Protein AF-A0A3M1Q2Q6-F1 (afdb_monomer_lite)

Radius of gyration: 27.55 Å; chains: 1; bounding box: 68×69×88 Å

Secondary structure (DSSP, 8-state):
----PPP-PPPP-PPP-EEEEEEETTEEEEEEE--------------------PPPP---PPPPPB---TT-SEEES-SEEE-TTT--EEEEEEEE-SSS-EEEEEEESSTTEEEESSEEEESSSPEEEEEEE-GGGPPSEEEEEEEEEEETTS-EEEEEEEEEE--TTTSPPHHHHHHHHHHPPPPSSEEEES---GGGGSSS--HHHHHHHHHHSEEEE-TTT-GGGHHHHHHHHHHHHHH-TTS--EEEEEE-TTSSSSPTT--TT--SHHHHHHHHHHHHHHHHHHHHHHHHHHHHT----EEEEEE---S--PPPTTSTTHHHHHHHHHHHHHHHHHHHHHH-TTSEEEETTTT-EEE-TTSTTSEEE-SS--S-S--SBEEEEE--GGGHHHHHHHHHHHHHHHHHTT---EEEEEESS-EEEEETTTEEEEETT----HHHHHHHHHHHH-HHHHT-TTTS--GGG-SEEEEES-TTSSTTHHHHHHHHHHHHTT--PPP-

pLDDT: mean 86.99, std 20.87, range [25.14, 98.69]

Foldseek 3Di:
DDDDDDDDDDDDDFDFPDWDWDDDDQDIDIDTDTDDDDDDDDDDDDDDDDDDDDDDPPPPDDDFFFQDDVPDQKGKPDQEAECEAPRFKDKIKIAGRDQDKWKKAKDKPDPQKDKPPRIDIHGHDIDMIMIGGNLVPDDAGKDKIKIWIAIPVGDIGIHIYIYGHHHPVPFQDPVNLLVLLVPFQAFQFAEEAAAADVVCLPLDHPSVVLSVCLRRLEYEHALQPDLVSLLSVQVSQVVSCVVPVPRGRAYAYEDAQCPPQNDAPDALLDDDPSLVVSLVSLLVSLVSSLVSNVVSCVVVVDDHDHAEYEYEYQRYFQDDPPPPCRVVRQVSLQVSLQSSVVSCCVSHVNHFYEYEQQLFKAADPPDPVRIDRGRSHPNPHDGQEHEYEPFPLVPDPRSQVRQQNSVVSCVVSVRQAYEYEYEFQWGWDQDPVPRTDTGNRHLDDLVSLLQVLQQLGPVVNCVCCVVGNVSVRHNYYYYDDHQPPYSRRSQSVSSSSCSSVVNPDGDD

Sequence (508 aa):
GGSRGIAVGRCAVARVTAVGLLLAGDHVCIVIAGEQETNSGDAGDGAPADGDSATPPDSGAAPTPKTSDPGAPMSLSAGYLNFGDDRSELHFEIAPVGVDPVNVAITADAAWLEVSPSSSALSDQALTIDVRVNRGMLAAGSHIAQVNVTSDTQHELTLLAIVYQPDPATLVSDEQLLAWMRELPPLPKTHYSFTFDGNLLKPTPDPLAVEYVRITRGLALRPTIYVGLIRPVADLFKQLDAETPSRPCSLGMVHSPWHIVWPKGLPPTYTGPEADEEIDWFRTNLANAKAVLDQVNAEKGTNLTIDVFFFDSEVFKRKEPNDPNAAVWNAALDAKYDAMYDIAKQYFPNADVEWYNRGGIHRCNGGGDGWCETSWFSGDEKGDNFSVQLYSLPEYEAMQESFRRTVANAQANGVASVTPWIALGAGYERSFDDGFVFNNDWDYNLWYSWQIGAEVNHPWYAQHPDRFAPWDYAKHVMLYPPPFDGPNWGKHFVAYVRGAHRIQELPQ

Structure (mmCIF, N/CA/C/O backbone):
data_AF-A0A3M1Q2Q6-F1
#
_entry.id   AF-A0A3M1Q2Q6-F1
#
loop_
_atom_site.group_PDB
_atom_site.id
_atom_site.type_symbol
_atom_site.label_atom_id
_atom_site.label_alt_id
_atom_site.label_comp_id
_atom_site.label_asym_id
_atom_site.label_entity_id
_atom_site.label_seq_id
_atom_site.pdbx_PDB_ins_code
_atom_site.Cartn_x
_atom_site.Cartn_y
_atom_site.Cartn_z
_atom_site.occupancy
_atom_site.B_iso_or_equiv
_atom_site.auth_seq_id
_atom_site.auth_comp_id
_atom_site.auth_asym_id
_atom_site.auth_atom_id
_atom_site.pdbx_PDB_model_num
ATOM 1 N N . GLY A 1 1 ? -14.967 -39.365 -43.238 1.00 45.06 1 GLY A N 1
ATOM 2 C CA . GLY A 1 1 ? -14.009 -38.565 -44.021 1.00 45.06 1 GLY A CA 1
ATOM 3 C C . GLY A 1 1 ? -14.714 -37.319 -44.498 1.00 45.06 1 GLY A C 1
ATOM 4 O O . GLY A 1 1 ? -15.718 -37.450 -45.179 1.00 45.06 1 GLY A O 1
ATOM 5 N N . GLY A 1 2 ? -14.256 -36.146 -44.071 1.00 31.08 2 GLY A N 1
ATOM 6 C CA . GLY A 1 2 ? -14.884 -34.865 -44.395 1.00 31.08 2 GLY A CA 1
ATOM 7 C C . GLY A 1 2 ? -14.232 -33.736 -43.606 1.00 31.08 2 GLY A C 1
ATOM 8 O O . GLY A 1 2 ? -14.812 -33.232 -42.652 1.00 31.08 2 GLY A O 1
ATOM 9 N N . SER A 1 3 ? -12.991 -33.405 -43.958 1.00 28.95 3 SER A N 1
ATOM 10 C CA . SER A 1 3 ? -12.236 -32.278 -43.408 1.00 28.95 3 SER A CA 1
ATOM 11 C C . SER A 1 3 ? -12.816 -30.955 -43.918 1.00 28.95 3 SER A C 1
ATOM 13 O O . SER A 1 3 ? -12.794 -30.703 -45.123 1.00 28.95 3 SER A O 1
ATOM 15 N N . ARG A 1 4 ? -13.311 -30.099 -43.018 1.00 31.25 4 ARG A N 1
ATOM 16 C CA . ARG A 1 4 ? -13.582 -28.685 -43.319 1.00 31.25 4 ARG A CA 1
ATOM 17 C C . ARG A 1 4 ? -12.288 -27.900 -43.118 1.00 31.25 4 ARG A C 1
ATOM 19 O O . ARG A 1 4 ? -11.783 -27.830 -42.003 1.00 31.25 4 ARG A O 1
ATOM 26 N N . GLY A 1 5 ? -11.740 -27.372 -44.210 1.00 27.81 5 GLY A N 1
ATOM 27 C CA . GLY A 1 5 ? -10.598 -26.463 -44.182 1.00 27.81 5 GLY A CA 1
ATOM 28 C C . GLY A 1 5 ? -11.014 -25.093 -43.650 1.00 27.81 5 GLY A C 1
ATOM 29 O O . GLY A 1 5 ? -12.033 -24.548 -44.069 1.00 27.81 5 GLY A O 1
ATOM 30 N N . ILE A 1 6 ? -10.224 -24.558 -42.722 1.00 28.02 6 ILE A N 1
ATOM 31 C CA . ILE A 1 6 ? -10.321 -23.179 -42.243 1.00 28.02 6 ILE A CA 1
ATOM 32 C C . ILE A 1 6 ? -9.587 -22.302 -43.260 1.00 28.02 6 ILE A C 1
ATOM 34 O O . ILE A 1 6 ? -8.396 -22.489 -43.505 1.00 28.02 6 ILE A O 1
ATOM 38 N N . ALA A 1 7 ? -10.310 -21.370 -43.880 1.00 26.45 7 ALA A N 1
ATOM 39 C CA . ALA A 1 7 ? -9.723 -20.332 -44.713 1.00 26.45 7 ALA A CA 1
ATOM 40 C C . ALA A 1 7 ? -9.163 -19.226 -43.808 1.00 26.45 7 ALA A C 1
ATOM 42 O O . ALA A 1 7 ? -9.900 -18.618 -43.034 1.00 26.45 7 ALA A O 1
ATOM 43 N N . VAL A 1 8 ? -7.859 -18.971 -43.908 1.00 29.22 8 VAL A N 1
ATOM 44 C CA . VAL A 1 8 ? -7.198 -17.836 -43.255 1.00 29.22 8 VAL A CA 1
ATOM 45 C C . VAL A 1 8 ? -7.454 -16.594 -44.111 1.00 29.22 8 VAL A C 1
ATOM 47 O O . VAL A 1 8 ? -6.870 -16.438 -45.184 1.00 29.22 8 VAL A O 1
ATOM 50 N N . GLY A 1 9 ? -8.375 -15.739 -43.666 1.00 26.59 9 GLY A N 1
ATOM 51 C CA . GLY A 1 9 ? -8.614 -14.420 -44.251 1.00 26.59 9 GLY A CA 1
ATOM 52 C C . GLY A 1 9 ? -7.524 -13.434 -43.829 1.00 26.59 9 GLY A C 1
ATOM 53 O O . GLY A 1 9 ? -7.150 -13.379 -42.661 1.00 26.59 9 GLY A O 1
ATOM 54 N N . ARG A 1 10 ? -6.993 -12.669 -44.787 1.00 28.92 10 ARG A N 1
ATOM 55 C CA . ARG A 1 10 ? -6.030 -11.584 -44.542 1.00 28.92 10 ARG A CA 1
ATOM 56 C C . ARG A 1 10 ? -6.728 -10.413 -43.837 1.00 28.92 10 ARG A C 1
ATOM 58 O O . ARG A 1 10 ? -7.793 -9.999 -44.289 1.00 28.92 10 ARG A O 1
ATOM 65 N N . CYS A 1 11 ? -6.108 -9.858 -42.791 1.00 25.14 11 CYS A N 1
ATOM 66 C CA . CYS A 1 11 ? -6.515 -8.583 -42.193 1.00 25.14 11 CYS A CA 1
ATOM 67 C C . CYS A 1 11 ? -6.465 -7.461 -43.237 1.00 25.14 11 CYS A C 1
ATOM 69 O O . CYS A 1 11 ? -5.427 -7.239 -43.864 1.00 25.14 11 CYS A O 1
ATOM 71 N N . ALA A 1 12 ? -7.577 -6.745 -43.396 1.00 31.92 12 ALA A N 1
ATOM 72 C CA . ALA A 1 12 ? -7.600 -5.438 -44.036 1.00 31.92 12 ALA A CA 1
ATOM 73 C C . ALA A 1 12 ? -7.182 -4.376 -43.006 1.00 31.92 12 ALA A C 1
ATOM 75 O O . ALA A 1 12 ? -7.620 -4.414 -41.858 1.00 31.92 12 ALA A O 1
ATOM 76 N N . VAL A 1 13 ? -6.323 -3.445 -43.418 1.00 29.78 13 VAL A N 1
ATOM 77 C CA . VAL A 1 13 ? -5.937 -2.274 -42.622 1.00 29.78 13 VAL A CA 1
ATOM 78 C C . VAL A 1 13 ? -7.058 -1.244 -42.749 1.00 29.78 13 VAL A C 1
ATOM 80 O O . VAL A 1 13 ? -7.315 -0.758 -43.849 1.00 29.78 13 VAL A O 1
ATOM 83 N N . ALA A 1 14 ? -7.739 -0.929 -41.647 1.00 32.28 14 ALA A N 1
ATOM 84 C CA . ALA A 1 14 ? -8.695 0.174 -41.601 1.00 32.28 14 ALA A CA 1
ATOM 85 C C . ALA A 1 14 ? -7.937 1.512 -41.562 1.00 32.28 14 ALA A C 1
ATOM 87 O O . ALA A 1 14 ? -6.978 1.663 -40.805 1.00 32.28 14 ALA A O 1
ATOM 88 N N . ARG A 1 15 ? -8.354 2.485 -42.382 1.00 31.64 15 ARG A N 1
ATOM 89 C CA . ARG A 1 15 ? -7.908 3.881 -42.267 1.00 31.64 15 ARG A CA 1
ATOM 90 C C . ARG A 1 15 ? -8.784 4.585 -41.235 1.00 31.64 15 ARG A C 1
ATOM 92 O O . ARG A 1 15 ? -10.001 4.582 -41.371 1.00 31.64 15 ARG A O 1
ATOM 99 N N . VAL A 1 16 ? -8.155 5.201 -40.238 1.00 33.16 16 VAL A N 1
ATOM 100 C CA . VAL A 1 16 ? -8.814 6.131 -39.314 1.00 33.16 16 VAL A CA 1
ATOM 101 C C . VAL A 1 16 ? -9.004 7.457 -40.049 1.00 33.16 16 VAL A C 1
ATOM 103 O O . VAL A 1 16 ? -8.024 8.043 -40.506 1.00 33.16 16 VAL A O 1
ATOM 106 N N . THR A 1 17 ? -10.248 7.902 -40.215 1.00 32.69 17 THR A N 1
ATOM 107 C CA . THR A 1 17 ? -10.588 9.120 -40.974 1.00 32.69 17 THR A CA 1
ATOM 108 C C . THR A 1 17 ? -10.920 10.322 -40.093 1.00 32.69 17 THR A C 1
ATOM 110 O O . THR A 1 17 ? -10.804 11.446 -40.574 1.00 32.69 17 THR A O 1
ATOM 113 N N . ALA A 1 18 ? -11.264 10.127 -38.815 1.00 34.16 18 ALA A N 1
ATOM 114 C CA . ALA A 1 18 ? -11.457 11.225 -37.868 1.00 34.16 18 ALA A CA 1
ATOM 115 C C . ALA A 1 18 ? -11.249 10.781 -36.411 1.00 34.16 18 ALA A C 1
ATOM 117 O O . ALA A 1 18 ? -11.713 9.716 -35.998 1.00 34.16 18 ALA A O 1
ATOM 118 N N . VAL A 1 19 ? -10.588 11.639 -35.632 1.00 35.19 19 VAL A N 1
ATOM 119 C CA . VAL A 1 19 ? -10.535 11.577 -34.166 1.00 35.19 19 VAL A CA 1
ATOM 120 C C . VAL A 1 19 ? -11.295 12.795 -33.656 1.00 35.19 19 VAL A C 1
ATOM 122 O O . VAL A 1 19 ? -10.923 13.925 -33.964 1.00 35.19 19 VAL A O 1
ATOM 125 N N . GLY A 1 20 ? -12.390 12.564 -32.935 1.00 33.41 20 GLY A N 1
ATOM 126 C CA . GLY A 1 20 ? -13.193 13.622 -32.329 1.00 33.41 20 GLY A CA 1
ATOM 127 C C . GLY A 1 20 ? -13.031 13.621 -30.814 1.00 33.41 20 GLY A C 1
ATOM 128 O O . GLY A 1 20 ? -13.053 12.559 -30.187 1.00 33.41 20 GLY A O 1
ATOM 129 N N . LEU A 1 21 ? -12.896 14.809 -30.224 1.00 35.72 21 LEU A N 1
ATOM 130 C CA . LEU A 1 21 ? -12.999 14.996 -28.780 1.00 35.72 21 LEU A CA 1
ATOM 131 C C . LEU A 1 21 ? -14.460 15.305 -28.442 1.00 35.72 21 LEU A C 1
ATOM 133 O O . LEU A 1 21 ? -15.013 16.278 -28.956 1.00 35.72 21 LEU A O 1
ATOM 137 N N . LEU A 1 22 ? -15.086 14.497 -27.588 1.00 35.53 22 LEU A N 1
ATOM 138 C CA . LEU A 1 22 ? -16.398 14.818 -27.035 1.00 35.53 22 LEU A CA 1
ATOM 139 C C . LEU A 1 22 ? -16.218 15.245 -25.579 1.00 35.53 22 LEU A C 1
ATOM 141 O O . LEU A 1 22 ? -15.789 14.452 -24.740 1.00 35.53 22 LEU A O 1
ATOM 145 N N . LEU A 1 23 ? -16.562 16.498 -25.288 1.00 33.94 23 LEU A N 1
ATOM 146 C CA . LEU A 1 23 ? -16.665 17.001 -23.922 1.00 33.94 23 LEU A CA 1
ATOM 147 C C . LEU A 1 23 ? -18.077 16.707 -23.410 1.00 33.94 23 LEU A C 1
ATOM 149 O O . LEU A 1 23 ? -19.053 17.260 -23.921 1.00 33.94 23 LEU A O 1
ATOM 153 N N . ALA A 1 24 ? -18.191 15.820 -22.423 1.00 31.58 24 ALA A N 1
ATOM 154 C CA . ALA A 1 24 ? -19.453 15.497 -21.768 1.00 31.58 24 ALA A CA 1
ATOM 155 C C . ALA A 1 24 ? -19.270 15.577 -20.245 1.00 31.58 24 ALA A C 1
ATOM 157 O O . ALA A 1 24 ? -18.878 14.605 -19.605 1.00 31.58 24 ALA A O 1
ATOM 158 N N . GLY A 1 25 ? -19.557 16.751 -19.672 1.00 56.84 25 GLY A N 1
ATOM 159 C CA . GLY A 1 25 ? -19.329 17.028 -18.249 1.00 56.84 25 GLY A CA 1
ATOM 160 C C . GLY A 1 25 ? -17.839 17.122 -17.908 1.00 56.84 25 GLY A C 1
ATOM 161 O O . GLY A 1 25 ? -17.063 17.643 -18.706 1.00 56.84 25 GLY A O 1
ATOM 162 N N . ASP A 1 26 ? -17.452 16.580 -16.753 1.00 37.81 26 ASP A N 1
ATOM 163 C CA . ASP A 1 26 ? -16.081 16.634 -16.212 1.00 37.81 26 ASP A CA 1
ATOM 164 C C . ASP A 1 26 ? -15.155 15.533 -16.769 1.00 37.81 26 ASP A C 1
ATOM 166 O O . ASP A 1 26 ? -14.087 15.257 -16.224 1.00 37.81 26 ASP A O 1
ATOM 170 N N . HIS A 1 27 ? -15.550 14.879 -17.864 1.00 32.81 27 HIS A N 1
ATOM 171 C CA . HIS A 1 27 ? -14.771 13.821 -18.501 1.00 32.81 27 HIS A CA 1
ATOM 172 C C . HIS A 1 27 ? -14.482 14.140 -19.971 1.00 32.81 27 HIS A C 1
ATOM 174 O O . HIS A 1 27 ? -15.360 14.560 -20.732 1.00 32.81 27 HIS A O 1
ATOM 180 N N . VAL A 1 28 ? -13.238 13.884 -20.382 1.00 38.34 28 VAL A N 1
ATOM 181 C CA . VAL A 1 28 ? -12.803 13.937 -21.782 1.00 38.34 28 VAL A CA 1
ATOM 182 C C . VAL A 1 28 ? -12.878 12.528 -22.365 1.00 38.34 28 VAL A C 1
ATOM 184 O O . VAL A 1 28 ? -12.140 11.641 -21.944 1.00 38.34 28 VAL A O 1
ATOM 187 N N . CYS A 1 29 ? -13.747 12.322 -23.356 1.00 33.84 29 CYS A N 1
ATOM 188 C CA . CYS A 1 29 ? -13.825 11.072 -24.109 1.00 33.84 29 CYS A CA 1
ATOM 189 C C . CYS A 1 29 ? -13.265 11.269 -25.523 1.00 33.84 29 CYS A C 1
ATOM 191 O O . CYS A 1 29 ? -13.696 12.162 -26.258 1.00 33.84 29 CYS A O 1
ATOM 193 N N . ILE A 1 30 ? -12.339 10.398 -25.927 1.00 37.47 30 ILE A N 1
ATOM 194 C CA . ILE A 1 30 ? -11.828 10.327 -27.300 1.00 37.47 30 ILE A CA 1
ATOM 195 C C . ILE A 1 30 ? -12.704 9.341 -28.075 1.00 37.47 30 ILE A C 1
ATOM 197 O O . ILE A 1 30 ? -12.768 8.160 -27.735 1.00 37.47 30 ILE A O 1
ATOM 201 N N . VAL A 1 31 ? -13.388 9.815 -29.118 1.00 36.38 31 VAL A N 1
ATOM 202 C CA . VAL A 1 31 ? -14.212 8.972 -29.994 1.00 36.38 31 VAL A CA 1
ATOM 203 C C . VAL A 1 31 ? -13.486 8.781 -31.321 1.00 36.38 31 VAL A C 1
ATOM 205 O O . VAL A 1 31 ? -13.186 9.745 -32.027 1.00 36.38 31 VAL A O 1
ATOM 208 N N . ILE A 1 32 ? -13.225 7.521 -31.676 1.00 36.31 32 ILE A N 1
ATOM 209 C CA . ILE A 1 32 ? -12.642 7.141 -32.966 1.00 36.31 32 ILE A CA 1
ATOM 210 C C . ILE A 1 32 ? -13.752 6.531 -33.819 1.00 36.31 32 ILE A C 1
ATOM 212 O O . ILE A 1 32 ? -14.253 5.447 -33.516 1.00 36.31 32 ILE A O 1
ATOM 216 N N . ALA A 1 33 ? -14.146 7.226 -34.886 1.00 36.66 33 ALA A N 1
ATOM 217 C CA . ALA A 1 33 ? -15.085 6.695 -35.866 1.00 36.66 33 ALA A CA 1
ATOM 218 C C . ALA A 1 33 ? -14.310 5.994 -36.990 1.00 36.66 33 ALA A C 1
ATOM 220 O O . ALA A 1 33 ? -13.464 6.599 -37.650 1.00 36.66 33 ALA A O 1
ATOM 221 N N . GLY A 1 34 ? -14.601 4.711 -37.210 1.00 31.39 34 GLY A N 1
ATOM 222 C CA . GLY A 1 34 ? -14.172 3.978 -38.398 1.00 31.39 34 GLY A CA 1
ATOM 223 C C . GLY A 1 34 ? -15.359 3.782 -39.332 1.00 31.39 34 GLY A C 1
ATOM 224 O O . GLY A 1 34 ? -16.333 3.135 -38.951 1.00 31.39 34 GLY A O 1
ATOM 225 N N . GLU A 1 35 ? -15.292 4.323 -40.547 1.00 33.72 35 GLU A N 1
ATOM 226 C CA . GLU A 1 35 ? -16.263 3.998 -41.592 1.00 33.72 35 GLU A CA 1
ATOM 227 C C . GLU A 1 35 ? -15.939 2.623 -42.181 1.00 33.72 35 GLU A C 1
ATOM 229 O O . GLU A 1 35 ? -14.827 2.364 -42.647 1.00 33.72 35 GLU A O 1
ATOM 234 N N . GLN A 1 36 ? -16.922 1.726 -42.169 1.00 29.70 36 GLN A N 1
ATOM 235 C CA . GLN A 1 36 ? -16.853 0.480 -42.916 1.00 29.70 36 GLN A CA 1
ATOM 236 C C . GLN A 1 36 ? -17.547 0.710 -44.264 1.00 29.70 36 GLN A C 1
ATOM 238 O O . GLN A 1 36 ? -18.774 0.770 -44.325 1.00 29.70 36 GLN A O 1
ATOM 243 N N . GLU A 1 37 ? -16.774 0.854 -45.348 1.00 30.86 37 GLU A N 1
ATOM 244 C CA . GLU A 1 37 ? -17.335 0.911 -46.703 1.00 30.86 37 GLU A CA 1
ATOM 245 C C . GLU A 1 37 ? -18.107 -0.385 -46.986 1.00 30.86 37 GLU A C 1
ATOM 247 O O . GLU A 1 37 ? -17.531 -1.461 -47.172 1.00 30.86 37 GLU A O 1
ATOM 252 N N . THR A 1 38 ? -19.433 -0.286 -47.037 1.00 34.47 38 THR A N 1
ATOM 253 C CA . THR A 1 38 ? -20.283 -1.313 -47.635 1.00 34.47 38 THR A CA 1
ATOM 254 C C . THR A 1 38 ? -20.834 -0.768 -48.945 1.00 34.47 38 THR A C 1
ATOM 256 O O . THR A 1 38 ? -21.613 0.179 -48.979 1.00 34.47 38 THR A O 1
ATOM 259 N N . ASN A 1 39 ? -20.407 -1.375 -50.054 1.00 32.16 39 ASN A N 1
ATOM 260 C CA . ASN A 1 39 ? -21.002 -1.138 -51.364 1.00 32.16 39 ASN A CA 1
ATOM 261 C C . ASN A 1 39 ? -22.455 -1.630 -51.350 1.00 32.16 39 ASN A C 1
ATOM 263 O O . ASN A 1 39 ? -22.702 -2.836 -51.392 1.00 32.16 39 ASN A O 1
ATOM 267 N N . SER A 1 40 ? -23.417 -0.710 -51.349 1.00 31.31 40 SER A N 1
ATOM 268 C CA . SER A 1 40 ? -24.789 -1.006 -51.759 1.00 31.31 40 SER A CA 1
ATOM 269 C C . SER A 1 40 ? -25.362 0.177 -52.538 1.00 31.31 40 SER A C 1
ATOM 271 O O . SER A 1 40 ? -25.184 1.332 -52.163 1.00 31.31 40 SER A O 1
ATOM 273 N N . GLY A 1 41 ? -25.940 -0.133 -53.698 1.00 28.47 41 GLY A N 1
ATOM 274 C CA . GLY A 1 41 ? -26.425 0.839 -54.667 1.00 28.47 41 GLY A CA 1
ATOM 275 C C . GLY A 1 41 ? -27.804 1.405 -54.331 1.00 28.47 41 GLY A C 1
ATOM 276 O O . GLY A 1 41 ? -28.674 0.698 -53.836 1.00 28.47 41 GLY A O 1
ATOM 277 N N . ASP A 1 42 ? -27.936 2.689 -54.644 1.00 32.50 42 ASP A N 1
ATOM 278 C CA . ASP A 1 42 ? -29.047 3.385 -55.304 1.00 32.50 42 ASP A CA 1
ATOM 279 C C . ASP A 1 42 ? -30.499 2.890 -55.105 1.00 32.50 42 ASP A C 1
ATOM 281 O O . ASP A 1 42 ? -30.905 1.860 -55.646 1.00 32.50 42 ASP A O 1
ATOM 285 N N . ALA A 1 43 ? -31.309 3.724 -54.438 1.00 30.02 43 ALA A N 1
ATOM 286 C CA . ALA A 1 43 ? -32.646 4.156 -54.877 1.00 30.02 43 ALA A CA 1
ATOM 287 C C . ALA A 1 43 ? -33.146 5.303 -53.969 1.00 30.02 43 ALA A C 1
ATOM 289 O O . ALA A 1 43 ? -33.233 5.145 -52.751 1.00 30.02 43 ALA A O 1
ATOM 290 N N . GLY A 1 44 ? -33.455 6.458 -54.565 1.00 28.83 44 GLY A N 1
ATOM 291 C CA . GLY A 1 44 ? -33.961 7.652 -53.879 1.00 28.83 44 GLY A CA 1
ATOM 292 C C . GLY A 1 44 ? -35.482 7.692 -53.677 1.00 28.83 44 GLY A C 1
ATOM 293 O O . GLY A 1 44 ? -36.213 6.916 -54.286 1.00 28.83 44 GLY A O 1
ATOM 294 N N . ASP A 1 45 ? -35.935 8.595 -52.798 1.00 29.80 45 ASP A N 1
ATOM 295 C CA . ASP A 1 45 ? -36.887 9.692 -53.087 1.00 29.80 45 ASP A CA 1
ATOM 296 C C . ASP A 1 45 ? -37.410 10.366 -51.794 1.00 29.80 45 ASP A C 1
ATOM 298 O O . ASP A 1 45 ? -37.788 9.691 -50.839 1.00 29.80 45 ASP A O 1
ATOM 302 N N . GLY A 1 46 ? -37.524 11.707 -51.817 1.00 27.91 46 GLY A N 1
ATOM 303 C CA . GLY A 1 46 ? -38.582 12.456 -51.108 1.00 27.91 46 GLY A CA 1
ATOM 304 C C . GLY A 1 46 ? -38.212 13.309 -49.878 1.00 27.91 46 GLY A C 1
ATOM 305 O O . GLY A 1 46 ? -38.279 12.838 -48.750 1.00 27.91 46 GLY A O 1
ATOM 306 N N . ALA A 1 47 ? -37.952 14.607 -50.092 1.00 28.45 47 ALA A N 1
ATOM 307 C CA . ALA A 1 47 ? -37.943 15.682 -49.074 1.00 28.45 47 ALA A CA 1
ATOM 308 C C . ALA A 1 47 ? -39.395 16.151 -48.717 1.00 28.45 47 ALA A C 1
ATOM 310 O O . ALA A 1 47 ? -40.311 15.732 -49.434 1.00 28.45 47 ALA A O 1
ATOM 311 N N . PRO A 1 48 ? -39.673 17.007 -47.690 1.00 35.44 48 PRO A N 1
ATOM 312 C CA . PRO A 1 48 ? -39.170 18.392 -47.609 1.00 35.44 48 PRO A CA 1
ATOM 313 C C . PRO A 1 48 ? -38.814 18.932 -46.196 1.00 35.44 48 PRO A C 1
ATOM 315 O O . PRO A 1 48 ? -38.970 18.270 -45.175 1.00 35.44 48 PRO A O 1
ATOM 318 N N . ALA A 1 49 ? -38.291 20.162 -46.219 1.00 29.62 49 ALA A N 1
ATOM 319 C CA . ALA A 1 49 ? -37.614 20.950 -45.188 1.00 29.62 49 ALA A CA 1
ATOM 320 C C . ALA A 1 49 ? -38.490 21.504 -44.043 1.00 29.62 49 ALA A C 1
ATOM 322 O O . ALA A 1 49 ? -39.685 21.711 -44.225 1.00 29.62 49 ALA A O 1
ATOM 323 N N . ASP A 1 50 ? -37.864 21.786 -42.890 1.00 27.17 50 ASP A N 1
ATOM 324 C CA . ASP A 1 50 ? -37.652 23.153 -42.363 1.00 27.17 50 ASP A CA 1
ATOM 325 C C . ASP A 1 50 ? -37.022 23.115 -40.955 1.00 27.17 50 ASP A C 1
ATOM 327 O O . ASP A 1 50 ? -37.439 22.335 -40.099 1.00 27.17 50 ASP A O 1
ATOM 331 N N . GLY A 1 51 ? -36.044 23.994 -40.696 1.00 26.39 51 GLY A N 1
ATOM 332 C CA . GLY A 1 51 ? -35.577 24.300 -39.338 1.00 26.39 51 GLY A CA 1
ATOM 333 C C . GLY A 1 51 ? -34.114 24.731 -39.244 1.00 26.39 51 GLY A C 1
ATOM 334 O O . GLY A 1 51 ? -33.242 23.896 -39.028 1.00 26.39 51 GLY A O 1
ATOM 335 N N . ASP A 1 52 ? -33.870 26.038 -39.366 1.00 32.31 52 ASP A N 1
ATOM 336 C CA . ASP A 1 52 ? -32.618 26.721 -39.011 1.00 32.31 52 ASP A CA 1
ATOM 337 C C . ASP A 1 52 ? -32.086 26.255 -37.640 1.00 32.31 52 ASP A C 1
ATOM 339 O O . ASP A 1 52 ? -32.672 26.560 -36.598 1.00 32.31 52 ASP A O 1
ATOM 343 N N . SER A 1 53 ? -30.942 25.567 -37.626 1.00 29.31 53 SER A N 1
ATOM 344 C CA . SER A 1 53 ? -30.127 25.376 -36.424 1.00 29.31 53 SER A CA 1
ATOM 345 C C . SER A 1 53 ? -28.761 26.005 -36.657 1.00 29.31 53 SER A C 1
ATOM 347 O O . SER A 1 53 ? -28.000 25.553 -37.514 1.00 29.31 53 SER A O 1
ATOM 349 N N . ALA A 1 54 ? -28.460 27.052 -35.891 1.00 28.48 54 ALA A N 1
ATOM 350 C CA . ALA A 1 54 ? -27.143 27.663 -35.842 1.00 28.48 54 ALA A CA 1
ATOM 351 C C . ALA A 1 54 ? -26.082 26.586 -35.564 1.00 28.48 54 ALA A C 1
ATOM 353 O O . ALA A 1 54 ? -26.130 25.900 -34.543 1.00 28.48 54 ALA A O 1
ATOM 354 N N . THR A 1 55 ? -25.137 26.434 -36.488 1.00 25.80 55 THR A N 1
ATOM 355 C CA . THR A 1 55 ? -23.948 25.601 -36.306 1.00 25.80 55 THR A CA 1
ATOM 356 C C . THR A 1 55 ? -23.156 26.107 -35.097 1.00 25.80 55 THR A C 1
ATOM 358 O O . THR A 1 55 ? -22.878 27.311 -35.036 1.00 25.80 55 THR A O 1
ATOM 361 N N . PRO A 1 56 ? -22.782 25.238 -34.140 1.00 28.33 56 PRO A N 1
ATOM 362 C CA . PRO A 1 56 ? -21.872 25.622 -33.070 1.00 28.33 56 PRO A CA 1
ATOM 363 C C . PRO A 1 56 ? -20.517 26.025 -33.677 1.00 28.33 56 PRO A C 1
ATOM 365 O O . PRO A 1 56 ? -20.162 25.527 -34.750 1.00 28.33 56 PRO A O 1
ATOM 368 N N . PRO A 1 57 ? -19.773 26.949 -33.043 1.00 29.14 57 PRO A N 1
ATOM 369 C CA . PRO A 1 57 ? -18.444 27.313 -33.510 1.00 29.14 57 PRO A CA 1
ATOM 370 C C . PRO A 1 57 ? -17.562 26.063 -33.569 1.00 29.14 57 PRO A C 1
ATOM 372 O O . PRO A 1 57 ? -17.581 25.240 -32.656 1.00 29.14 57 PRO A O 1
ATOM 375 N N . ASP A 1 58 ? -16.832 25.954 -34.675 1.00 31.47 58 ASP A N 1
ATOM 376 C CA . ASP A 1 58 ? -15.835 24.935 -34.988 1.00 31.47 58 ASP A CA 1
ATOM 377 C C . ASP A 1 58 ? -14.947 24.670 -33.759 1.00 31.47 58 ASP A C 1
ATOM 379 O O . ASP A 1 58 ? -14.119 25.501 -33.374 1.00 31.47 58 ASP A O 1
ATOM 383 N N . SER A 1 59 ? -15.181 23.547 -33.075 1.00 36.97 59 SER A N 1
ATOM 384 C CA . SER A 1 59 ? -14.323 23.078 -31.994 1.00 36.97 59 SER A CA 1
ATOM 385 C C . SER A 1 59 ? -13.032 22.606 -32.646 1.00 36.97 59 SER A C 1
ATOM 387 O O . SER A 1 59 ? -12.958 21.467 -33.111 1.00 36.97 59 SER A O 1
ATOM 389 N N . GLY A 1 60 ? -12.059 23.516 -32.751 1.00 37.91 60 GLY A N 1
ATOM 390 C CA . GLY A 1 60 ? -10.758 23.248 -33.353 1.00 37.91 60 GLY A CA 1
ATOM 391 C C . GLY A 1 60 ? -10.226 21.894 -32.894 1.00 37.91 60 GLY A C 1
ATOM 392 O O . GLY A 1 60 ? -10.218 21.599 -31.698 1.00 37.91 60 GLY A O 1
ATOM 393 N N . ALA A 1 61 ? -9.861 21.052 -33.862 1.00 47.03 61 ALA A N 1
ATOM 394 C CA . ALA A 1 61 ? -9.379 19.706 -33.603 1.00 47.03 61 ALA A CA 1
ATOM 395 C C . ALA A 1 61 ? -8.265 19.741 -32.550 1.00 47.03 61 ALA A C 1
ATOM 397 O O . ALA A 1 61 ? -7.327 20.536 -32.653 1.00 47.03 61 ALA A O 1
ATOM 398 N N . ALA A 1 62 ? -8.386 18.887 -31.534 1.00 53.72 62 ALA A N 1
ATOM 399 C CA . ALA A 1 62 ? -7.367 18.771 -30.507 1.00 53.72 62 ALA A CA 1
ATOM 400 C C . ALA A 1 62 ? -6.018 18.423 -31.161 1.00 53.72 62 ALA A C 1
ATOM 402 O O . ALA A 1 62 ? -5.970 17.571 -32.058 1.00 53.72 62 ALA A O 1
ATOM 403 N N . PRO A 1 63 ? -4.922 19.073 -30.746 1.00 68.31 63 PRO A N 1
ATOM 404 C CA . PRO A 1 63 ? -3.618 18.785 -31.308 1.00 68.31 63 PRO A CA 1
ATOM 405 C C . PRO A 1 63 ? -3.225 17.327 -31.071 1.00 68.31 63 PRO A C 1
ATOM 407 O O . PRO A 1 63 ? -3.460 16.769 -30.001 1.00 68.31 63 PRO A O 1
ATOM 410 N N . THR A 1 64 ? -2.615 16.706 -32.077 1.00 77.69 64 THR A N 1
ATOM 411 C CA . THR A 1 64 ? -2.139 15.321 -31.993 1.00 77.69 64 THR A CA 1
ATOM 412 C C . THR A 1 64 ? -0.648 15.312 -31.636 1.00 77.69 64 THR A C 1
ATOM 414 O O . THR A 1 64 ? 0.114 16.016 -32.303 1.00 77.69 64 THR A O 1
ATOM 417 N N . PRO A 1 65 ? -0.202 14.539 -30.625 1.00 81.12 65 PRO A N 1
ATOM 418 C CA . PRO A 1 65 ? 1.220 14.365 -30.337 1.00 81.12 65 PRO A CA 1
ATOM 419 C C . PRO A 1 65 ? 2.000 13.856 -31.553 1.00 81.12 65 PRO A C 1
ATOM 421 O O . PRO A 1 65 ? 1.508 13.018 -32.312 1.00 81.12 65 PRO A O 1
ATOM 424 N N . LYS A 1 66 ? 3.248 14.305 -31.701 1.00 87.88 66 LYS A N 1
ATOM 425 C CA . LYS A 1 66 ? 4.175 13.860 -32.746 1.00 87.88 66 LYS A CA 1
ATOM 426 C C . LYS A 1 66 ? 5.523 13.526 -32.113 1.00 87.88 66 LYS A C 1
ATOM 428 O O . LYS A 1 66 ? 6.366 14.399 -31.946 1.00 87.88 66 LYS A O 1
ATOM 433 N N . THR A 1 67 ? 5.718 12.257 -31.757 1.00 82.56 67 THR A N 1
ATOM 434 C CA . THR A 1 67 ? 6.920 11.763 -31.049 1.00 82.56 67 THR A CA 1
ATOM 435 C C . THR A 1 67 ? 8.057 11.334 -31.969 1.00 82.56 67 THR A C 1
ATOM 437 O O . THR A 1 67 ? 9.199 11.190 -31.532 1.00 82.56 67 THR A O 1
ATOM 440 N N . SER A 1 68 ? 7.756 11.130 -33.251 1.00 83.12 68 SER A N 1
ATOM 441 C CA . SER A 1 68 ? 8.726 10.817 -34.295 1.00 83.12 68 SER A CA 1
ATOM 442 C C . SER A 1 68 ? 8.245 11.353 -35.643 1.00 83.12 68 SER A C 1
ATOM 444 O O . SER A 1 68 ? 7.048 11.532 -35.873 1.00 83.12 68 SER A O 1
ATOM 446 N N . ASP A 1 69 ? 9.193 11.623 -36.532 1.00 86.38 69 ASP A N 1
ATOM 447 C CA . ASP A 1 69 ? 8.945 12.055 -37.904 1.00 86.38 69 ASP A CA 1
ATOM 448 C C . ASP A 1 69 ? 9.950 11.349 -38.820 1.00 86.38 69 ASP A C 1
ATOM 450 O O . ASP A 1 69 ? 11.146 11.357 -38.504 1.00 86.38 69 ASP A O 1
ATOM 454 N N . PRO A 1 70 ? 9.532 10.724 -39.934 1.00 86.25 70 PRO A N 1
ATOM 455 C CA . PRO A 1 70 ? 10.472 10.171 -40.897 1.00 86.25 70 PRO A CA 1
ATOM 456 C C . PRO A 1 70 ? 11.477 11.231 -41.372 1.00 86.25 70 PRO A C 1
ATOM 458 O O . PRO A 1 70 ? 11.129 12.171 -42.080 1.00 86.25 70 PRO A O 1
ATOM 461 N N . GLY A 1 71 ? 12.744 11.055 -40.992 1.00 85.69 71 GLY A N 1
ATOM 462 C CA . GLY A 1 71 ? 13.833 11.972 -41.334 1.00 85.69 71 GLY A CA 1
ATOM 463 C C . GLY A 1 71 ? 14.165 13.021 -40.270 1.00 85.69 71 GLY A C 1
ATOM 464 O O . GLY A 1 71 ? 15.156 13.723 -40.451 1.00 85.69 71 GLY A O 1
ATOM 465 N N . ALA A 1 72 ? 13.420 13.109 -39.160 1.00 89.44 72 ALA A N 1
ATOM 466 C CA . ALA A 1 72 ? 13.848 13.938 -38.036 1.00 89.44 72 ALA A CA 1
ATOM 467 C C . ALA A 1 72 ? 15.142 13.389 -37.413 1.00 89.44 72 ALA A C 1
ATOM 469 O O . ALA A 1 72 ? 15.250 12.179 -37.204 1.00 89.44 72 ALA A O 1
ATOM 470 N N . PRO A 1 73 ? 16.099 14.262 -37.045 1.00 93.12 73 PRO A N 1
ATOM 471 C CA . PRO A 1 73 ? 17.352 13.862 -36.404 1.00 93.12 73 PRO A CA 1
ATOM 472 C C . PRO A 1 73 ? 17.184 13.555 -34.906 1.00 93.12 73 PRO A C 1
ATOM 474 O O . PRO A 1 73 ? 18.163 13.497 -34.166 1.00 93.12 73 PRO A O 1
ATOM 477 N N . MET A 1 74 ? 15.946 13.417 -34.426 1.00 95.38 74 MET A N 1
ATOM 478 C CA . MET A 1 74 ? 15.616 13.263 -33.014 1.00 95.38 74 MET A CA 1
ATOM 479 C C . MET A 1 74 ? 14.301 12.498 -32.827 1.00 95.38 74 MET A C 1
ATOM 481 O O . MET A 1 74 ? 13.486 12.402 -33.745 1.00 95.38 74 MET A O 1
ATOM 485 N N . SER A 1 75 ? 14.098 11.970 -31.624 1.00 95.06 75 SER A N 1
ATOM 486 C CA . SER A 1 75 ? 12.868 11.302 -31.187 1.00 95.06 75 SER A CA 1
ATOM 487 C C . SER A 1 75 ? 12.546 11.660 -29.737 1.00 95.06 75 SER A C 1
ATOM 489 O O . SER A 1 75 ? 13.454 11.981 -28.967 1.00 95.06 75 SER A O 1
ATOM 491 N N . LEU A 1 76 ? 11.262 11.614 -29.376 1.00 95.50 76 LEU A N 1
ATOM 492 C CA . LEU A 1 76 ? 10.800 11.809 -28.002 1.00 95.50 76 LEU A CA 1
ATOM 493 C C . LEU A 1 76 ? 10.508 10.459 -27.348 1.00 95.50 76 LEU A C 1
ATOM 495 O O . LEU A 1 76 ? 9.887 9.589 -27.957 1.00 95.50 76 LEU A O 1
ATOM 499 N N . SER A 1 77 ? 10.899 10.315 -26.086 1.00 90.19 77 SER A N 1
ATOM 500 C CA . SER A 1 77 ? 10.561 9.144 -25.258 1.00 90.19 77 SER A CA 1
ATOM 501 C C . SER A 1 77 ? 9.073 9.051 -24.888 1.00 90.19 77 SER A C 1
ATOM 503 O O . SER A 1 77 ? 8.610 7.965 -24.552 1.00 90.19 77 SER A O 1
ATOM 505 N N . ALA A 1 78 ? 8.319 10.157 -24.968 1.00 88.06 78 ALA A N 1
ATOM 506 C CA . ALA A 1 78 ? 6.904 10.218 -24.604 1.00 88.06 78 ALA A CA 1
ATOM 507 C C . ALA A 1 78 ? 6.106 11.168 -25.516 1.00 88.06 78 ALA A C 1
ATOM 509 O O . ALA A 1 78 ? 6.620 12.191 -25.971 1.00 88.06 78 ALA A O 1
ATOM 510 N N . GLY A 1 79 ? 4.835 10.831 -25.768 1.00 87.62 79 GLY A N 1
ATOM 511 C CA . GLY A 1 79 ? 3.878 11.680 -26.501 1.00 87.62 79 GLY A CA 1
ATOM 512 C C . GLY A 1 79 ? 3.042 12.592 -25.612 1.00 87.62 79 GLY A C 1
ATOM 513 O O . GLY A 1 79 ? 2.452 13.557 -26.094 1.00 87.62 79 GLY A O 1
ATOM 514 N N . TYR A 1 80 ? 3.017 12.329 -24.311 1.00 91.44 80 TYR A N 1
ATOM 515 C CA . TYR A 1 80 ? 2.372 13.189 -23.337 1.00 91.44 80 TYR A CA 1
ATOM 516 C C . TYR A 1 80 ? 3.034 13.055 -21.966 1.00 91.44 80 TYR A C 1
ATOM 518 O O . TYR A 1 80 ? 3.699 12.066 -21.668 1.00 91.44 80 TYR A O 1
ATOM 526 N N . LEU A 1 81 ? 2.810 14.060 -21.128 1.00 91.50 81 LEU A N 1
ATOM 527 C CA . LEU A 1 81 ? 3.140 14.105 -19.715 1.00 91.50 81 LEU A CA 1
ATOM 528 C C . LEU A 1 81 ? 1.845 14.364 -18.952 1.00 91.50 81 LEU A C 1
ATOM 530 O O . LEU A 1 81 ? 1.272 15.445 -19.057 1.00 91.50 81 LEU A O 1
ATOM 534 N N . ASN A 1 82 ? 1.362 13.377 -18.204 1.00 88.31 82 ASN A N 1
ATOM 535 C CA . ASN A 1 82 ? 0.176 13.542 -17.369 1.00 88.31 82 ASN A CA 1
ATOM 536 C C . ASN A 1 82 ? 0.601 13.854 -15.932 1.00 88.31 82 ASN A C 1
ATOM 538 O O . ASN A 1 82 ? 1.103 12.972 -15.243 1.00 88.31 82 ASN A O 1
ATOM 542 N N . PHE A 1 83 ? 0.388 15.091 -15.492 1.00 88.56 83 PHE A N 1
ATOM 543 C CA . PHE A 1 83 ? 0.707 15.566 -14.148 1.00 88.56 83 PHE A CA 1
ATOM 544 C C . PHE A 1 83 ? -0.360 15.205 -13.104 1.00 88.56 83 PHE A C 1
ATOM 546 O O . PHE A 1 83 ? -0.097 15.359 -11.917 1.00 88.56 83 PHE A O 1
ATOM 553 N N . GLY A 1 84 ? -1.547 14.732 -13.497 1.00 82.94 84 GLY A N 1
ATOM 554 C CA . GLY A 1 84 ? -2.654 14.531 -12.553 1.00 82.94 84 GLY A CA 1
ATOM 555 C C . GLY A 1 84 ? -3.028 15.826 -11.816 1.00 82.94 84 GLY A C 1
ATOM 556 O O . GLY A 1 84 ? -2.921 16.919 -12.383 1.00 82.94 84 GLY A O 1
ATOM 557 N N . ASP A 1 85 ? -3.425 15.715 -10.555 1.00 80.00 85 ASP A N 1
ATOM 558 C CA . ASP A 1 85 ? -3.796 16.788 -9.610 1.00 80.00 85 ASP A CA 1
ATOM 559 C C . ASP A 1 85 ? -2.691 17.207 -8.641 1.00 80.00 85 ASP A C 1
ATOM 561 O O . ASP A 1 85 ? -2.734 18.323 -8.115 1.00 80.00 85 ASP A O 1
ATOM 565 N N . ASP A 1 86 ? -1.675 16.374 -8.459 1.00 78.44 86 ASP A N 1
ATOM 566 C CA . ASP A 1 86 ? -0.673 16.536 -7.411 1.00 78.44 86 ASP A CA 1
ATOM 567 C C . ASP A 1 86 ? 0.738 16.814 -7.952 1.00 78.44 86 ASP A C 1
ATOM 569 O O . ASP A 1 86 ? 1.453 17.674 -7.424 1.00 78.44 86 ASP A O 1
ATOM 573 N N . ARG A 1 87 ? 1.152 16.159 -9.045 1.00 85.19 87 ARG A N 1
ATOM 574 C CA . ARG A 1 87 ? 2.523 16.289 -9.559 1.00 85.19 87 ARG A CA 1
ATOM 575 C C . ARG A 1 87 ? 2.750 17.676 -10.136 1.00 85.19 87 ARG A C 1
ATOM 577 O O . ARG A 1 87 ? 1.926 18.216 -10.876 1.00 85.19 87 ARG A O 1
ATOM 584 N N . SER A 1 88 ? 3.899 18.245 -9.804 1.00 94.19 88 SER A N 1
ATOM 585 C CA . SER A 1 88 ? 4.355 19.550 -10.285 1.00 94.19 88 SER A CA 1
ATOM 586 C C . SER A 1 88 ? 5.600 19.455 -11.160 1.00 94.19 88 SER A C 1
ATOM 588 O O . SER A 1 88 ? 6.005 20.465 -11.724 1.00 94.19 88 SER A O 1
ATOM 590 N N . GLU A 1 89 ? 6.191 18.266 -11.299 1.00 96.31 89 GLU A N 1
ATOM 591 C CA . GLU A 1 89 ? 7.394 18.022 -12.091 1.00 96.31 89 GLU A CA 1
ATOM 592 C C . GLU A 1 89 ? 7.346 16.620 -12.711 1.00 96.31 89 GLU A C 1
ATOM 594 O O . GLU A 1 89 ? 7.053 15.633 -12.034 1.00 96.31 89 GLU A O 1
ATOM 599 N N . LEU A 1 90 ? 7.614 16.544 -14.010 1.00 93.69 90 LEU A N 1
ATOM 600 C CA . LEU A 1 90 ? 7.807 15.320 -14.785 1.00 93.69 90 LEU A CA 1
ATOM 601 C C . LEU A 1 90 ? 8.965 15.542 -15.754 1.00 93.69 90 LEU A C 1
ATOM 603 O O . LEU A 1 90 ? 9.359 16.679 -15.992 1.00 93.69 90 LEU A O 1
ATOM 607 N N . HIS A 1 91 ? 9.492 14.474 -16.342 1.00 96.69 91 HIS A N 1
ATOM 608 C CA . HIS A 1 91 ? 10.549 14.580 -17.340 1.00 96.69 91 HIS A CA 1
ATOM 609 C C . HIS A 1 91 ? 10.259 13.721 -18.565 1.00 96.69 91 HIS A C 1
ATOM 611 O O . HIS A 1 91 ? 9.508 12.748 -18.505 1.00 96.69 91 HIS A O 1
ATOM 617 N N . PHE A 1 92 ? 10.895 14.082 -19.672 1.00 96.62 92 PHE A N 1
ATOM 618 C CA . PHE A 1 92 ? 11.007 13.246 -20.860 1.00 96.62 92 PHE A CA 1
ATOM 619 C C . PHE A 1 92 ? 12.424 13.346 -21.420 1.00 96.62 92 PHE A C 1
ATOM 621 O O . PHE A 1 92 ? 13.154 14.300 -21.166 1.00 96.62 92 PHE A O 1
ATOM 628 N N . GLU A 1 93 ? 12.813 12.350 -22.198 1.00 97.31 93 GLU A N 1
ATOM 629 C CA . GLU A 1 93 ? 14.068 12.332 -22.940 1.00 97.31 93 GLU A CA 1
ATOM 630 C C . GLU A 1 93 ? 13.870 12.658 -24.423 1.00 97.31 93 GLU A C 1
ATOM 632 O O . GLU A 1 93 ? 12.904 12.200 -25.049 1.00 97.31 93 GLU A O 1
ATOM 637 N N . ILE A 1 94 ? 14.831 13.400 -24.977 1.00 97.00 94 ILE A N 1
ATOM 638 C CA . ILE A 1 94 ? 15.046 13.611 -26.410 1.00 97.00 94 ILE A CA 1
ATOM 639 C C . ILE A 1 94 ? 16.269 12.785 -26.812 1.00 97.00 94 ILE A C 1
ATOM 641 O O . ILE A 1 94 ? 17.356 13.014 -26.287 1.00 97.00 94 ILE A O 1
ATOM 645 N N . ALA A 1 95 ? 16.122 11.844 -27.743 1.00 95.88 95 ALA A N 1
ATOM 646 C CA . ALA A 1 95 ? 17.224 11.000 -28.212 1.00 95.88 95 ALA A CA 1
ATOM 647 C C . ALA A 1 95 ? 17.616 11.339 -29.662 1.00 95.88 95 ALA A C 1
ATOM 649 O O . ALA A 1 95 ? 16.714 11.527 -30.488 1.00 95.88 95 ALA A O 1
ATOM 650 N N . PRO A 1 96 ? 18.922 11.401 -30.002 1.00 94.88 96 PRO A N 1
ATOM 651 C CA . PRO A 1 96 ? 19.367 11.646 -31.372 1.00 94.88 96 PRO A CA 1
ATOM 652 C C . PRO A 1 96 ? 19.009 10.473 -32.288 1.00 94.88 96 PRO A C 1
ATOM 654 O O . PRO A 1 96 ? 19.089 9.306 -31.905 1.00 94.88 96 PRO A O 1
ATOM 657 N N . VAL A 1 97 ? 18.657 10.786 -33.532 1.00 93.19 97 VAL A N 1
ATOM 658 C CA . VAL A 1 97 ? 18.416 9.818 -34.607 1.00 93.19 97 VAL A CA 1
ATOM 659 C C . VAL A 1 97 ? 19.408 10.114 -35.728 1.00 93.19 97 VAL A C 1
ATOM 661 O O . VAL A 1 97 ? 19.166 10.948 -36.595 1.00 93.19 97 VAL A O 1
ATOM 664 N N . GLY A 1 98 ? 20.558 9.441 -35.698 1.00 87.94 98 GLY A N 1
ATOM 665 C CA . GLY A 1 98 ? 21.659 9.670 -36.636 1.00 87.94 98 GLY A CA 1
ATOM 666 C C . GLY A 1 98 ? 22.995 9.863 -35.922 1.00 87.94 98 GLY A C 1
ATOM 667 O O . GLY A 1 98 ? 23.121 9.553 -34.743 1.00 87.94 98 GLY A O 1
ATOM 668 N N . VAL A 1 99 ? 24.004 10.327 -36.664 1.00 78.06 99 VAL A N 1
ATOM 669 C CA . VAL A 1 99 ? 25.371 10.557 -36.149 1.00 78.06 99 VAL A CA 1
ATOM 670 C C . VAL A 1 99 ? 25.767 12.032 -36.114 1.00 78.06 99 VAL A C 1
ATOM 672 O O . VAL A 1 99 ? 26.778 12.373 -35.503 1.00 78.06 99 VAL A O 1
ATOM 675 N N . ASP A 1 100 ? 24.995 12.897 -36.771 1.00 89.56 100 ASP A N 1
ATOM 676 C CA . ASP A 1 100 ? 25.290 14.322 -36.844 1.00 89.56 100 ASP A CA 1
ATOM 677 C C . ASP A 1 100 ? 24.654 15.041 -35.646 1.00 89.56 100 ASP A C 1
ATOM 679 O O . ASP A 1 100 ? 23.448 14.897 -35.428 1.00 89.56 100 ASP A O 1
ATOM 683 N N . PRO A 1 101 ? 25.431 15.818 -34.869 1.00 92.06 101 PRO A N 1
ATOM 684 C CA . PRO A 1 101 ? 24.884 16.611 -33.780 1.00 92.06 101 PRO A CA 1
ATOM 685 C C . PRO A 1 101 ? 23.858 17.631 -34.280 1.00 92.06 101 PRO A C 1
ATOM 687 O O . PRO A 1 101 ? 24.062 18.270 -35.314 1.00 92.06 101 PRO A O 1
ATOM 690 N N . VAL A 1 102 ? 22.795 17.831 -33.507 1.00 95.38 102 VAL A N 1
ATOM 691 C CA . VAL A 1 102 ? 21.702 18.762 -33.806 1.00 95.38 102 VAL A CA 1
ATOM 692 C C . VAL A 1 102 ? 21.454 19.674 -32.607 1.00 95.38 102 VAL A C 1
ATOM 694 O O . VAL A 1 102 ? 21.494 19.219 -31.465 1.00 95.38 102 VAL A O 1
ATOM 697 N N . ASN A 1 103 ? 21.208 20.967 -32.825 1.00 96.81 103 ASN A N 1
ATOM 698 C CA . ASN A 1 103 ? 20.755 21.842 -31.740 1.00 96.81 103 ASN A CA 1
ATOM 699 C C . ASN A 1 103 ? 19.234 21.801 -31.647 1.00 96.81 103 ASN A C 1
ATOM 701 O O . ASN A 1 103 ? 18.547 21.905 -32.664 1.00 96.81 103 ASN A O 1
ATOM 705 N N . VAL A 1 104 ? 18.718 21.691 -30.426 1.00 97.44 104 VAL A N 1
ATOM 706 C CA . VAL A 1 104 ? 17.282 21.676 -30.146 1.00 97.44 104 VAL A CA 1
ATOM 707 C C . VAL A 1 104 ? 16.882 22.877 -29.296 1.00 97.44 104 VAL A C 1
ATOM 709 O O . VAL A 1 104 ? 17.604 23.278 -28.381 1.00 97.44 104 VAL A O 1
ATOM 712 N N . ALA A 1 105 ? 15.716 23.443 -29.595 1.00 98.12 105 ALA A N 1
ATOM 713 C CA . ALA A 1 105 ? 15.017 24.426 -28.780 1.00 98.12 105 ALA A CA 1
ATOM 714 C C . ALA A 1 105 ? 13.720 23.802 -28.254 1.00 98.12 105 ALA A C 1
ATOM 716 O O . ALA A 1 105 ? 12.990 23.167 -29.014 1.00 98.12 105 ALA A O 1
ATOM 717 N N . ILE A 1 106 ? 13.444 23.980 -26.963 1.00 98.31 106 ILE A N 1
ATOM 718 C CA . ILE A 1 106 ? 12.262 23.459 -26.279 1.00 98.31 106 ILE A CA 1
ATOM 719 C C . ILE A 1 106 ? 11.436 24.641 -25.776 1.00 98.31 106 ILE A C 1
ATOM 721 O O . ILE A 1 106 ? 11.943 25.506 -25.059 1.00 98.31 106 ILE A O 1
ATOM 725 N N . THR A 1 107 ? 10.160 24.683 -26.148 1.00 98.06 107 THR A N 1
ATOM 726 C CA . THR A 1 107 ? 9.222 25.722 -25.702 1.00 98.06 107 THR A CA 1
ATOM 727 C C . THR A 1 107 ? 7.920 25.108 -25.198 1.00 98.06 107 THR A C 1
ATOM 729 O O . THR A 1 107 ? 7.529 24.032 -25.641 1.00 98.06 107 THR A O 1
ATOM 732 N N . ALA A 1 108 ? 7.259 25.793 -24.266 1.00 97.81 108 ALA A N 1
ATOM 733 C CA . ALA A 1 108 ? 5.906 25.484 -23.813 1.00 97.81 108 ALA A CA 1
ATOM 734 C C . ALA A 1 108 ? 4.954 26.600 -24.265 1.00 97.81 108 ALA A C 1
ATOM 736 O O . ALA A 1 108 ? 5.327 27.775 -24.240 1.00 97.81 108 ALA A O 1
ATOM 737 N N . ASP A 1 109 ? 3.736 26.249 -24.674 1.00 97.25 109 ASP A N 1
ATOM 738 C CA . ASP A 1 109 ? 2.730 27.213 -25.148 1.00 97.25 109 ASP A CA 1
ATOM 739 C C . ASP A 1 109 ? 1.857 27.811 -24.026 1.00 97.25 109 ASP A C 1
ATOM 741 O O . ASP A 1 109 ? 1.072 28.732 -24.267 1.00 97.25 109 ASP A O 1
ATOM 745 N N . ALA A 1 110 ? 2.023 27.337 -22.790 1.00 97.50 110 ALA A N 1
ATOM 746 C CA . ALA A 1 110 ? 1.252 27.765 -21.635 1.00 97.50 110 ALA A CA 1
ATOM 747 C C . ALA A 1 110 ? 2.129 28.391 -20.546 1.00 97.50 110 ALA A C 1
ATOM 749 O O . ALA A 1 110 ? 3.146 27.839 -20.142 1.00 97.50 110 ALA A O 1
ATOM 750 N N . ALA A 1 111 ? 1.686 29.522 -19.991 1.00 97.62 111 ALA A N 1
ATOM 751 C CA . ALA A 1 111 ? 2.432 30.249 -18.958 1.00 97.62 111 ALA A CA 1
ATOM 752 C C . ALA A 1 111 ? 2.515 29.515 -17.604 1.00 97.62 111 ALA A C 1
ATOM 754 O O . ALA A 1 111 ? 3.340 29.869 -16.766 1.00 97.62 111 ALA A O 1
ATOM 755 N N . TRP A 1 112 ? 1.655 28.517 -17.379 1.00 97.38 112 TRP A N 1
ATOM 756 C CA . TRP A 1 112 ? 1.697 27.646 -16.205 1.00 97.38 112 TRP A CA 1
ATOM 757 C C . TRP A 1 112 ? 2.676 26.474 -16.366 1.00 97.38 112 TRP A C 1
ATOM 759 O O . TRP A 1 112 ? 2.824 25.703 -15.423 1.00 97.38 112 TRP A O 1
ATOM 769 N N . LEU A 1 113 ? 3.331 26.330 -17.523 1.00 98.12 113 LEU A N 1
ATOM 770 C CA . LEU A 1 113 ? 4.247 25.237 -17.833 1.00 98.12 113 LEU A CA 1
ATOM 771 C C . LEU A 1 113 ? 5.660 25.776 -18.105 1.00 98.12 113 LEU A C 1
ATOM 773 O O . LEU A 1 113 ? 5.854 26.661 -18.936 1.00 98.12 113 LEU A O 1
ATOM 777 N N . GLU A 1 114 ? 6.655 25.226 -17.420 1.00 98.19 114 GLU A N 1
ATOM 778 C CA . GLU A 1 114 ? 8.073 25.558 -17.572 1.00 98.19 114 GLU A CA 1
ATOM 779 C C . GLU A 1 114 ? 8.851 24.330 -18.061 1.00 98.19 114 GLU A C 1
ATOM 781 O O . GLU A 1 114 ? 8.541 23.206 -17.676 1.00 98.19 114 GLU A O 1
ATOM 786 N N . VAL A 1 115 ? 9.871 24.543 -18.899 1.00 98.25 115 VAL A N 1
ATOM 787 C CA . VAL A 1 115 ? 10.755 23.491 -19.426 1.00 98.25 115 VAL A CA 1
ATOM 788 C C . VAL A 1 115 ? 12.217 23.847 -19.172 1.00 98.25 115 VAL A C 1
ATOM 790 O O . VAL A 1 115 ? 12.627 24.992 -19.382 1.00 98.25 115 VAL A O 1
ATOM 793 N N . SER A 1 116 ? 13.015 22.875 -18.734 1.00 97.69 116 SER A N 1
ATOM 794 C CA . SER A 1 116 ? 14.439 23.063 -18.459 1.00 97.69 116 SER A CA 1
ATOM 795 C C . SER A 1 116 ? 15.254 21.816 -18.831 1.00 97.69 116 SER A C 1
ATOM 797 O O . SER A 1 116 ? 14.947 20.733 -18.344 1.00 97.69 116 SER A O 1
ATOM 799 N N . PRO A 1 117 ? 16.331 21.944 -19.628 1.00 97.88 117 PRO A N 1
ATOM 800 C CA . PRO A 1 117 ? 16.757 23.155 -20.330 1.00 97.88 117 PRO A CA 1
ATOM 801 C C . PRO A 1 117 ? 15.784 23.547 -21.459 1.00 97.88 117 PRO A C 1
ATOM 803 O O . PRO A 1 117 ? 15.102 22.703 -22.025 1.00 97.88 117 PRO A O 1
ATOM 806 N N . SER A 1 118 ? 15.752 24.831 -21.832 1.00 97.00 118 SER A N 1
ATOM 807 C CA . SER A 1 118 ? 14.962 25.328 -22.977 1.00 97.00 118 SER A CA 1
ATOM 808 C C . SER A 1 118 ? 15.710 25.261 -24.316 1.00 97.00 118 SER A C 1
ATOM 810 O O . SER A 1 118 ? 15.147 25.535 -25.372 1.00 97.00 118 SER A O 1
ATOM 812 N N . SER A 1 119 ? 16.997 24.911 -24.298 1.00 96.31 119 SER A N 1
ATOM 813 C CA . SER A 1 119 ? 17.782 24.594 -25.493 1.00 96.31 119 SER A CA 1
ATOM 814 C C . SER A 1 119 ? 19.019 23.784 -25.122 1.00 96.31 119 SER A C 1
ATOM 816 O O . SER A 1 119 ? 19.542 23.925 -24.014 1.00 96.31 119 SER A O 1
ATOM 818 N N . SER A 1 120 ? 19.490 22.937 -26.033 1.00 96.94 120 SER A N 1
ATOM 819 C CA . SER A 1 120 ? 20.726 22.172 -25.851 1.00 96.94 120 SER A CA 1
ATOM 820 C C . SER A 1 120 ? 21.247 21.625 -27.182 1.00 96.94 120 SER A C 1
ATOM 822 O O . SER A 1 120 ? 20.520 21.580 -28.175 1.00 96.94 120 SER A O 1
ATOM 824 N N . ALA A 1 121 ? 22.501 21.177 -27.193 1.00 94.50 121 ALA A N 1
ATOM 825 C CA . ALA A 1 121 ? 23.035 20.352 -28.270 1.00 94.50 121 ALA A CA 1
ATOM 826 C C . ALA A 1 121 ? 22.728 18.875 -27.989 1.00 94.50 121 ALA A C 1
ATOM 828 O O . ALA A 1 121 ? 22.915 18.396 -26.870 1.00 94.50 121 ALA A O 1
ATOM 829 N N . LEU A 1 122 ? 22.286 18.157 -29.015 1.00 94.38 122 LEU A N 1
ATOM 830 C CA . LEU A 1 122 ? 21.996 16.732 -28.991 1.00 94.38 122 LEU A CA 1
ATOM 831 C C . LEU A 1 122 ? 23.012 16.025 -29.894 1.00 94.38 122 LEU A C 1
ATOM 833 O O . LEU A 1 122 ? 22.985 16.197 -31.111 1.00 94.38 122 LEU A O 1
ATOM 837 N N . SER A 1 123 ? 23.948 15.287 -29.297 1.00 90.69 123 SER A N 1
ATOM 838 C CA . SER A 1 123 ? 25.005 14.566 -30.019 1.00 90.69 123 SER A CA 1
ATOM 839 C C . SER A 1 123 ? 24.699 13.071 -30.103 1.00 90.69 123 SER A C 1
ATOM 841 O O . SER A 1 123 ? 24.083 12.602 -31.050 1.00 90.69 123 SER A O 1
ATOM 843 N N . ASP A 1 124 ? 25.129 12.326 -29.096 1.00 90.25 124 ASP A N 1
ATOM 844 C CA . ASP A 1 124 ? 25.183 10.868 -29.028 1.00 90.25 124 ASP A CA 1
ATOM 845 C C . ASP A 1 124 ? 24.505 10.320 -27.765 1.00 90.25 124 ASP A C 1
ATOM 847 O O . ASP A 1 124 ? 24.316 9.112 -27.637 1.00 90.25 124 ASP A O 1
ATOM 851 N N . GLN A 1 125 ? 24.110 11.203 -26.846 1.00 91.56 125 GLN A N 1
ATOM 852 C CA . GLN A 1 125 ? 23.393 10.867 -25.623 1.00 91.56 125 GLN A CA 1
ATOM 853 C C . GLN A 1 125 ? 21.999 11.485 -25.626 1.00 91.56 125 GLN A C 1
ATOM 855 O O . GLN A 1 125 ? 21.780 12.557 -26.195 1.00 91.56 125 GLN A O 1
ATOM 860 N N . ALA A 1 126 ? 21.063 10.794 -24.978 1.00 94.62 126 ALA A N 1
ATOM 861 C CA . ALA A 1 126 ? 19.738 11.332 -24.729 1.00 94.62 126 ALA A CA 1
ATOM 862 C C . ALA A 1 126 ? 19.823 12.536 -23.780 1.00 94.62 126 ALA A C 1
ATOM 864 O O . ALA A 1 126 ? 20.620 12.558 -22.840 1.00 94.62 126 ALA A O 1
ATOM 865 N N . LEU A 1 127 ? 18.990 13.535 -24.045 1.00 96.00 127 LEU A N 1
ATOM 866 C CA . LEU A 1 127 ? 18.843 14.731 -23.235 1.00 96.00 127 LEU A CA 1
ATOM 867 C C . LEU A 1 127 ? 17.574 14.614 -22.396 1.00 96.00 127 LEU A C 1
ATOM 869 O O . LEU A 1 127 ? 16.479 14.570 -22.954 1.00 96.00 127 LEU A O 1
ATOM 873 N N . THR A 1 128 ? 17.713 14.613 -21.073 1.00 97.12 128 THR A N 1
ATOM 874 C CA . THR A 1 128 ? 16.580 14.703 -20.145 1.00 97.12 128 THR A CA 1
ATOM 875 C C . THR A 1 128 ? 16.104 16.151 -20.034 1.00 97.12 128 THR A C 1
ATOM 877 O O . THR A 1 128 ? 16.911 17.057 -19.819 1.00 97.12 128 THR A O 1
ATOM 880 N N . ILE A 1 129 ? 14.798 16.359 -20.182 1.00 98.06 129 ILE A N 1
ATOM 881 C CA . ILE A 1 129 ? 14.116 17.644 -20.033 1.00 98.06 129 ILE A CA 1
ATOM 882 C C . ILE A 1 129 ? 13.168 17.558 -18.842 1.00 98.06 129 ILE A C 1
ATOM 884 O O . ILE A 1 129 ? 12.264 16.722 -18.841 1.00 98.06 129 ILE A O 1
ATOM 888 N N . ASP A 1 130 ? 13.342 18.455 -17.878 1.00 97.81 130 ASP A N 1
ATOM 889 C CA . ASP A 1 130 ? 12.416 18.657 -16.770 1.00 97.81 130 ASP A CA 1
ATOM 890 C C . ASP A 1 130 ? 11.278 19.583 -17.211 1.00 97.81 130 ASP A C 1
ATOM 892 O O . ASP A 1 130 ? 11.503 20.635 -17.816 1.00 97.81 130 ASP A O 1
ATOM 896 N N . VAL A 1 131 ? 10.046 19.202 -16.887 1.00 98.00 131 VAL A N 1
ATOM 897 C CA . VAL A 1 131 ? 8.825 19.956 -17.170 1.00 98.00 131 VAL A CA 1
ATOM 898 C C . VAL A 1 131 ? 8.106 20.222 -15.855 1.00 98.00 131 VAL A C 1
ATOM 900 O O . VAL A 1 131 ? 7.739 19.285 -15.146 1.00 98.00 131 VAL A O 1
ATOM 903 N N . ARG A 1 132 ? 7.894 21.498 -15.525 1.00 98.12 132 ARG A N 1
ATOM 904 C CA . ARG A 1 132 ? 7.307 21.939 -14.254 1.00 98.12 132 ARG A CA 1
ATOM 905 C C . ARG A 1 132 ? 5.988 22.665 -14.445 1.00 98.12 132 ARG A C 1
ATOM 907 O O . ARG A 1 132 ? 5.846 23.468 -15.360 1.00 98.12 132 ARG A O 1
ATOM 914 N N . VAL A 1 133 ? 5.043 22.425 -13.542 1.00 97.62 133 VAL A N 1
ATOM 915 C CA . VAL A 1 133 ? 3.700 23.016 -13.559 1.00 97.62 133 VAL A CA 1
ATOM 916 C C . VAL A 1 133 ? 3.518 23.985 -12.395 1.00 97.62 133 VAL A C 1
ATOM 918 O O . VAL A 1 133 ? 3.677 23.625 -11.229 1.00 97.62 133 VAL A O 1
ATOM 921 N N . ASN A 1 134 ? 3.087 25.206 -12.704 1.00 96.88 134 ASN A N 1
ATOM 922 C CA . ASN A 1 134 ? 2.624 26.193 -11.737 1.00 96.88 134 ASN A CA 1
ATOM 923 C C . ASN A 1 134 ? 1.096 26.142 -11.594 1.00 96.88 134 ASN A C 1
ATOM 925 O O . ASN A 1 134 ? 0.353 26.899 -12.222 1.00 96.88 134 ASN A O 1
ATOM 929 N N . ARG A 1 135 ? 0.630 25.267 -10.702 1.00 93.50 135 ARG A N 1
ATOM 930 C CA . ARG A 1 135 ? -0.797 25.068 -10.397 1.00 93.50 135 ARG A CA 1
ATOM 931 C C . ARG A 1 135 ? -1.501 26.317 -9.866 1.00 93.50 135 ARG A C 1
ATOM 933 O O . ARG A 1 135 ? -2.693 26.487 -10.088 1.00 93.50 135 ARG A O 1
ATOM 940 N N . GLY A 1 136 ? -0.767 27.238 -9.236 1.00 93.88 136 GLY A N 1
ATOM 941 C CA . GLY A 1 136 ? -1.322 28.504 -8.745 1.00 93.88 136 GLY A CA 1
ATOM 942 C C . GLY A 1 136 ? -1.832 29.436 -9.852 1.00 93.88 136 GLY A C 1
ATOM 943 O O . GLY A 1 136 ? -2.502 30.423 -9.556 1.00 93.88 136 GLY A O 1
ATOM 944 N N . MET A 1 137 ? -1.518 29.137 -11.116 1.00 95.38 137 MET A N 1
ATOM 945 C CA . MET A 1 137 ? -1.998 29.866 -12.292 1.00 95.38 137 MET A CA 1
ATOM 946 C C . MET A 1 137 ? -3.198 29.201 -12.980 1.00 95.38 137 MET A C 1
ATOM 948 O O . MET A 1 137 ? -3.723 29.758 -13.945 1.00 95.38 137 MET A O 1
ATOM 952 N N . LEU A 1 138 ? -3.621 28.023 -12.519 1.00 95.06 138 LEU A N 1
ATOM 953 C CA . LEU A 1 138 ? -4.700 27.252 -13.123 1.00 95.06 138 LEU A CA 1
ATOM 954 C C . LEU A 1 138 ? -6.025 27.518 -12.405 1.00 95.06 138 LEU A C 1
ATOM 956 O O . LEU A 1 138 ? -6.099 27.525 -11.177 1.00 95.06 138 LEU A O 1
ATOM 960 N N . ALA A 1 139 ? -7.090 27.706 -13.182 1.00 93.00 139 ALA A N 1
ATOM 961 C CA . ALA A 1 139 ? -8.447 27.544 -12.668 1.00 93.00 139 ALA A CA 1
ATOM 962 C C . ALA A 1 139 ? -8.738 26.053 -12.439 1.00 93.00 139 ALA A C 1
ATOM 964 O O . ALA A 1 139 ? -8.033 25.201 -12.976 1.00 93.00 139 ALA A O 1
ATOM 965 N N . ALA A 1 140 ? -9.787 25.729 -11.686 1.00 87.81 140 ALA A N 1
ATOM 966 C CA . ALA A 1 140 ? -10.243 24.348 -11.563 1.00 87.81 140 ALA A CA 1
ATOM 967 C C . ALA A 1 140 ? -10.590 23.732 -12.938 1.00 87.81 140 ALA A C 1
ATOM 969 O O . ALA A 1 140 ? -11.091 24.435 -13.819 1.00 87.81 140 ALA A O 1
ATOM 970 N N . GLY A 1 141 ? -10.331 22.435 -13.113 1.00 88.69 141 GLY A N 1
ATOM 971 C CA . GLY A 1 141 ? -10.585 21.665 -14.333 1.00 88.69 141 GLY A CA 1
ATOM 972 C C . GLY A 1 141 ? -9.324 21.100 -14.999 1.00 88.69 141 GLY A C 1
ATOM 973 O O . GLY A 1 141 ? -8.211 21.216 -14.484 1.00 88.69 141 GLY A O 1
ATOM 974 N N . SER A 1 142 ? -9.505 20.457 -16.154 1.00 89.62 142 SER A N 1
ATOM 975 C CA . SER A 1 142 ? -8.412 19.909 -16.966 1.00 89.62 142 SER A CA 1
ATOM 976 C C . SER A 1 142 ? -7.803 20.965 -17.887 1.00 89.62 142 SER A C 1
ATOM 978 O O . SER A 1 142 ? -8.512 21.691 -18.582 1.00 89.62 142 SER A O 1
ATOM 980 N N . HIS A 1 143 ? -6.477 20.984 -17.951 1.00 94.25 143 HIS A N 1
ATOM 981 C CA . HIS A 1 143 ? -5.674 21.866 -18.788 1.00 94.25 143 HIS A CA 1
ATOM 982 C C . HIS A 1 143 ? -4.741 21.026 -19.649 1.00 94.25 143 HIS A C 1
ATOM 984 O O . HIS A 1 143 ? -4.134 20.066 -19.173 1.00 94.25 143 HIS A O 1
ATOM 990 N N . ILE A 1 144 ? -4.631 21.392 -20.921 1.00 94.62 144 ILE A N 1
ATOM 991 C CA . ILE A 1 144 ? -3.726 20.757 -21.878 1.00 94.62 144 ILE A CA 1
ATOM 992 C C . ILE A 1 144 ? -2.841 21.855 -22.459 1.00 94.62 144 ILE A C 1
ATOM 994 O O . ILE A 1 144 ? -3.346 22.899 -22.870 1.00 94.62 144 ILE A O 1
ATOM 998 N N . ALA A 1 145 ? -1.538 21.611 -22.478 1.00 96.94 145 ALA A N 1
ATOM 999 C CA . ALA A 1 145 ? -0.533 22.456 -23.109 1.00 96.94 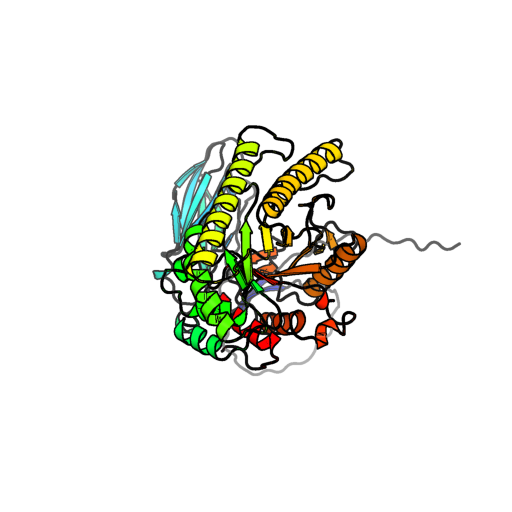145 ALA A CA 1
ATOM 1000 C C . ALA A 1 145 ? 0.347 21.623 -24.039 1.00 96.94 145 ALA A C 1
ATOM 1002 O O . ALA A 1 145 ? 0.425 20.398 -23.916 1.00 96.94 145 ALA A O 1
ATOM 1003 N N . GLN A 1 146 ? 1.028 22.286 -24.960 1.00 97.31 146 GLN A N 1
ATOM 1004 C CA . GLN A 1 146 ? 2.025 21.686 -25.830 1.00 97.31 146 GLN A CA 1
ATOM 1005 C C . GLN A 1 146 ? 3.430 22.017 -25.348 1.00 97.31 146 GLN A C 1
ATOM 1007 O O . GLN A 1 146 ? 3.745 23.162 -25.015 1.00 97.31 146 GLN A O 1
ATOM 1012 N N . VAL A 1 147 ? 4.298 21.010 -25.395 1.00 97.69 147 VAL A N 1
ATOM 1013 C CA . VAL A 1 147 ? 5.746 21.205 -25.382 1.00 97.69 147 VAL A CA 1
ATOM 1014 C C . VAL A 1 147 ? 6.263 20.900 -26.781 1.00 97.69 147 VAL A C 1
ATOM 1016 O O . VAL A 1 147 ? 6.118 19.779 -27.275 1.00 97.69 147 VAL A O 1
ATOM 1019 N N . ASN A 1 148 ? 6.856 21.909 -27.415 1.00 97.69 148 ASN A N 1
ATOM 1020 C CA . ASN A 1 148 ? 7.387 21.836 -28.771 1.00 97.69 148 ASN A CA 1
ATOM 1021 C C . ASN A 1 148 ? 8.909 21.739 -28.729 1.00 97.69 148 ASN A C 1
ATOM 1023 O O . ASN A 1 148 ? 9.572 22.545 -28.071 1.00 97.69 148 ASN A O 1
ATOM 1027 N N . VAL A 1 149 ? 9.450 20.764 -29.456 1.00 97.50 149 VAL A N 1
ATOM 1028 C CA . VAL A 1 149 ? 10.886 20.549 -29.638 1.00 97.50 149 VAL A CA 1
ATOM 1029 C C . VAL A 1 149 ? 11.220 20.798 -31.102 1.00 97.50 149 VAL A C 1
ATOM 1031 O O . VAL A 1 149 ? 10.778 20.058 -31.982 1.00 97.50 149 VAL A O 1
ATOM 1034 N N . THR A 1 150 ? 12.017 21.829 -31.364 1.00 97.44 150 THR A N 1
ATOM 1035 C CA . THR A 1 150 ? 12.410 22.243 -32.716 1.00 97.44 150 THR A CA 1
ATOM 1036 C C . THR A 1 150 ? 13.909 22.067 -32.905 1.00 97.44 150 THR A C 1
ATOM 1038 O O . THR A 1 150 ? 14.696 22.573 -32.105 1.00 97.44 150 THR A O 1
ATOM 1041 N N . SER A 1 151 ? 14.319 21.383 -33.972 1.00 95.94 151 SER A N 1
ATOM 1042 C CA . SER A 1 151 ? 15.727 21.293 -34.359 1.00 95.94 151 SER A CA 1
ATOM 1043 C C . SER A 1 151 ? 16.172 22.482 -35.216 1.00 95.94 151 SER A C 1
ATOM 1045 O O . SER A 1 151 ? 15.375 23.102 -35.924 1.00 95.94 151 SER A O 1
ATOM 1047 N N . ASP A 1 152 ? 17.476 22.759 -35.248 1.00 94.94 152 ASP A N 1
ATOM 1048 C CA . ASP A 1 152 ? 18.069 23.700 -36.211 1.00 94.94 152 ASP A CA 1
ATOM 1049 C C . ASP A 1 152 ? 17.880 23.266 -37.683 1.00 94.94 152 ASP A C 1
ATOM 1051 O O . ASP A 1 152 ? 17.855 24.112 -38.582 1.00 94.94 152 ASP A O 1
ATOM 1055 N N . THR A 1 153 ? 17.623 21.977 -37.924 1.00 92.06 153 TH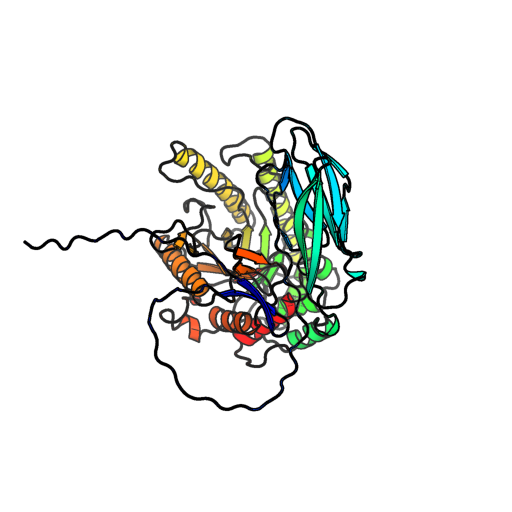R A N 1
ATOM 1056 C CA . THR A 1 153 ? 17.204 21.404 -39.215 1.00 92.06 153 THR A CA 1
ATOM 1057 C C . THR A 1 153 ? 15.706 21.539 -39.522 1.00 92.06 153 THR A C 1
ATOM 1059 O O . THR A 1 153 ? 15.247 20.988 -40.519 1.00 92.06 153 THR A O 1
ATOM 1062 N N . GLN A 1 154 ? 14.952 22.304 -38.722 1.00 91.06 154 GLN A N 1
ATOM 1063 C CA . GLN A 1 154 ? 13.523 22.606 -38.917 1.00 91.06 154 GLN A CA 1
ATOM 1064 C C . GLN A 1 154 ? 12.575 21.404 -38.769 1.00 91.06 154 GLN A C 1
ATOM 1066 O O . GLN A 1 154 ? 11.448 21.442 -39.262 1.00 91.06 154 GLN A O 1
ATOM 1071 N N . HIS A 1 155 ? 12.997 20.343 -38.080 1.00 92.81 155 HIS A N 1
ATOM 1072 C CA . HIS A 1 155 ? 12.077 19.294 -37.653 1.00 92.81 155 HIS A CA 1
ATOM 1073 C C . HIS A 1 155 ? 11.440 19.674 -36.322 1.00 92.81 155 HIS A C 1
ATOM 1075 O O . HIS A 1 155 ? 12.114 20.138 -35.403 1.00 92.81 155 HIS A O 1
ATOM 1081 N N . GLU A 1 156 ? 10.137 19.438 -36.227 1.00 94.88 156 GLU A N 1
ATOM 1082 C CA . GLU A 1 156 ? 9.339 19.721 -35.042 1.00 94.88 156 GLU A CA 1
ATOM 1083 C C . GLU A 1 156 ? 8.663 18.440 -34.555 1.00 94.88 156 GLU A C 1
ATOM 1085 O O . GLU A 1 156 ? 8.043 17.703 -35.340 1.00 94.88 156 GLU A O 1
ATOM 1090 N N . LEU A 1 157 ? 8.821 18.193 -33.258 1.00 95.44 157 LEU A N 1
ATOM 1091 C CA . LEU A 1 157 ? 8.139 17.159 -32.494 1.00 95.44 157 LEU A CA 1
ATOM 1092 C C . LEU A 1 157 ? 7.364 17.833 -31.360 1.00 95.44 157 LEU A C 1
ATOM 1094 O O . LEU A 1 157 ? 7.818 18.830 -30.797 1.00 95.44 157 LEU A O 1
ATOM 1098 N N . THR A 1 158 ? 6.217 17.263 -31.010 1.00 95.44 158 THR A N 1
ATOM 1099 C CA . THR A 1 158 ? 5.310 17.832 -30.008 1.00 95.44 158 THR A CA 1
ATOM 1100 C C . THR A 1 158 ? 4.852 16.738 -29.061 1.00 95.44 158 THR A C 1
ATOM 1102 O O . THR A 1 158 ? 4.470 15.649 -29.501 1.00 95.44 158 THR A O 1
ATOM 1105 N N . LEU A 1 159 ? 4.830 17.052 -27.770 1.00 95.81 159 LEU A N 1
ATOM 1106 C CA . LEU A 1 159 ? 4.148 16.258 -26.752 1.00 95.81 159 LEU A CA 1
ATOM 1107 C C . LEU A 1 159 ? 3.112 17.115 -26.019 1.00 95.81 159 LEU A C 1
ATOM 1109 O O . LEU A 1 159 ? 3.207 18.344 -26.008 1.00 95.81 159 LEU A O 1
ATOM 1113 N N . LEU A 1 160 ? 2.123 16.467 -25.406 1.00 94.81 160 LEU A N 1
ATOM 1114 C CA . LEU A 1 160 ? 1.072 17.142 -24.639 1.00 94.81 160 LEU A CA 1
ATOM 1115 C C . LEU A 1 160 ? 1.349 17.077 -23.136 1.00 94.81 160 LEU A C 1
ATOM 1117 O O . LEU A 1 160 ? 1.526 15.997 -22.593 1.00 94.81 160 LEU A O 1
ATOM 1121 N N . ALA A 1 161 ? 1.321 18.205 -22.438 1.00 95.19 161 ALA A N 1
ATOM 1122 C CA . ALA A 1 161 ? 1.281 18.245 -20.981 1.00 95.19 161 ALA A CA 1
ATOM 1123 C C . ALA A 1 161 ? -0.176 18.355 -20.518 1.00 95.19 161 ALA A C 1
ATOM 1125 O O . ALA A 1 161 ? -0.873 19.301 -20.880 1.00 95.19 161 ALA A O 1
ATOM 1126 N N . ILE A 1 162 ? -0.634 17.391 -19.724 1.00 92.06 162 ILE A N 1
ATOM 1127 C CA . ILE A 1 162 ? -1.997 17.315 -19.198 1.00 92.06 162 ILE A CA 1
ATOM 1128 C C . ILE A 1 162 ? -1.934 17.551 -17.693 1.00 92.06 162 ILE A C 1
ATOM 1130 O O . ILE A 1 162 ? -1.212 16.852 -16.986 1.00 92.06 162 ILE A O 1
ATOM 1134 N N . VAL A 1 163 ? -2.696 18.525 -17.206 1.00 93.19 163 VAL A N 1
ATOM 1135 C CA . VAL A 1 163 ? -2.808 18.856 -15.783 1.00 93.19 163 VAL A CA 1
ATOM 1136 C C . VAL A 1 163 ? -4.276 18.878 -15.407 1.00 93.19 163 VAL A C 1
ATOM 1138 O O . VAL A 1 163 ? -5.079 19.508 -16.087 1.00 93.19 163 VAL A O 1
ATOM 1141 N N . TYR A 1 164 ? -4.640 18.237 -14.307 1.00 85.94 164 TYR A N 1
ATOM 1142 C CA . TYR A 1 164 ? -5.941 18.429 -13.684 1.00 85.94 164 TYR A CA 1
ATOM 1143 C C . TYR A 1 164 ? -5.769 19.333 -12.468 1.00 85.94 164 TYR A C 1
ATOM 1145 O O . TYR A 1 164 ? -4.891 19.097 -11.654 1.00 85.94 164 TYR A O 1
ATOM 1153 N N . GLN A 1 165 ? -6.550 20.398 -12.347 1.00 88.50 165 GLN A N 1
ATOM 1154 C CA . GLN A 1 165 ? -6.570 21.238 -11.156 1.00 88.50 165 GLN A CA 1
ATOM 1155 C C . GLN A 1 165 ? -7.897 20.985 -10.434 1.00 88.50 165 GLN A C 1
ATOM 1157 O O . GLN A 1 165 ? -8.936 21.382 -10.962 1.00 88.50 165 GLN A O 1
ATOM 1162 N N . PRO A 1 166 ? -7.913 20.333 -9.261 1.00 82.38 166 PRO A N 1
ATOM 1163 C CA . PRO A 1 166 ? -9.167 20.052 -8.572 1.00 82.38 166 PRO A CA 1
ATOM 1164 C C . PRO A 1 166 ? -9.860 21.357 -8.168 1.00 82.38 166 PRO A C 1
ATOM 1166 O O . PRO A 1 166 ? -9.194 22.339 -7.822 1.00 82.38 166 PRO A O 1
ATOM 1169 N N . ASP A 1 167 ? -11.195 21.374 -8.211 1.00 84.00 167 ASP A N 1
ATOM 1170 C CA . ASP A 1 167 ? -11.974 22.501 -7.699 1.00 84.00 167 ASP A CA 1
ATOM 1171 C C . ASP A 1 167 ? -11.890 22.510 -6.168 1.00 84.00 167 ASP A C 1
ATOM 1173 O O . ASP A 1 167 ? -12.395 21.575 -5.539 1.00 84.00 167 ASP A O 1
ATOM 1177 N N . PRO A 1 168 ? -11.309 23.550 -5.536 1.00 81.06 168 PRO A N 1
ATOM 1178 C CA . PRO A 1 168 ? -11.246 23.629 -4.083 1.00 81.06 168 PRO A CA 1
ATOM 1179 C C . PRO A 1 168 ? -12.616 23.528 -3.403 1.00 81.06 168 PRO A C 1
ATOM 1181 O O . PRO A 1 168 ? -12.685 23.088 -2.261 1.00 81.06 168 PRO A O 1
ATOM 1184 N N . ALA A 1 169 ? -13.702 23.911 -4.086 1.00 81.75 169 ALA A N 1
ATOM 1185 C CA . ALA A 1 169 ? -15.063 23.791 -3.568 1.00 81.75 169 ALA A CA 1
ATOM 1186 C C . ALA A 1 169 ? -15.579 22.342 -3.527 1.00 81.75 169 ALA A C 1
ATOM 1188 O O . ALA A 1 169 ? -16.543 22.063 -2.820 1.00 81.75 169 ALA A O 1
ATOM 1189 N N . THR A 1 170 ? -14.951 21.431 -4.274 1.00 78.94 170 THR A N 1
ATOM 1190 C CA . THR A 1 170 ? -15.299 19.998 -4.310 1.00 78.94 170 THR A CA 1
ATOM 1191 C C . THR A 1 170 ? -14.438 19.154 -3.370 1.00 78.94 170 THR A C 1
ATOM 1193 O O . THR A 1 170 ? -14.737 17.983 -3.138 1.00 78.94 170 THR A O 1
ATOM 1196 N N . LEU A 1 171 ? -13.379 19.741 -2.801 1.00 84.31 171 LEU A N 1
ATOM 1197 C CA . LEU A 1 171 ? -12.531 19.069 -1.829 1.00 84.31 171 LEU A CA 1
ATOM 1198 C C . LEU A 1 171 ? -13.249 18.954 -0.485 1.00 84.31 171 LEU A C 1
ATOM 1200 O O . LEU A 1 171 ? -13.746 19.933 0.074 1.00 84.31 171 LEU A O 1
ATOM 1204 N N . VAL A 1 172 ? -13.257 17.743 0.060 1.00 89.88 172 VAL A N 1
ATOM 1205 C CA . VAL A 1 172 ? -13.787 17.489 1.398 1.00 89.88 172 VAL A CA 1
ATOM 1206 C C . VAL A 1 172 ? -12.806 18.066 2.411 1.00 89.88 172 VAL A C 1
ATOM 1208 O O . VAL A 1 172 ? -11.648 17.660 2.460 1.00 89.88 172 VAL A O 1
ATOM 1211 N N . SER A 1 173 ? -13.266 19.010 3.230 1.00 93.19 173 SER A N 1
ATOM 1212 C CA . SER A 1 173 ? -12.439 19.550 4.313 1.00 93.19 173 SER A CA 1
ATOM 1213 C C . SER A 1 173 ? -12.221 18.514 5.419 1.00 93.19 173 SER A C 1
ATOM 1215 O O . SER A 1 173 ? -13.094 17.681 5.673 1.00 93.19 173 SER A O 1
ATOM 1217 N N . ASP A 1 174 ? -11.112 18.620 6.153 1.00 94.06 174 ASP A N 1
ATOM 1218 C CA . ASP A 1 174 ? -10.842 17.759 7.314 1.00 94.06 174 ASP A CA 1
ATOM 1219 C C . ASP A 1 174 ? -11.972 17.807 8.352 1.00 94.06 174 ASP A C 1
ATOM 1221 O O . ASP A 1 174 ? -12.302 16.790 8.955 1.00 94.06 174 ASP A O 1
ATOM 1225 N N . GLU A 1 175 ? -12.613 18.967 8.543 1.00 95.94 175 GLU A N 1
ATOM 1226 C CA . GLU A 1 175 ? -13.751 19.115 9.459 1.00 95.94 175 GLU A CA 1
ATOM 1227 C C . GLU A 1 175 ? -14.959 18.288 9.001 1.00 95.94 175 GLU A C 1
ATOM 1229 O O . GLU A 1 175 ? -15.567 17.577 9.806 1.00 95.94 175 GLU A O 1
ATOM 1234 N N . GLN A 1 176 ? -15.281 18.342 7.707 1.00 96.00 176 GLN A N 1
ATOM 1235 C CA . GLN A 1 176 ? -16.368 17.561 7.120 1.00 96.00 176 GLN A CA 1
ATOM 1236 C C . GLN A 1 176 ? -16.055 16.062 7.139 1.00 96.00 176 GLN A C 1
ATOM 1238 O O . GLN A 1 176 ? -16.904 15.262 7.538 1.00 96.00 176 GLN A O 1
ATOM 1243 N N . LEU A 1 177 ? -14.829 15.677 6.779 1.00 97.00 177 LEU A N 1
ATOM 1244 C CA . LEU A 1 177 ? -14.375 14.290 6.827 1.00 97.00 177 LEU A CA 1
ATOM 1245 C C . LEU A 1 177 ? -14.438 13.734 8.254 1.00 97.00 177 LEU A C 1
ATOM 1247 O O . LEU A 1 177 ? -14.966 12.644 8.479 1.00 97.00 177 LEU A O 1
ATOM 1251 N N . LEU A 1 178 ? -13.966 14.505 9.232 1.00 97.75 178 LEU A N 1
ATOM 1252 C CA . LEU A 1 178 ? -14.009 14.144 10.643 1.00 97.75 178 LEU A CA 1
ATOM 1253 C C . LEU A 1 178 ? -15.448 14.003 11.153 1.00 97.75 178 LEU A C 1
ATOM 1255 O O . LEU A 1 178 ? -15.736 13.086 11.925 1.00 97.75 178 LEU A O 1
ATOM 1259 N N . ALA A 1 179 ? -16.356 14.887 10.726 1.00 97.75 179 ALA A N 1
ATOM 1260 C CA . ALA A 1 179 ? -17.776 14.784 11.048 1.00 97.75 179 ALA A CA 1
ATOM 1261 C C . ALA A 1 179 ? -18.366 13.468 10.523 1.00 97.75 179 ALA A C 1
ATOM 1263 O O . ALA A 1 179 ? -18.972 12.731 11.300 1.00 97.75 179 ALA A O 1
ATOM 1264 N N . TRP A 1 180 ? -18.105 13.118 9.259 1.00 97.94 180 TRP A N 1
ATOM 1265 C CA . TRP A 1 180 ? -18.531 11.836 8.700 1.00 97.94 180 TRP A CA 1
ATOM 1266 C C . TRP A 1 180 ? -17.938 10.650 9.454 1.00 97.94 180 TRP A C 1
ATOM 1268 O O . TRP A 1 180 ? -18.669 9.728 9.798 1.00 97.94 180 TRP A O 1
ATOM 1278 N N . MET A 1 181 ? -16.635 10.659 9.746 1.00 98.31 181 MET A N 1
ATOM 1279 C CA . MET A 1 181 ? -15.972 9.538 10.415 1.00 98.31 181 MET A CA 1
ATOM 1280 C C . MET A 1 181 ? -16.529 9.275 11.818 1.00 98.31 181 MET A C 1
ATOM 1282 O O . MET A 1 181 ? -16.742 8.116 12.174 1.00 98.31 181 MET A O 1
ATOM 1286 N N . ARG A 1 182 ? -16.843 10.320 12.592 1.00 97.81 182 ARG A N 1
ATOM 1287 C CA . ARG A 1 182 ? -17.425 10.197 13.944 1.00 97.81 182 ARG A CA 1
ATOM 1288 C C . ARG A 1 182 ? -18.761 9.455 13.976 1.00 97.81 182 ARG A C 1
ATOM 1290 O O . ARG A 1 182 ? -19.083 8.826 14.981 1.00 97.81 182 ARG A O 1
ATOM 1297 N N . GLU A 1 183 ? -19.526 9.505 12.891 1.00 97.50 183 GLU A N 1
ATOM 1298 C CA . GLU A 1 183 ? -20.811 8.809 12.769 1.00 97.50 183 GLU A CA 1
ATOM 1299 C C . GLU A 1 183 ? -20.650 7.317 12.437 1.00 97.50 183 GLU A C 1
ATOM 1301 O O . GLU A 1 183 ? -21.593 6.537 12.585 1.00 97.50 183 GLU A O 1
ATOM 1306 N N . LEU A 1 184 ? -19.464 6.896 11.985 1.00 97.75 184 LEU A N 1
ATOM 1307 C CA . LEU A 1 184 ? -19.247 5.546 11.479 1.00 97.75 184 LEU A CA 1
ATOM 1308 C C . LEU A 1 184 ? -18.946 4.545 12.604 1.00 97.75 184 LEU A C 1
ATOM 1310 O O . LEU A 1 184 ? -18.123 4.828 13.485 1.00 97.75 184 LEU A O 1
ATOM 1314 N N . PRO A 1 185 ? -19.527 3.330 12.568 1.00 97.19 185 PRO A N 1
ATOM 1315 C CA . PRO A 1 185 ? -19.160 2.266 13.492 1.00 97.19 185 PRO A CA 1
ATOM 1316 C C . PRO A 1 185 ? -17.80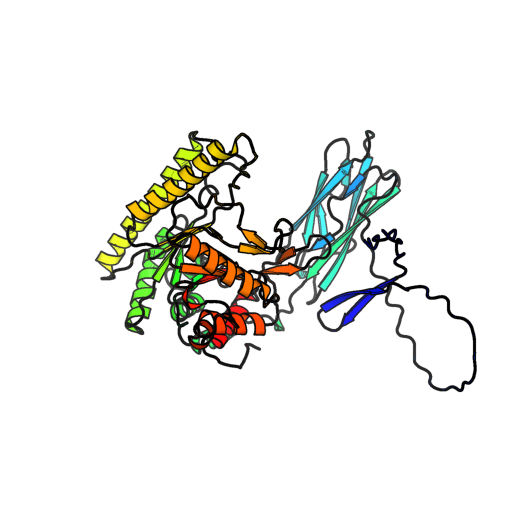6 1.633 13.123 1.00 97.19 185 PRO A C 1
ATOM 1318 O O . PRO A 1 185 ? -17.397 1.669 11.958 1.00 97.19 185 PRO A O 1
ATOM 1321 N N . PRO A 1 186 ? -17.135 0.952 14.070 1.00 97.81 186 PRO A N 1
ATOM 1322 C CA . PRO A 1 186 ? -15.939 0.174 13.764 1.00 97.81 186 PRO A CA 1
ATOM 1323 C C . PRO A 1 186 ? -16.184 -0.912 12.703 1.00 97.81 186 PRO A C 1
ATOM 1325 O O . PRO A 1 186 ? -17.184 -1.626 12.754 1.00 97.81 186 PRO A O 1
ATOM 1328 N N . LEU A 1 187 ? -15.257 -1.076 11.755 1.00 97.81 187 LEU A N 1
ATOM 1329 C CA . LEU A 1 187 ? -15.308 -2.081 10.679 1.00 97.81 187 LEU A CA 1
ATOM 1330 C C . LEU A 1 187 ? -15.315 -3.502 11.246 1.00 97.81 187 LEU A C 1
ATOM 1332 O O . LEU A 1 187 ? -14.532 -3.739 12.140 1.00 97.81 187 LEU A O 1
ATOM 1336 N N . PRO A 1 188 ? -16.095 -4.482 10.772 1.00 96.56 188 PRO A N 1
ATOM 1337 C CA . PRO A 1 188 ? -16.135 -5.835 11.351 1.00 96.56 188 PRO A CA 1
ATOM 1338 C C . PRO A 1 188 ? -14.782 -6.551 11.527 1.00 96.56 188 PRO A C 1
ATOM 1340 O O . PRO A 1 188 ? -14.634 -7.335 12.464 1.00 96.56 188 PRO A O 1
ATOM 1343 N N . LYS A 1 189 ? -13.799 -6.259 10.667 1.00 96.25 189 LYS A N 1
ATOM 1344 C CA . LYS A 1 189 ? -12.440 -6.824 10.689 1.00 96.25 189 LYS A CA 1
ATOM 1345 C C . LYS A 1 189 ? -11.394 -5.755 11.001 1.00 96.25 189 LYS A C 1
ATOM 1347 O O . LYS A 1 189 ? -11.634 -4.568 10.774 1.00 96.25 189 LYS A O 1
ATOM 1352 N N . THR A 1 190 ? -10.217 -6.172 11.457 1.00 97.69 190 THR A N 1
ATOM 1353 C CA . THR A 1 190 ? -9.074 -5.263 11.616 1.00 97.69 190 THR A CA 1
ATOM 1354 C C . THR A 1 190 ? -8.551 -4.838 10.248 1.00 97.69 190 THR A C 1
ATOM 1356 O O . THR A 1 190 ? -8.251 -5.687 9.408 1.00 97.69 190 THR A O 1
ATOM 1359 N N . HIS A 1 191 ? -8.445 -3.528 10.039 1.00 98.44 191 HIS A N 1
ATOM 1360 C CA . HIS A 1 191 ? -7.846 -2.951 8.837 1.00 98.44 191 HIS A CA 1
ATOM 1361 C C . HIS A 1 191 ? -6.552 -2.239 9.204 1.00 98.44 191 HIS A C 1
ATOM 1363 O O . HIS A 1 191 ? -6.474 -1.554 10.222 1.00 98.44 191 HIS A O 1
ATOM 1369 N N . TYR A 1 192 ? -5.558 -2.379 8.345 1.00 98.12 192 TYR A N 1
ATOM 1370 C CA . TYR A 1 192 ? -4.333 -1.601 8.380 1.00 98.12 192 TYR A CA 1
ATOM 1371 C C . TYR A 1 192 ? -4.268 -0.746 7.126 1.00 98.12 192 TYR A C 1
ATOM 1373 O O . TYR A 1 192 ? -5.090 -0.881 6.221 1.00 98.12 192 TYR A O 1
ATOM 1381 N N . SER A 1 193 ? -3.278 0.126 7.069 1.00 96.88 193 SER A N 1
ATOM 1382 C CA . SER A 1 193 ? -2.951 0.857 5.857 1.00 96.88 193 SER A CA 1
ATOM 1383 C C . SER A 1 193 ? -1.459 0.839 5.607 1.00 96.88 193 SER A C 1
ATOM 1385 O O . SER A 1 193 ? -0.663 0.664 6.537 1.00 96.88 193 SER A O 1
ATOM 1387 N N . PHE A 1 194 ? -1.079 1.104 4.362 1.00 92.81 194 PHE A N 1
ATOM 1388 C CA . PHE A 1 194 ? 0.280 1.510 4.064 1.00 92.81 194 PHE A CA 1
ATOM 1389 C C . PHE A 1 194 ? 0.615 2.758 4.890 1.00 92.81 194 PHE A C 1
ATOM 1391 O O . PHE A 1 194 ? -0.265 3.552 5.219 1.00 92.81 194 PHE A O 1
ATOM 1398 N N . THR A 1 195 ? 1.862 2.852 5.336 1.00 86.62 195 THR A N 1
ATOM 1399 C CA . THR A 1 195 ? 2.273 3.628 6.518 1.00 86.62 195 THR A CA 1
ATOM 1400 C C . THR A 1 195 ? 1.559 4.938 6.783 1.00 86.62 195 THR A C 1
ATOM 1402 O O . THR A 1 195 ? 1.569 5.817 5.939 1.00 86.62 195 THR A O 1
ATOM 1405 N N . PHE A 1 196 ? 1.089 5.109 8.014 1.00 83.06 196 PHE A N 1
ATOM 1406 C CA . PHE A 1 196 ? 0.550 6.375 8.500 1.00 83.06 196 PHE A CA 1
ATOM 1407 C C . PHE A 1 196 ? 1.600 7.500 8.472 1.00 83.06 196 PHE A C 1
ATOM 1409 O O . PHE A 1 196 ? 2.748 7.260 8.861 1.00 83.06 196 PHE A O 1
ATOM 1416 N N . ASP A 1 197 ? 1.218 8.726 8.088 1.00 81.44 197 ASP A N 1
ATOM 1417 C CA . ASP A 1 197 ? 2.099 9.886 8.268 1.00 81.44 197 ASP A CA 1
ATOM 1418 C C . ASP A 1 197 ? 2.340 10.099 9.770 1.00 81.44 197 ASP A C 1
ATOM 1420 O O . ASP A 1 197 ? 1.415 10.300 10.564 1.00 81.44 197 ASP A O 1
ATOM 1424 N N . GLY A 1 198 ? 3.611 10.073 10.175 1.00 76.62 198 GLY A N 1
ATOM 1425 C CA . GLY A 1 198 ? 4.009 10.316 11.555 1.00 76.62 198 GLY A CA 1
ATOM 1426 C C . GLY A 1 198 ? 3.568 11.677 12.101 1.00 76.62 198 GLY A C 1
ATOM 1427 O O . GLY A 1 198 ? 3.445 11.824 13.318 1.00 76.62 198 GLY A O 1
ATOM 1428 N N . ASN A 1 199 ? 3.271 12.659 11.242 1.00 82.25 199 ASN A N 1
ATOM 1429 C CA . ASN A 1 199 ? 2.693 13.931 11.671 1.00 82.25 199 ASN A CA 1
ATOM 1430 C C . ASN A 1 199 ? 1.309 13.782 12.304 1.00 82.25 199 ASN 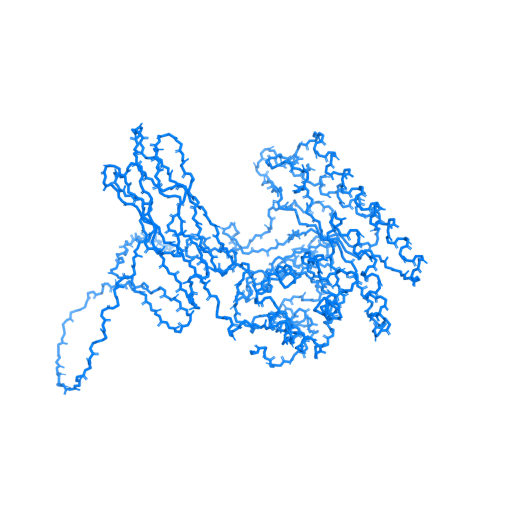A C 1
ATOM 1432 O O . ASN A 1 199 ? 0.996 14.541 13.222 1.00 82.25 199 ASN A O 1
ATOM 1436 N N . LEU A 1 200 ? 0.522 12.800 11.866 1.00 82.56 200 LEU A N 1
ATOM 1437 C CA . LEU A 1 200 ? -0.820 12.541 12.383 1.00 82.56 200 LEU A CA 1
ATOM 1438 C C . LEU A 1 200 ? -0.799 11.835 13.751 1.00 82.56 200 LEU A C 1
ATOM 1440 O O . LEU A 1 200 ? -1.801 11.790 14.458 1.00 82.56 200 LEU A O 1
ATOM 1444 N N . LEU A 1 201 ? 0.358 11.300 14.148 1.00 84.44 201 LEU A N 1
ATOM 1445 C CA . LEU A 1 201 ? 0.576 10.557 15.395 1.00 84.44 201 LEU A CA 1
ATOM 1446 C C . LEU A 1 201 ? 1.522 11.294 16.358 1.00 84.44 201 LEU A C 1
ATOM 1448 O O . LEU A 1 201 ? 2.140 10.682 17.234 1.00 84.44 201 LEU A O 1
ATOM 1452 N N . LYS A 1 202 ? 1.648 12.618 16.199 1.00 85.25 202 LYS A N 1
ATOM 1453 C CA . LYS A 1 202 ? 2.345 13.504 17.146 1.00 85.25 202 LYS A CA 1
ATOM 1454 C C . LYS A 1 202 ? 1.804 13.317 18.579 1.00 85.25 202 LYS A C 1
ATOM 1456 O O . LYS A 1 202 ? 0.746 12.721 18.763 1.00 85.25 202 LYS A O 1
ATOM 1461 N N . PRO A 1 203 ? 2.501 13.817 19.624 1.00 83.06 203 PRO A N 1
ATOM 1462 C CA . PRO A 1 203 ? 2.134 13.551 21.022 1.00 83.06 203 PRO A CA 1
ATOM 1463 C C . PRO A 1 203 ? 0.665 13.828 21.380 1.00 83.06 203 PRO A C 1
ATOM 1465 O O . PRO A 1 203 ? 0.128 13.172 22.267 1.00 83.06 203 PRO A O 1
ATOM 1468 N N . THR A 1 204 ? 0.023 14.757 20.668 1.00 88.31 204 THR A N 1
ATOM 1469 C CA . THR A 1 204 ? -1.435 14.832 20.557 1.00 88.31 204 THR A CA 1
ATOM 1470 C C . THR A 1 204 ? -1.817 14.336 19.159 1.00 88.31 204 THR A C 1
ATOM 1472 O O . THR A 1 204 ? -1.515 15.051 18.199 1.00 88.31 204 THR A O 1
ATOM 1475 N N . PRO A 1 205 ? -2.416 13.137 19.023 1.00 89.69 205 PRO A N 1
ATOM 1476 C CA . PRO A 1 205 ? -2.806 12.604 17.723 1.00 89.69 205 PRO A CA 1
ATOM 1477 C C . PRO A 1 205 ? -3.812 13.510 17.014 1.00 89.69 205 PRO A C 1
ATOM 1479 O O . PRO A 1 205 ? -4.669 14.123 17.657 1.00 89.69 205 PRO A O 1
ATOM 1482 N N . ASP A 1 206 ? -3.714 13.565 15.690 1.00 94.69 206 ASP A N 1
ATOM 1483 C CA . ASP A 1 206 ? -4.692 14.246 14.852 1.00 94.69 206 ASP A CA 1
ATOM 1484 C C . ASP A 1 206 ? -6.086 13.607 15.041 1.00 94.69 206 ASP A C 1
ATOM 1486 O O . ASP A 1 206 ? -6.184 12.375 15.101 1.00 94.69 206 ASP A O 1
ATOM 1490 N N . PRO A 1 207 ? -7.179 14.387 15.145 1.00 96.81 207 PRO A N 1
ATOM 1491 C CA . PRO A 1 207 ? -8.524 13.831 15.262 1.00 96.81 207 PRO A CA 1
ATOM 1492 C C . PRO A 1 207 ? -8.889 12.816 14.167 1.00 96.81 207 PRO A C 1
ATOM 1494 O O . PRO A 1 207 ? -9.552 11.824 14.473 1.00 96.81 207 PRO A O 1
ATOM 1497 N N . LEU A 1 208 ? -8.435 13.007 12.923 1.00 96.38 208 LEU A N 1
ATOM 1498 C CA . LEU A 1 208 ? -8.643 12.047 11.835 1.00 96.38 208 LEU A CA 1
ATOM 1499 C C . LEU A 1 208 ? -7.921 10.726 12.111 1.00 96.38 208 LEU 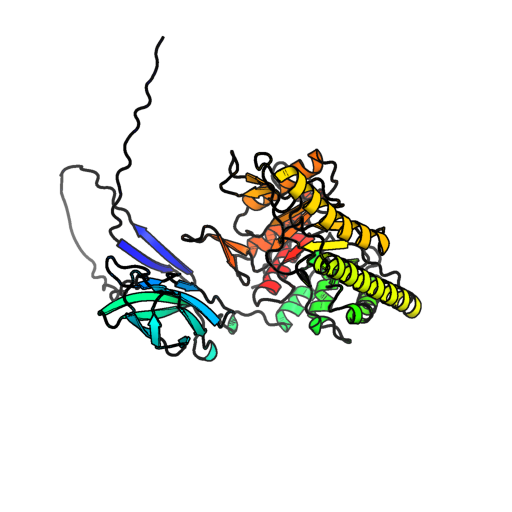A C 1
ATOM 1501 O O . LEU A 1 208 ? -8.471 9.657 11.850 1.00 96.38 208 LEU A O 1
ATOM 1505 N N . ALA A 1 209 ? -6.726 10.774 12.705 1.00 95.94 209 ALA A N 1
ATOM 1506 C CA . ALA A 1 209 ? -5.993 9.578 13.112 1.00 95.94 209 ALA A CA 1
ATOM 1507 C C . ALA A 1 209 ? -6.720 8.800 14.208 1.00 95.94 209 ALA A C 1
ATOM 1509 O O . ALA A 1 209 ? -6.825 7.574 14.138 1.00 95.94 209 ALA A O 1
ATOM 1510 N N . VAL A 1 210 ? -7.254 9.511 15.206 1.00 97.12 210 VAL A N 1
ATOM 1511 C CA . VAL A 1 210 ? -8.038 8.908 16.291 1.00 97.12 210 VAL A CA 1
ATOM 1512 C C . VAL A 1 210 ? -9.261 8.189 15.727 1.00 97.12 210 VAL A C 1
ATOM 1514 O O . VAL A 1 210 ? -9.477 7.016 16.034 1.00 97.12 210 VAL A O 1
ATOM 1517 N N . GLU A 1 211 ? -10.032 8.860 14.869 1.00 98.00 211 GLU A N 1
ATOM 1518 C CA . GLU A 1 211 ? -11.224 8.273 14.257 1.00 98.00 211 GLU A CA 1
ATOM 1519 C C . GLU A 1 211 ? -10.882 7.126 13.302 1.00 98.00 211 GLU A C 1
ATOM 1521 O O . GLU A 1 211 ? -11.572 6.106 13.302 1.00 98.00 211 GLU A O 1
ATOM 1526 N N . TYR A 1 212 ? -9.789 7.234 12.541 1.00 97.94 212 TYR A N 1
ATOM 1527 C CA . TYR A 1 212 ? -9.310 6.150 11.688 1.00 97.94 212 TYR A CA 1
ATOM 1528 C C . TYR A 1 212 ? -9.038 4.893 12.519 1.00 97.94 212 TYR A C 1
ATOM 1530 O O . TYR A 1 212 ? -9.642 3.854 12.260 1.00 97.94 212 TYR A O 1
ATOM 1538 N N . VAL A 1 213 ? -8.223 4.994 13.577 1.00 97.50 213 VAL A N 1
ATOM 1539 C CA . VAL A 1 213 ? -7.892 3.851 14.447 1.00 97.50 213 VAL A CA 1
ATOM 1540 C C . VAL A 1 213 ? -9.127 3.331 15.186 1.00 97.50 213 VAL A C 1
ATOM 1542 O O . VAL A 1 213 ? -9.276 2.118 15.350 1.00 97.50 213 VAL A O 1
ATOM 1545 N N . ARG A 1 214 ? -10.052 4.204 15.604 1.00 97.88 214 ARG A N 1
ATOM 1546 C CA . ARG A 1 214 ? -11.329 3.782 16.199 1.00 97.88 214 ARG A CA 1
ATOM 1547 C C . ARG A 1 214 ? -12.127 2.913 15.226 1.00 97.88 214 ARG A C 1
ATOM 1549 O O . ARG A 1 214 ? -12.670 1.885 15.636 1.00 97.88 214 ARG A O 1
ATOM 1556 N N . ILE A 1 215 ? -12.187 3.308 13.955 1.00 98.06 215 ILE A N 1
ATOM 1557 C CA . ILE A 1 215 ? -12.955 2.612 12.922 1.00 98.06 215 ILE A CA 1
ATOM 1558 C C . ILE A 1 215 ? -12.265 1.308 12.503 1.00 98.06 215 ILE A C 1
ATOM 1560 O O . ILE A 1 215 ? -12.890 0.245 12.509 1.00 98.06 215 ILE A O 1
ATOM 1564 N N . THR A 1 216 ? -10.983 1.357 12.148 1.00 98.06 216 THR A N 1
ATOM 1565 C CA . THR A 1 216 ? -10.237 0.207 11.613 1.00 98.06 216 THR A CA 1
ATOM 1566 C C . THR A 1 216 ? -9.808 -0.781 12.683 1.00 98.06 216 THR A C 1
ATOM 1568 O O . THR A 1 216 ? -9.622 -1.962 12.390 1.00 98.06 216 THR A O 1
ATOM 1571 N N . ARG A 1 217 ? -9.646 -0.305 13.925 1.00 97.69 217 ARG A N 1
ATOM 1572 C CA . ARG A 1 217 ? -9.023 -1.023 15.048 1.00 97.69 217 ARG A CA 1
ATOM 1573 C C . ARG A 1 217 ? -7.626 -1.546 14.723 1.00 97.69 217 ARG A C 1
ATOM 1575 O O . ARG A 1 217 ? -7.142 -2.450 15.395 1.00 97.69 217 ARG A O 1
ATOM 1582 N N . GLY A 1 218 ? -6.977 -0.963 13.722 1.00 97.06 218 GLY A N 1
ATOM 1583 C CA . GLY A 1 218 ? -5.633 -1.307 13.299 1.00 97.06 218 GLY A CA 1
ATOM 1584 C C . GLY A 1 218 ? -4.854 -0.063 12.895 1.00 97.06 218 GLY A C 1
ATOM 1585 O O . GLY A 1 218 ? -5.398 0.898 12.352 1.00 97.06 218 GLY A O 1
ATOM 1586 N N . LEU A 1 219 ? -3.561 -0.081 13.185 1.00 96.75 219 LEU A N 1
ATOM 1587 C CA . LEU A 1 219 ? -2.607 0.935 12.759 1.00 96.75 219 LEU A CA 1
ATOM 1588 C C . LEU A 1 219 ? -1.327 0.223 12.355 1.00 96.75 219 LEU A C 1
ATOM 1590 O O . LEU A 1 219 ? -0.901 -0.679 13.069 1.00 96.75 219 LEU A O 1
ATOM 1594 N N . ALA A 1 220 ? -0.700 0.626 11.252 1.00 96.00 220 ALA A N 1
ATOM 1595 C CA . ALA A 1 220 ? 0.595 0.082 10.874 1.00 96.00 220 ALA A CA 1
ATOM 1596 C C . ALA A 1 220 ? 1.672 1.168 10.825 1.00 96.00 220 ALA A C 1
ATOM 1598 O O . ALA A 1 220 ? 1.473 2.248 10.265 1.00 96.00 220 ALA A O 1
ATOM 1599 N N . LEU A 1 221 ? 2.822 0.867 11.428 1.00 94.50 221 LEU A N 1
ATOM 1600 C CA . LEU A 1 221 ? 3.976 1.761 11.493 1.00 94.50 221 LEU A CA 1
ATOM 1601 C C . LEU A 1 221 ? 5.127 1.226 10.642 1.00 94.50 221 LEU A C 1
ATOM 1603 O O . LEU A 1 221 ? 5.331 0.022 10.532 1.00 94.50 221 LEU A O 1
ATOM 1607 N N . ARG A 1 222 ? 5.953 2.122 10.104 1.00 90.44 222 ARG A N 1
ATOM 1608 C CA . ARG A 1 222 ? 7.288 1.759 9.614 1.00 90.44 222 ARG A CA 1
ATOM 1609 C C . ARG A 1 222 ? 8.224 1.553 10.814 1.00 90.44 222 ARG A C 1
ATOM 1611 O O . ARG A 1 222 ? 8.363 2.490 11.608 1.00 90.44 222 ARG A O 1
ATOM 1618 N N . PRO A 1 223 ? 8.918 0.406 10.941 1.00 81.50 223 PRO A N 1
ATOM 1619 C CA . PRO A 1 223 ? 9.803 0.136 12.078 1.00 81.50 223 PRO A CA 1
ATOM 1620 C C . PRO A 1 223 ? 10.936 1.156 12.225 1.00 81.50 223 PRO A C 1
ATOM 1622 O O . PRO A 1 223 ? 11.546 1.250 13.279 1.00 81.50 223 PRO A O 1
ATOM 1625 N N . THR A 1 224 ? 11.237 1.913 11.174 1.00 75.25 224 THR A N 1
ATOM 1626 C CA . THR A 1 224 ? 12.529 2.590 11.017 1.00 75.25 224 THR A CA 1
ATOM 1627 C C . THR A 1 224 ? 12.434 4.094 11.155 1.00 75.25 224 THR A C 1
ATOM 1629 O O . THR A 1 224 ? 13.407 4.756 11.499 1.00 75.25 224 THR A O 1
ATOM 1632 N N . ILE A 1 225 ? 11.234 4.630 10.949 1.00 72.94 225 ILE A N 1
ATOM 1633 C CA . ILE A 1 225 ? 10.947 6.058 11.073 1.00 72.94 225 ILE A CA 1
ATOM 1634 C C . ILE A 1 225 ? 10.204 6.330 12.390 1.00 72.94 225 ILE A C 1
ATOM 1636 O O . ILE A 1 225 ? 10.300 7.417 12.956 1.00 72.94 225 ILE A O 1
ATOM 1640 N N . TYR A 1 226 ? 9.492 5.333 12.929 1.00 78.69 226 TYR A N 1
ATOM 1641 C CA . TYR A 1 226 ? 8.397 5.592 13.862 1.00 78.69 226 TYR A CA 1
ATOM 1642 C C . TYR A 1 226 ? 8.459 4.830 15.189 1.00 78.69 226 TYR A C 1
ATOM 1644 O O . TYR A 1 226 ? 7.453 4.754 15.892 1.00 78.69 226 TYR A O 1
ATOM 1652 N N . VAL A 1 227 ? 9.634 4.352 15.618 1.00 84.31 227 VAL A N 1
ATOM 1653 C CA . VAL A 1 227 ? 9.807 3.823 16.991 1.00 84.31 227 VAL A CA 1
ATOM 1654 C C . VAL A 1 227 ? 9.365 4.856 18.041 1.00 84.31 227 VAL A C 1
ATOM 1656 O O . VAL A 1 227 ? 8.733 4.507 19.036 1.00 84.31 227 VAL A O 1
ATOM 1659 N N . GLY A 1 228 ? 9.608 6.147 17.786 1.00 87.62 228 GLY A N 1
ATOM 1660 C CA . GLY A 1 228 ? 9.143 7.242 18.646 1.00 87.62 228 GLY A CA 1
ATOM 1661 C C . GLY A 1 228 ? 7.615 7.377 18.749 1.00 87.62 228 GLY A C 1
ATOM 1662 O O . GLY A 1 228 ? 7.130 7.970 19.711 1.00 87.62 228 GLY A O 1
ATOM 1663 N N . LEU A 1 229 ? 6.854 6.802 17.811 1.00 92.25 229 LEU A N 1
ATOM 1664 C CA . LEU A 1 229 ? 5.388 6.854 17.791 1.00 92.25 229 LEU A CA 1
ATOM 1665 C C . LEU A 1 229 ? 4.731 5.736 18.608 1.00 92.25 229 LEU A C 1
ATOM 1667 O O . LEU A 1 229 ? 3.551 5.845 18.928 1.00 92.25 229 LEU A O 1
ATOM 1671 N N . ILE A 1 230 ? 5.475 4.702 19.020 1.00 94.19 230 ILE A N 1
ATOM 1672 C CA . ILE A 1 230 ? 4.928 3.582 19.810 1.00 94.19 230 ILE A CA 1
ATOM 1673 C C . ILE A 1 230 ? 4.244 4.083 21.090 1.00 94.19 230 ILE A C 1
ATOM 1675 O O . ILE A 1 230 ? 3.198 3.576 21.487 1.00 94.19 230 ILE A O 1
ATOM 1679 N N . ARG A 1 231 ? 4.810 5.107 21.737 1.00 94.81 231 ARG A N 1
ATOM 1680 C CA . ARG A 1 231 ? 4.269 5.662 22.982 1.00 94.81 231 ARG A CA 1
ATOM 1681 C C . ARG A 1 231 ? 2.934 6.403 22.776 1.00 94.81 231 ARG A C 1
ATOM 1683 O O . ARG A 1 231 ? 1.993 6.033 23.478 1.00 94.81 231 ARG A O 1
ATOM 1690 N N . PRO A 1 232 ? 2.817 7.383 21.853 1.00 94.31 232 PRO A N 1
ATOM 1691 C CA . PRO A 1 232 ? 1.522 7.955 21.471 1.00 94.31 232 PRO A CA 1
ATOM 1692 C C . PRO A 1 232 ? 0.489 6.902 21.049 1.00 94.31 232 PRO A C 1
ATOM 1694 O O . PRO A 1 232 ? -0.665 6.972 21.461 1.00 94.31 232 PRO A O 1
ATOM 1697 N N . VAL A 1 233 ? 0.908 5.885 20.289 1.00 95.19 233 VAL A N 1
ATOM 1698 C CA . VAL A 1 233 ? 0.021 4.798 19.846 1.00 95.19 233 VAL A CA 1
ATOM 1699 C C . VAL A 1 233 ? -0.496 3.973 21.022 1.00 95.19 233 VAL A C 1
ATOM 1701 O O . VAL A 1 233 ? -1.684 3.675 21.076 1.00 95.19 233 VAL A O 1
ATOM 1704 N N . ALA A 1 234 ? 0.351 3.649 22.000 1.00 96.06 234 ALA A N 1
ATOM 1705 C CA . ALA A 1 234 ? -0.083 2.925 23.191 1.00 96.06 234 ALA A CA 1
ATOM 1706 C C . ALA A 1 234 ? -1.085 3.723 24.040 1.00 96.06 234 ALA A C 1
ATOM 1708 O O . ALA A 1 234 ? -2.011 3.134 24.596 1.00 96.06 234 ALA A O 1
ATOM 1709 N N . ASP A 1 235 ? -0.925 5.049 24.133 1.00 95.50 235 ASP A N 1
ATOM 1710 C CA . ASP A 1 235 ? -1.914 5.916 24.788 1.00 95.50 235 ASP A CA 1
ATOM 1711 C C . ASP A 1 235 ? -3.256 5.890 24.051 1.00 95.50 235 ASP A C 1
ATOM 1713 O O . ASP A 1 235 ? -4.296 5.664 24.675 1.00 95.50 235 ASP A O 1
ATOM 1717 N N . LEU A 1 236 ? -3.221 6.043 22.725 1.00 96.06 236 LEU A N 1
ATOM 1718 C CA . LEU A 1 236 ? -4.407 5.991 21.875 1.00 96.06 236 LEU A CA 1
ATOM 1719 C C . LEU A 1 236 ? -5.129 4.639 21.984 1.00 96.06 236 LEU A C 1
ATOM 1721 O O . LEU A 1 236 ? -6.336 4.598 22.206 1.00 96.06 236 LEU A O 1
ATOM 1725 N N . PHE A 1 237 ? -4.401 3.526 21.877 1.00 97.00 237 PHE A N 1
ATOM 1726 C CA . PHE A 1 237 ? -4.981 2.183 21.951 1.00 97.00 237 PHE A CA 1
ATOM 1727 C C . PHE A 1 237 ? -5.585 1.920 23.326 1.00 97.00 237 PHE A C 1
ATOM 1729 O O . PHE A 1 237 ? -6.709 1.442 23.415 1.00 97.00 237 PHE A O 1
ATOM 1736 N N . LYS A 1 238 ? -4.896 2.307 24.406 1.00 96.25 238 LYS A N 1
ATOM 1737 C CA . LYS A 1 238 ? -5.428 2.170 25.765 1.00 96.25 238 LYS A CA 1
ATOM 1738 C C . LYS A 1 238 ? -6.749 2.922 25.942 1.00 96.25 238 LYS A C 1
ATOM 1740 O O . LYS A 1 238 ? -7.656 2.396 26.584 1.00 96.25 238 LYS A O 1
ATOM 1745 N N . GLN A 1 239 ? -6.856 4.134 25.392 1.00 95.88 239 GLN A N 1
ATOM 1746 C CA . GLN A 1 239 ? -8.104 4.897 25.401 1.00 95.88 239 GLN A CA 1
ATOM 1747 C C . GLN A 1 239 ? -9.203 4.156 24.623 1.00 95.88 239 GLN A C 1
ATOM 1749 O O . GLN A 1 239 ? -10.265 3.872 25.173 1.00 95.88 239 GLN A O 1
ATOM 1754 N N . LEU A 1 240 ? -8.932 3.799 23.368 1.00 96.31 240 LEU A N 1
ATOM 1755 C CA . LEU A 1 240 ? -9.916 3.191 22.473 1.00 96.31 240 LEU A CA 1
ATOM 1756 C C . LEU A 1 240 ? -10.340 1.773 22.904 1.00 96.31 240 LEU A C 1
ATOM 1758 O O . LEU A 1 240 ? -11.471 1.358 22.639 1.00 96.31 240 LEU A O 1
ATOM 1762 N N . ASP A 1 241 ? -9.468 1.012 23.564 1.00 96.19 241 ASP A N 1
ATOM 1763 C CA . ASP A 1 241 ? -9.767 -0.322 24.103 1.00 96.19 241 ASP A CA 1
ATOM 1764 C C . ASP A 1 241 ? -10.644 -0.263 25.351 1.00 96.19 241 ASP A C 1
ATOM 1766 O O . ASP A 1 241 ? -11.472 -1.151 25.559 1.00 96.19 241 ASP A O 1
ATOM 1770 N N . ALA A 1 242 ? -10.518 0.793 26.159 1.00 95.38 242 ALA A N 1
ATOM 1771 C CA . ALA A 1 242 ? -11.416 1.014 27.289 1.00 95.38 242 ALA A CA 1
ATOM 1772 C C . ALA A 1 242 ? -12.862 1.268 26.823 1.00 95.38 242 ALA A C 1
ATOM 1774 O O . ALA A 1 242 ? -13.808 0.879 27.508 1.00 95.38 242 ALA A O 1
ATOM 1775 N N . GLU A 1 243 ? -13.033 1.881 25.649 1.00 93.69 243 GLU A N 1
ATOM 1776 C CA . GLU A 1 243 ? -14.338 2.156 25.041 1.00 93.69 243 GLU A CA 1
ATOM 1777 C C . GLU A 1 243 ? -14.945 0.917 24.359 1.00 93.69 243 GLU A C 1
ATOM 1779 O O . GLU A 1 243 ? -16.160 0.729 24.398 1.00 93.69 243 GLU A O 1
ATOM 1784 N N . THR A 1 244 ? -14.124 0.047 23.750 1.00 90.81 244 THR A N 1
ATOM 1785 C CA . THR A 1 244 ? -14.587 -1.173 23.050 1.00 90.81 244 THR A CA 1
ATOM 1786 C C . THR A 1 244 ? -13.751 -2.417 23.408 1.00 90.81 244 THR A C 1
ATOM 1788 O O . THR A 1 244 ? -13.013 -2.940 22.569 1.00 90.81 244 THR A O 1
ATOM 1791 N N . PRO A 1 245 ? -13.906 -2.988 24.620 1.00 84.81 245 PRO A N 1
ATOM 1792 C CA . PRO A 1 245 ? -13.027 -4.064 25.100 1.00 84.81 245 PRO A CA 1
ATOM 1793 C C . PRO A 1 245 ? -13.117 -5.376 24.309 1.00 84.81 245 PRO A C 1
ATOM 1795 O O . PRO A 1 245 ? -12.207 -6.197 24.350 1.00 84.81 245 PRO A O 1
ATOM 1798 N N . SER A 1 246 ? -14.230 -5.602 23.603 1.00 90.56 246 SER A N 1
ATOM 1799 C CA . SER A 1 246 ? -14.474 -6.847 22.855 1.00 90.56 246 SER A CA 1
ATOM 1800 C C . SER A 1 246 ? -13.618 -7.001 21.595 1.00 90.56 246 SER A C 1
ATOM 1802 O O . SER A 1 246 ? -13.554 -8.098 21.043 1.00 90.56 246 SER A O 1
ATOM 1804 N N . ARG A 1 247 ? -12.963 -5.926 21.137 1.00 90.94 247 ARG A N 1
ATOM 1805 C CA . ARG A 1 247 ? -12.116 -5.957 19.945 1.00 90.94 247 ARG A CA 1
ATOM 1806 C C . ARG A 1 247 ? -10.914 -5.025 20.110 1.00 90.94 247 ARG A C 1
ATOM 1808 O O . ARG A 1 247 ? -10.997 -3.880 19.663 1.00 90.94 247 ARG A O 1
ATOM 1815 N N . PRO A 1 248 ? -9.831 -5.470 20.768 1.00 95.19 248 PRO A N 1
ATOM 1816 C CA . PRO A 1 248 ? -8.677 -4.619 21.037 1.00 95.19 248 PRO A CA 1
ATOM 1817 C C . PRO A 1 248 ? -8.076 -4.059 19.743 1.00 95.19 248 PRO A C 1
ATOM 1819 O O . PRO A 1 248 ? -8.177 -4.675 18.679 1.00 95.19 248 PRO A O 1
ATOM 1822 N N . CYS A 1 249 ? -7.505 -2.863 19.830 1.00 97.38 249 CYS A N 1
ATOM 1823 C CA . CYS A 1 249 ? -6.718 -2.277 18.760 1.00 97.38 249 CYS A CA 1
ATOM 1824 C C . CYS A 1 249 ? -5.478 -3.137 18.489 1.00 97.38 249 CYS A C 1
ATOM 1826 O O . CYS A 1 249 ? -4.899 -3.730 19.398 1.00 97.38 249 CYS A O 1
ATOM 1828 N N . SER A 1 250 ? -5.068 -3.174 17.227 1.00 97.38 250 SER A N 1
ATOM 1829 C CA . SER A 1 250 ? -3.974 -4.010 16.754 1.00 97.38 250 SER A CA 1
ATOM 1830 C C . SER A 1 250 ? -2.886 -3.183 16.078 1.00 97.38 250 SER A C 1
ATOM 1832 O O . SER A 1 250 ? -3.174 -2.266 15.303 1.00 97.38 250 SER A O 1
ATOM 1834 N N . LEU A 1 251 ? -1.626 -3.495 16.380 1.00 97.44 251 LEU A N 1
ATOM 1835 C CA . LEU A 1 251 ? -0.472 -2.794 15.825 1.00 97.44 251 LEU A CA 1
ATOM 1836 C C . LEU A 1 251 ? 0.210 -3.669 14.775 1.00 97.44 251 LEU A C 1
ATOM 1838 O O . LEU A 1 251 ? 0.735 -4.736 15.079 1.00 97.44 251 LEU A O 1
ATOM 1842 N N . GLY A 1 252 ? 0.224 -3.192 13.537 1.00 97.31 252 GLY A N 1
ATOM 1843 C CA . GLY A 1 252 ? 0.989 -3.772 12.444 1.00 97.31 252 GLY A CA 1
ATOM 1844 C C . GLY A 1 252 ? 2.312 -3.042 12.215 1.00 97.31 252 GLY A C 1
ATOM 1845 O O . GLY A 1 252 ? 2.523 -1.913 12.673 1.00 97.31 252 GLY A O 1
ATOM 1846 N N . MET A 1 253 ? 3.194 -3.659 11.438 1.00 96.75 253 MET A N 1
ATOM 1847 C CA . MET A 1 253 ? 4.375 -3.005 10.887 1.00 96.75 253 MET A CA 1
ATOM 1848 C C . MET A 1 253 ? 4.441 -3.161 9.380 1.00 96.75 253 MET A C 1
ATOM 1850 O O . MET A 1 253 ? 4.310 -4.266 8.877 1.00 96.75 253 MET A O 1
ATOM 1854 N N . VAL A 1 254 ? 4.694 -2.066 8.667 1.00 96.44 254 VAL A N 1
ATOM 1855 C CA . VAL A 1 254 ? 4.972 -2.094 7.227 1.00 96.44 254 VAL A CA 1
ATOM 1856 C C . VAL A 1 254 ? 6.461 -1.895 7.021 1.00 96.44 254 VAL A C 1
ATOM 1858 O O . VAL A 1 254 ? 7.038 -0.916 7.498 1.00 96.44 254 VAL A O 1
ATOM 1861 N N . HIS A 1 255 ? 7.095 -2.802 6.299 1.00 95.81 255 HIS A N 1
ATOM 1862 C CA . HIS A 1 255 ? 8.498 -2.686 5.939 1.00 95.81 255 HIS A CA 1
ATOM 1863 C C . HIS A 1 255 ? 8.677 -3.114 4.486 1.00 95.81 255 HIS A C 1
ATOM 1865 O O . HIS A 1 255 ? 7.922 -3.940 3.993 1.00 95.81 255 HIS A O 1
ATOM 1871 N N . SER A 1 256 ? 9.669 -2.555 3.803 1.00 95.56 256 SER A N 1
ATOM 1872 C CA . SER A 1 256 ? 9.989 -2.910 2.425 1.00 95.56 256 SER A CA 1
ATOM 1873 C C . SER A 1 256 ? 11.380 -3.543 2.401 1.00 95.56 256 SER A C 1
ATOM 1875 O O . SER A 1 256 ? 12.358 -2.819 2.201 1.00 95.56 256 SER A O 1
ATOM 1877 N N . PRO A 1 257 ? 11.505 -4.854 2.691 1.00 95.56 257 PRO A N 1
ATOM 1878 C CA . PRO A 1 257 ? 12.803 -5.509 2.717 1.00 95.56 257 PRO A CA 1
ATOM 1879 C C . PRO A 1 257 ? 13.531 -5.366 1.386 1.00 95.56 257 PRO A C 1
ATOM 1881 O O . PRO A 1 257 ? 12.921 -5.528 0.324 1.00 95.56 257 PRO A O 1
ATOM 1884 N N . TRP A 1 258 ? 14.839 -5.127 1.462 1.00 96.00 258 TRP A N 1
ATOM 1885 C CA . TRP A 1 258 ? 15.734 -4.997 0.309 1.00 96.00 258 TRP A CA 1
ATOM 1886 C C . TRP A 1 258 ? 15.485 -3.741 -0.541 1.00 96.00 258 TRP A C 1
ATOM 1888 O O . TRP A 1 258 ? 15.923 -3.673 -1.688 1.00 96.00 258 TRP A O 1
ATOM 1898 N N . HIS A 1 259 ? 14.810 -2.733 0.018 1.00 93.12 259 HIS A N 1
ATOM 1899 C CA . HIS A 1 259 ? 14.640 -1.413 -0.607 1.00 93.12 259 HIS A CA 1
ATOM 1900 C C . HIS A 1 259 ? 15.373 -0.288 0.128 1.00 93.12 259 HIS A C 1
ATOM 1902 O O . HIS A 1 259 ? 15.433 0.823 -0.399 1.00 93.12 259 HIS A O 1
ATOM 1908 N N . ILE A 1 260 ? 15.872 -0.523 1.349 1.00 89.50 260 ILE A N 1
ATOM 1909 C CA . ILE A 1 260 ? 16.298 0.575 2.225 1.00 89.50 260 ILE A CA 1
ATOM 1910 C C . ILE A 1 260 ? 17.795 0.851 2.138 1.00 89.50 260 ILE A C 1
ATOM 1912 O O . ILE A 1 260 ? 18.182 1.963 1.785 1.00 89.50 260 ILE A O 1
ATOM 1916 N N . VAL A 1 261 ? 18.633 -0.129 2.471 1.00 92.19 261 VAL A N 1
ATOM 1917 C CA . VAL A 1 261 ? 20.094 -0.018 2.321 1.00 92.19 261 VAL A CA 1
ATOM 1918 C C . VAL A 1 261 ? 20.598 -0.809 1.115 1.00 92.19 261 VAL A C 1
ATOM 1920 O O . VAL A 1 261 ? 21.674 -0.524 0.598 1.00 92.19 261 VAL A O 1
ATOM 1923 N N . TRP A 1 262 ? 19.801 -1.753 0.613 1.00 92.75 262 TRP A N 1
ATOM 1924 C CA . TRP A 1 262 ? 20.114 -2.567 -0.556 1.00 92.75 262 TRP A CA 1
ATOM 1925 C C . TRP A 1 262 ? 20.264 -1.747 -1.859 1.00 92.75 262 TRP A C 1
ATOM 1927 O O . TRP A 1 262 ? 19.309 -1.105 -2.315 1.00 92.75 262 TRP A O 1
ATOM 1937 N N . PRO A 1 263 ? 21.433 -1.801 -2.529 1.00 93.81 263 PRO A N 1
ATOM 1938 C CA . PRO A 1 263 ? 21.628 -1.141 -3.814 1.00 93.81 263 PRO A CA 1
ATOM 1939 C C . PRO A 1 263 ? 20.734 -1.704 -4.926 1.00 93.81 263 PRO A C 1
ATOM 1941 O O . PRO A 1 263 ? 20.609 -2.918 -5.116 1.00 93.81 263 PRO A O 1
ATOM 1944 N N . LYS A 1 264 ? 20.168 -0.803 -5.738 1.00 92.06 264 LYS A N 1
ATOM 1945 C CA . LYS A 1 264 ? 19.355 -1.179 -6.902 1.00 92.06 264 LYS A CA 1
ATOM 1946 C C . LYS A 1 264 ? 20.155 -2.051 -7.879 1.00 92.06 264 LYS A C 1
ATOM 1948 O O . LYS A 1 264 ? 21.305 -1.756 -8.195 1.00 92.06 264 LYS A O 1
ATOM 1953 N N . GLY A 1 265 ? 19.510 -3.093 -8.404 1.00 92.62 265 GLY A N 1
ATOM 1954 C CA . GLY A 1 265 ? 20.051 -3.948 -9.468 1.00 92.62 265 GLY A CA 1
ATOM 1955 C C . GLY A 1 265 ? 20.929 -5.115 -9.007 1.00 92.62 265 GLY A C 1
ATOM 1956 O O . GLY A 1 265 ? 21.314 -5.934 -9.841 1.00 92.62 265 GLY A O 1
ATOM 1957 N N . LEU A 1 266 ? 21.226 -5.243 -7.709 1.00 96.88 266 LEU A N 1
ATOM 1958 C CA . LEU A 1 266 ? 21.919 -6.427 -7.201 1.00 96.88 266 LEU A CA 1
ATOM 1959 C C . LEU A 1 266 ? 21.003 -7.664 -7.249 1.00 96.88 266 LEU A C 1
ATOM 1961 O O . LEU A 1 266 ? 19.834 -7.576 -6.864 1.00 96.88 266 LEU A O 1
ATOM 1965 N N . PRO A 1 267 ? 21.512 -8.829 -7.698 1.00 97.44 267 PRO A N 1
ATOM 1966 C CA . PRO A 1 267 ? 20.717 -10.048 -7.774 1.00 97.44 267 PRO A CA 1
ATOM 1967 C C . PRO A 1 267 ? 20.490 -10.654 -6.379 1.00 97.44 267 PRO A C 1
ATOM 1969 O O . PRO A 1 267 ? 21.310 -10.452 -5.480 1.00 97.44 267 PRO A O 1
ATOM 1972 N N . PRO A 1 268 ? 19.462 -11.500 -6.193 1.00 97.88 268 PRO A N 1
ATOM 1973 C CA . PRO A 1 268 ? 19.257 -12.215 -4.935 1.00 97.88 268 PRO A CA 1
ATOM 1974 C C . PRO A 1 268 ? 20.415 -13.172 -4.603 1.00 97.88 268 PRO A C 1
ATOM 1976 O O . PRO A 1 268 ? 20.631 -13.498 -3.445 1.00 97.88 268 PRO A O 1
ATOM 1979 N N . THR A 1 269 ? 21.233 -13.577 -5.579 1.00 98.19 269 THR A N 1
ATOM 1980 C CA . THR A 1 269 ? 22.448 -14.378 -5.338 1.00 98.19 269 THR A CA 1
ATOM 1981 C C . THR A 1 269 ? 23.605 -13.577 -4.731 1.00 98.19 269 THR A C 1
ATOM 1983 O O . THR A 1 269 ? 24.642 -14.157 -4.418 1.00 98.19 269 THR A O 1
ATOM 1986 N N . TYR A 1 270 ? 23.481 -12.253 -4.600 1.00 98.06 270 TYR A N 1
ATOM 1987 C CA . TYR A 1 270 ? 24.502 -11.419 -3.974 1.00 98.06 270 TYR A CA 1
ATOM 1988 C C . TYR A 1 270 ? 24.447 -11.522 -2.441 1.00 98.06 270 TYR A C 1
ATOM 1990 O O . TYR A 1 270 ? 23.423 -11.235 -1.811 1.00 98.06 270 TYR A O 1
ATOM 1998 N N . THR A 1 271 ? 25.579 -11.898 -1.847 1.00 97.38 271 THR A N 1
ATOM 1999 C CA . THR A 1 271 ? 25.772 -12.090 -0.398 1.00 97.38 271 THR A CA 1
ATOM 2000 C C . THR A 1 271 ? 26.938 -11.248 0.135 1.00 97.38 271 THR A C 1
ATOM 2002 O O . THR A 1 271 ? 27.690 -11.706 0.992 1.00 97.38 271 THR A O 1
ATOM 2005 N N . GLY A 1 272 ? 27.182 -10.074 -0.457 1.00 97.19 272 GLY A N 1
ATOM 2006 C CA . GLY A 1 272 ? 28.211 -9.149 0.024 1.00 97.19 272 GLY A CA 1
ATOM 2007 C C . GLY A 1 272 ? 27.743 -8.299 1.215 1.00 97.19 272 GLY A C 1
ATOM 2008 O O . GLY A 1 272 ? 26.629 -8.497 1.700 1.00 97.19 272 GLY A O 1
ATOM 2009 N N . PRO A 1 273 ? 28.569 -7.339 1.670 1.00 97.44 273 PRO A N 1
ATOM 2010 C CA . PRO A 1 273 ? 28.326 -6.564 2.891 1.00 97.44 273 PRO A CA 1
ATOM 2011 C C . PRO A 1 273 ? 26.983 -5.828 2.936 1.00 97.44 273 PRO A C 1
ATOM 2013 O O . PRO A 1 273 ? 26.394 -5.709 4.000 1.00 97.44 273 PRO A O 1
ATOM 2016 N N . GLU A 1 274 ? 26.462 -5.380 1.796 1.00 96.69 274 GLU A N 1
ATOM 2017 C CA . GLU A 1 274 ? 25.173 -4.687 1.696 1.00 96.69 274 GLU A CA 1
ATOM 2018 C C . GLU A 1 274 ? 23.991 -5.622 2.005 1.00 96.69 274 GLU A C 1
ATOM 2020 O O . GLU A 1 274 ? 22.941 -5.177 2.467 1.00 96.69 274 GLU A O 1
ATOM 2025 N N . ALA A 1 275 ? 24.158 -6.934 1.781 1.00 97.12 275 ALA A N 1
ATOM 2026 C CA . ALA A 1 275 ? 23.176 -7.929 2.200 1.00 97.12 275 ALA A CA 1
ATOM 2027 C C . ALA A 1 275 ? 23.116 -8.041 3.726 1.00 97.12 275 ALA A C 1
ATOM 2029 O O . ALA A 1 275 ? 22.028 -8.075 4.304 1.00 97.12 275 ALA A O 1
ATOM 2030 N N . ASP A 1 276 ? 24.291 -8.092 4.353 1.00 97.06 276 ASP A N 1
ATOM 2031 C CA . ASP A 1 276 ? 24.432 -8.163 5.804 1.00 97.06 276 ASP A CA 1
ATOM 2032 C C . ASP A 1 276 ? 23.951 -6.862 6.457 1.00 97.06 276 ASP A C 1
ATOM 2034 O O . ASP A 1 276 ? 23.254 -6.907 7.466 1.00 97.06 276 ASP A O 1
ATOM 2038 N N . GLU A 1 277 ? 24.239 -5.709 5.845 1.00 96.69 277 GLU A N 1
ATOM 2039 C CA . GLU A 1 277 ? 23.796 -4.398 6.321 1.00 96.69 277 GLU A CA 1
ATOM 2040 C C . GLU A 1 277 ? 22.265 -4.284 6.353 1.00 96.69 277 GLU A C 1
ATOM 2042 O O . GLU A 1 277 ? 21.723 -3.834 7.361 1.00 96.69 277 GLU A O 1
ATOM 2047 N N . GLU A 1 278 ? 21.546 -4.738 5.316 1.00 96.25 278 GLU A N 1
ATOM 2048 C CA . GLU A 1 278 ? 20.070 -4.733 5.314 1.00 96.25 278 GLU A CA 1
ATOM 2049 C C . GLU A 1 278 ? 19.509 -5.618 6.434 1.00 96.25 278 GLU A C 1
ATOM 2051 O O . GLU A 1 278 ? 18.614 -5.205 7.178 1.00 96.25 278 GLU A O 1
ATOM 2056 N N . ILE A 1 279 ? 20.073 -6.817 6.599 1.00 97.25 279 ILE A N 1
ATOM 2057 C CA . ILE A 1 279 ? 19.687 -7.763 7.650 1.00 97.25 279 ILE A CA 1
ATOM 2058 C C . ILE A 1 279 ? 19.933 -7.173 9.046 1.00 97.25 279 ILE A C 1
ATOM 2060 O O . ILE A 1 279 ? 19.053 -7.219 9.912 1.00 97.25 279 ILE A O 1
ATOM 2064 N N . ASP A 1 280 ? 21.122 -6.623 9.285 1.00 96.94 280 ASP A N 1
ATOM 2065 C CA . ASP A 1 280 ? 21.522 -6.062 10.574 1.00 96.94 280 ASP A CA 1
ATOM 2066 C C . ASP A 1 280 ? 20.723 -4.807 10.908 1.00 96.94 280 ASP A C 1
ATOM 2068 O O . ASP A 1 280 ? 20.304 -4.612 12.058 1.00 96.94 280 ASP A O 1
ATOM 2072 N N . TRP A 1 281 ? 20.451 -3.981 9.903 1.00 95.38 281 TRP A N 1
ATOM 2073 C CA . TRP A 1 281 ? 19.602 -2.815 10.041 1.00 95.38 281 TRP A CA 1
ATOM 2074 C C . TRP A 1 281 ? 18.174 -3.216 10.420 1.00 95.38 281 TRP A C 1
ATOM 2076 O O . TRP A 1 281 ? 17.631 -2.677 11.391 1.00 95.38 281 TRP A O 1
ATOM 2086 N N . PHE A 1 282 ? 17.571 -4.198 9.741 1.00 96.25 282 PHE A N 1
ATOM 2087 C CA . PHE A 1 282 ? 16.221 -4.664 10.071 1.00 96.25 282 PHE A CA 1
ATOM 2088 C C . PHE A 1 282 ? 16.166 -5.249 11.489 1.00 96.25 282 PHE A C 1
ATOM 2090 O O . PHE A 1 282 ? 15.324 -4.850 12.302 1.00 96.25 282 PHE A O 1
ATOM 2097 N N . ARG A 1 283 ? 17.135 -6.107 11.837 1.00 97.31 283 ARG A N 1
ATOM 2098 C CA . ARG A 1 283 ? 17.276 -6.694 13.178 1.00 97.31 283 ARG A CA 1
ATOM 2099 C C . ARG A 1 283 ? 17.381 -5.626 14.266 1.00 97.31 283 ARG A C 1
ATOM 2101 O O . ARG A 1 283 ? 16.697 -5.712 15.285 1.00 97.31 283 ARG A O 1
ATOM 2108 N N . THR A 1 284 ? 18.213 -4.610 14.046 1.00 95.69 284 THR A N 1
ATOM 2109 C CA . THR A 1 284 ? 18.417 -3.508 14.996 1.00 95.69 284 THR A CA 1
ATOM 2110 C C . THR A 1 284 ? 17.129 -2.717 15.212 1.00 95.69 284 THR A C 1
ATOM 2112 O O . THR A 1 284 ? 16.770 -2.419 16.352 1.00 95.69 284 THR A O 1
ATOM 2115 N N . ASN A 1 285 ? 16.388 -2.420 14.142 1.00 95.62 285 ASN A N 1
ATOM 2116 C CA . ASN A 1 285 ? 15.121 -1.699 14.250 1.00 95.62 285 ASN A CA 1
ATOM 2117 C C . ASN A 1 285 ? 14.047 -2.511 14.991 1.00 95.62 285 ASN A C 1
ATOM 2119 O O . ASN A 1 285 ? 13.368 -1.954 15.855 1.00 95.62 285 ASN A O 1
ATOM 2123 N N . LEU A 1 286 ? 13.932 -3.823 14.746 1.00 96.25 286 LEU A N 1
ATOM 2124 C CA . LEU A 1 286 ? 12.998 -4.668 15.504 1.00 96.25 286 LEU A CA 1
ATOM 2125 C C . LEU A 1 286 ? 13.391 -4.814 16.976 1.00 96.25 286 LEU A C 1
ATOM 2127 O O . LEU A 1 286 ? 12.519 -4.774 17.845 1.00 96.25 286 LEU A O 1
ATOM 2131 N N . ALA A 1 287 ? 14.688 -4.918 17.276 1.00 96.56 287 ALA A N 1
ATOM 2132 C CA . ALA A 1 287 ? 15.178 -4.928 18.651 1.00 96.56 287 ALA A CA 1
ATOM 2133 C C . ALA A 1 287 ? 14.795 -3.642 19.395 1.00 96.56 287 ALA A C 1
ATOM 2135 O O . ALA A 1 287 ? 14.280 -3.701 20.513 1.00 96.56 287 ALA A O 1
ATOM 2136 N N . ASN A 1 288 ? 14.992 -2.489 18.752 1.00 95.44 288 ASN A N 1
ATOM 2137 C CA . ASN A 1 288 ? 14.628 -1.188 19.304 1.00 95.44 288 ASN A CA 1
ATOM 2138 C C . ASN A 1 288 ? 13.114 -1.066 19.505 1.00 95.44 288 ASN A C 1
ATOM 2140 O O . ASN A 1 288 ? 12.671 -0.659 20.579 1.00 95.44 288 ASN A O 1
ATOM 2144 N N . ALA A 1 289 ? 12.314 -1.458 18.511 1.00 95.50 289 ALA A N 1
ATOM 2145 C CA . ALA A 1 289 ? 10.861 -1.437 18.622 1.00 95.50 289 ALA A CA 1
ATOM 2146 C C . ALA A 1 289 ? 10.362 -2.327 19.767 1.00 95.50 289 ALA A C 1
ATOM 2148 O O . ALA A 1 289 ? 9.528 -1.889 20.560 1.00 95.50 289 ALA A O 1
ATOM 2149 N N . LYS A 1 290 ? 10.911 -3.542 19.907 1.00 96.94 290 LYS A N 1
ATOM 2150 C CA . LYS A 1 290 ? 10.584 -4.441 21.017 1.00 96.94 290 LYS A CA 1
ATOM 2151 C C . LYS A 1 290 ? 10.941 -3.828 22.370 1.00 96.94 290 LYS A C 1
ATOM 2153 O O . LYS A 1 290 ? 10.106 -3.836 23.268 1.00 96.94 290 LYS A O 1
ATOM 2158 N N . ALA A 1 291 ? 12.143 -3.270 22.512 1.00 96.69 291 ALA A N 1
ATOM 2159 C CA . ALA A 1 291 ? 12.570 -2.642 23.760 1.00 96.69 291 ALA A CA 1
ATOM 2160 C C . ALA A 1 291 ? 11.649 -1.475 24.162 1.00 96.69 291 ALA A C 1
ATOM 2162 O O . ALA A 1 291 ? 11.264 -1.362 25.327 1.00 96.69 291 ALA A O 1
ATOM 2163 N N . VAL A 1 292 ? 11.246 -0.641 23.197 1.00 96.19 292 VAL A N 1
ATOM 2164 C CA . VAL A 1 292 ? 10.313 0.468 23.441 1.00 96.19 292 VAL A CA 1
ATOM 2165 C C . VAL A 1 292 ? 8.909 -0.037 23.773 1.00 96.19 292 VAL A C 1
ATOM 2167 O O . VAL A 1 292 ? 8.297 0.494 24.696 1.00 96.19 292 VAL A O 1
ATOM 2170 N N . LEU A 1 293 ? 8.402 -1.069 23.090 1.00 96.38 293 LEU A N 1
ATOM 2171 C CA . LEU A 1 293 ? 7.117 -1.697 23.422 1.00 96.38 293 LEU A CA 1
ATOM 2172 C C . LEU A 1 293 ? 7.116 -2.264 24.844 1.00 96.38 293 LEU A C 1
ATOM 2174 O O . LEU A 1 293 ? 6.203 -1.968 25.612 1.00 96.38 293 LEU A O 1
ATOM 2178 N N . ASP A 1 294 ? 8.151 -3.020 25.216 1.00 97.25 294 ASP A N 1
ATOM 2179 C CA . ASP A 1 294 ? 8.290 -3.603 26.554 1.00 97.25 294 ASP A CA 1
ATOM 2180 C C . ASP A 1 294 ? 8.316 -2.498 27.630 1.00 97.25 294 ASP A C 1
ATOM 2182 O O . ASP A 1 294 ? 7.608 -2.586 28.637 1.00 97.25 294 ASP A O 1
ATOM 2186 N N . GLN A 1 295 ? 9.065 -1.415 27.389 1.00 97.81 295 GLN A N 1
ATOM 2187 C CA . GLN A 1 295 ? 9.101 -0.247 28.271 1.00 97.81 295 GLN A CA 1
ATOM 2188 C C . GLN A 1 295 ? 7.725 0.428 28.389 1.00 97.81 295 GLN A C 1
ATOM 2190 O O . GLN A 1 295 ? 7.258 0.702 29.495 1.00 97.81 295 GLN A O 1
ATOM 2195 N N . VAL A 1 296 ? 7.066 0.706 27.263 1.00 97.06 296 VAL A N 1
ATOM 2196 C CA . VAL A 1 296 ? 5.767 1.389 27.228 1.00 97.06 296 VAL A CA 1
ATOM 2197 C C . VAL A 1 296 ? 4.685 0.548 27.906 1.00 97.06 296 VAL A C 1
ATOM 2199 O O . VAL A 1 296 ? 3.899 1.092 28.682 1.00 97.06 296 VAL A O 1
ATOM 2202 N N . ASN A 1 297 ? 4.682 -0.769 27.694 1.00 97.50 297 ASN A N 1
ATOM 2203 C CA . ASN A 1 297 ? 3.777 -1.697 28.368 1.00 97.50 297 ASN A CA 1
ATOM 2204 C C . ASN A 1 297 ? 3.965 -1.683 29.885 1.00 97.50 297 ASN A C 1
ATOM 2206 O O . ASN A 1 297 ? 2.979 -1.580 30.618 1.00 97.50 297 ASN A O 1
ATOM 2210 N N . ALA A 1 298 ? 5.213 -1.706 30.359 1.00 97.94 298 ALA A N 1
ATOM 2211 C CA . ALA A 1 298 ? 5.516 -1.622 31.784 1.00 97.94 298 ALA A CA 1
ATOM 2212 C C . ALA A 1 298 ? 5.063 -0.285 32.400 1.00 97.94 298 ALA A C 1
ATOM 2214 O O . ALA A 1 298 ? 4.476 -0.267 33.480 1.00 97.94 298 ALA A O 1
ATOM 2215 N N . GLU A 1 299 ? 5.300 0.834 31.713 1.00 97.69 299 GLU A N 1
ATOM 2216 C CA . GLU A 1 299 ? 4.964 2.174 32.209 1.00 97.69 299 GLU A CA 1
ATOM 2217 C C . GLU A 1 299 ? 3.459 2.473 32.180 1.00 97.69 299 GLU A C 1
ATOM 2219 O O . GLU A 1 299 ? 2.938 3.130 33.082 1.00 97.69 299 GLU A O 1
ATOM 2224 N N . LYS A 1 300 ? 2.751 2.021 31.138 1.00 95.81 300 LYS A N 1
ATOM 2225 C CA . LYS A 1 300 ? 1.333 2.344 30.918 1.00 95.81 300 LYS A CA 1
ATOM 2226 C C . LYS A 1 300 ? 0.378 1.248 31.378 1.00 95.81 300 LYS A C 1
ATOM 2228 O O . LYS A 1 300 ? -0.831 1.498 31.411 1.00 95.81 300 LYS A O 1
ATOM 2233 N N . GLY A 1 301 ? 0.879 0.068 31.741 1.00 95.75 301 GLY A N 1
ATOM 2234 C CA . GLY A 1 301 ? 0.052 -1.096 32.059 1.00 95.75 301 GLY A CA 1
ATOM 2235 C C . GLY A 1 301 ? -0.753 -1.579 30.850 1.00 95.75 301 GLY A C 1
ATOM 2236 O O . GLY A 1 301 ? -1.931 -1.897 30.991 1.00 95.75 301 GLY A O 1
ATOM 2237 N N . THR A 1 302 ? -0.147 -1.551 29.663 1.00 95.56 302 THR A N 1
ATOM 2238 C CA . THR A 1 302 ? -0.716 -2.083 28.414 1.00 95.56 302 THR A CA 1
ATOM 2239 C C . THR A 1 302 ? -0.087 -3.438 28.081 1.00 95.56 302 THR A C 1
ATOM 2241 O O . THR A 1 302 ? 0.910 -3.830 28.684 1.00 95.56 302 THR A O 1
ATOM 2244 N N . ASN A 1 303 ? -0.663 -4.162 27.122 1.00 94.75 303 ASN A N 1
ATOM 2245 C CA . ASN A 1 303 ? -0.086 -5.391 26.564 1.00 94.75 303 ASN A CA 1
ATOM 2246 C C . ASN A 1 303 ? 0.018 -5.284 25.035 1.00 94.75 303 ASN A C 1
ATOM 2248 O O . ASN A 1 303 ? -0.410 -6.171 24.302 1.00 94.75 303 ASN A O 1
ATOM 2252 N N . LEU A 1 304 ? 0.510 -4.140 24.561 1.00 95.75 304 LEU A N 1
ATOM 2253 C CA . LEU A 1 304 ? 0.677 -3.864 23.144 1.00 95.75 304 LEU A CA 1
ATOM 2254 C C . LEU A 1 304 ? 1.755 -4.788 22.570 1.00 95.75 304 LEU A C 1
ATOM 2256 O O . LEU A 1 304 ? 2.883 -4.810 23.064 1.00 95.75 304 LEU A O 1
ATOM 2260 N N . THR A 1 305 ? 1.418 -5.525 21.522 1.00 95.81 305 THR A N 1
ATOM 2261 C CA . THR A 1 305 ? 2.358 -6.315 20.720 1.00 95.81 305 THR A CA 1
ATOM 2262 C C . THR A 1 305 ? 2.254 -5.872 19.266 1.00 95.81 305 THR A C 1
ATOM 2264 O O . THR A 1 305 ? 1.320 -5.163 18.903 1.00 95.81 305 THR A O 1
ATOM 2267 N N . ILE A 1 306 ? 3.217 -6.273 18.442 1.00 97.31 306 ILE A N 1
ATOM 2268 C CA . ILE A 1 306 ? 3.019 -6.284 16.993 1.00 97.31 306 ILE A CA 1
ATOM 2269 C C . ILE A 1 306 ? 2.250 -7.559 16.666 1.00 97.31 306 ILE A C 1
ATOM 2271 O O . ILE A 1 306 ? 2.664 -8.640 17.088 1.00 97.31 306 ILE A O 1
ATOM 2275 N N . ASP A 1 307 ? 1.145 -7.415 15.947 1.00 98.06 307 ASP A N 1
ATOM 2276 C CA . ASP A 1 307 ? 0.274 -8.524 15.553 1.00 98.06 307 ASP A CA 1
ATOM 2277 C C . ASP A 1 307 ? 0.553 -8.996 14.125 1.00 98.06 307 ASP A C 1
ATOM 2279 O O . ASP A 1 307 ? 0.308 -10.153 13.803 1.00 98.06 307 ASP A O 1
ATOM 2283 N N . VAL A 1 308 ? 1.074 -8.116 13.264 1.00 98.19 308 VAL A N 1
ATOM 2284 C CA . VAL A 1 308 ? 1.328 -8.434 11.856 1.00 98.19 308 VAL A CA 1
ATOM 2285 C C . VAL A 1 308 ? 2.472 -7.603 11.270 1.00 98.19 308 VAL A C 1
ATOM 2287 O O . VAL A 1 308 ? 2.616 -6.415 11.564 1.00 98.19 308 VAL A O 1
ATOM 2290 N N . PHE A 1 309 ? 3.269 -8.222 10.409 1.00 98.12 309 PHE A N 1
ATOM 2291 C CA . PHE A 1 309 ? 4.239 -7.596 9.523 1.00 98.12 309 PHE A CA 1
ATOM 2292 C C . PHE A 1 309 ? 3.739 -7.675 8.085 1.00 98.12 309 PHE A C 1
ATOM 2294 O O . PHE A 1 309 ? 3.467 -8.758 7.578 1.00 98.12 309 PHE A O 1
ATOM 2301 N N . PHE A 1 310 ? 3.677 -6.526 7.427 1.00 98.00 310 PHE A N 1
ATOM 2302 C CA . PHE A 1 310 ? 3.410 -6.382 6.007 1.00 98.00 310 PHE A CA 1
ATOM 2303 C C . PHE A 1 310 ? 4.717 -6.036 5.306 1.00 98.00 310 PHE A C 1
ATOM 2305 O O . PHE A 1 310 ? 5.221 -4.913 5.411 1.00 98.00 310 PHE A O 1
ATOM 2312 N N . PHE A 1 311 ? 5.288 -7.022 4.630 1.00 97.69 311 PHE A N 1
ATOM 2313 C CA . PHE A 1 311 ? 6.503 -6.878 3.856 1.00 97.69 311 PHE A CA 1
ATOM 2314 C C . PHE A 1 311 ? 6.194 -6.595 2.397 1.00 97.69 311 PHE A C 1
ATOM 2316 O O . PHE A 1 311 ? 5.610 -7.415 1.700 1.00 97.69 311 PHE A O 1
ATOM 2323 N N . ASP A 1 312 ? 6.639 -5.440 1.929 1.00 95.12 312 ASP A N 1
ATOM 2324 C CA . ASP A 1 312 ? 6.493 -4.997 0.551 1.00 95.12 312 ASP A CA 1
ATOM 2325 C C . ASP A 1 312 ? 7.848 -5.077 -0.167 1.00 95.12 312 ASP A C 1
ATOM 2327 O O . ASP A 1 312 ? 8.667 -4.158 -0.107 1.00 95.12 312 ASP A O 1
ATOM 2331 N N . SER A 1 313 ? 8.134 -6.229 -0.780 1.00 88.06 313 SER A N 1
ATOM 2332 C CA . SER A 1 313 ? 9.388 -6.463 -1.500 1.00 88.06 313 SER A CA 1
ATOM 2333 C C . SER A 1 313 ? 9.123 -6.918 -2.931 1.00 88.06 313 SER A C 1
ATOM 2335 O O . SER A 1 313 ? 8.955 -8.098 -3.207 1.00 88.06 313 SER A O 1
ATOM 2337 N N . GLU A 1 314 ? 9.137 -5.961 -3.854 1.00 91.06 314 GLU A N 1
ATOM 2338 C CA . GLU A 1 314 ? 9.062 -6.191 -5.305 1.00 91.06 314 GLU A CA 1
ATOM 2339 C C . GLU A 1 314 ? 10.446 -6.163 -5.988 1.00 91.06 314 GLU A C 1
ATOM 2341 O O . GLU A 1 314 ? 10.564 -5.987 -7.202 1.00 91.06 314 GLU A O 1
ATOM 2346 N N . VAL A 1 315 ? 11.521 -6.285 -5.201 1.00 94.75 315 VAL A N 1
ATOM 2347 C CA . VAL A 1 315 ? 12.912 -6.106 -5.660 1.00 94.75 315 VAL A CA 1
ATOM 2348 C C . VAL A 1 315 ? 13.358 -7.247 -6.564 1.00 94.75 315 VAL A C 1
ATOM 2350 O O . VAL A 1 315 ? 14.082 -7.035 -7.540 1.00 94.75 315 VAL A O 1
ATOM 2353 N N . PHE A 1 316 ? 12.938 -8.468 -6.239 1.00 95.94 316 PHE A N 1
ATOM 2354 C CA . PHE A 1 316 ? 13.320 -9.666 -6.965 1.00 95.94 316 PHE A CA 1
ATOM 2355 C C . PHE A 1 316 ? 12.131 -10.218 -7.749 1.00 95.94 316 PHE A C 1
ATOM 2357 O O . PHE A 1 316 ? 10.971 -10.048 -7.384 1.00 95.94 316 PHE A O 1
ATOM 2364 N N . LYS A 1 317 ? 12.434 -10.893 -8.858 1.00 96.88 317 LYS A N 1
ATOM 2365 C CA . LYS A 1 317 ? 11.473 -11.712 -9.595 1.00 96.88 317 LYS A CA 1
ATOM 2366 C C . LYS A 1 317 ? 12.025 -13.123 -9.689 1.00 96.88 317 LYS A C 1
ATOM 2368 O O . LYS A 1 317 ? 13.211 -13.282 -9.996 1.00 96.88 317 LYS A O 1
ATOM 2373 N N . ARG A 1 318 ? 11.195 -14.134 -9.439 1.00 96.94 318 ARG A N 1
ATOM 2374 C CA . ARG A 1 318 ? 11.528 -15.529 -9.706 1.00 96.94 318 ARG A CA 1
ATOM 2375 C C . ARG A 1 318 ? 11.879 -15.697 -11.177 1.00 96.94 318 ARG A C 1
ATOM 2377 O O . ARG A 1 318 ? 11.339 -15.026 -12.057 1.00 96.94 318 ARG A O 1
ATOM 2384 N N . LYS A 1 319 ? 12.790 -16.619 -11.438 1.00 97.50 319 LYS A N 1
ATOM 2385 C CA . LYS A 1 319 ? 13.097 -17.077 -12.785 1.00 97.50 319 LYS A CA 1
ATOM 2386 C C . LYS A 1 319 ? 12.228 -18.272 -13.133 1.00 97.50 319 LYS A C 1
ATOM 2388 O O . LYS A 1 319 ? 11.996 -19.143 -12.292 1.00 97.50 319 LYS A O 1
ATOM 2393 N N . GLU A 1 320 ? 11.794 -18.306 -14.386 1.00 95.50 320 GLU A N 1
ATOM 2394 C CA . GLU A 1 320 ? 11.039 -19.425 -14.937 1.00 95.50 320 GLU A CA 1
ATOM 2395 C C . GLU A 1 320 ? 11.863 -20.720 -14.899 1.00 95.50 320 GLU A C 1
ATOM 2397 O O . GLU A 1 320 ? 13.079 -20.667 -15.105 1.00 95.50 320 GLU A O 1
ATOM 2402 N N . PRO A 1 321 ? 11.238 -21.898 -14.709 1.00 95.88 321 PRO A N 1
ATOM 2403 C CA . PRO A 1 321 ? 11.957 -23.169 -14.574 1.00 95.88 321 PRO A CA 1
ATOM 2404 C C . PRO A 1 321 ? 12.877 -23.538 -15.747 1.00 95.88 321 PRO A C 1
ATOM 2406 O O . PRO A 1 321 ? 13.758 -24.382 -15.597 1.00 95.88 321 PRO A O 1
ATOM 2409 N N . ASN A 1 322 ? 12.663 -22.951 -16.927 1.00 96.19 322 ASN A N 1
ATOM 2410 C CA . ASN A 1 322 ? 13.487 -23.178 -18.113 1.00 96.19 322 ASN A CA 1
ATOM 2411 C C . ASN A 1 322 ? 14.752 -22.297 -18.173 1.00 96.19 322 ASN A C 1
ATOM 2413 O O . ASN A 1 322 ? 15.599 -22.539 -19.035 1.00 96.19 322 ASN A O 1
ATOM 2417 N N . ASP A 1 323 ? 14.911 -21.304 -17.289 1.00 97.62 323 ASP A N 1
ATOM 2418 C CA . ASP A 1 323 ? 16.164 -20.558 -17.158 1.00 97.62 323 ASP A CA 1
ATOM 2419 C C . ASP A 1 323 ? 17.218 -21.465 -16.490 1.00 97.62 323 ASP A C 1
ATOM 2421 O O . ASP A 1 323 ? 16.969 -22.011 -15.411 1.00 97.62 323 ASP A O 1
ATOM 2425 N N . PRO A 1 324 ? 18.420 -21.630 -17.078 1.00 97.81 324 PRO A N 1
ATOM 2426 C CA . PRO A 1 324 ? 19.451 -22.520 -16.537 1.00 97.81 324 PRO A CA 1
ATOM 2427 C C . PRO A 1 324 ? 19.931 -22.138 -15.126 1.00 97.81 324 PRO A C 1
ATOM 2429 O O . PRO A 1 324 ? 20.539 -22.963 -14.448 1.00 97.81 324 PRO A O 1
ATOM 2432 N N . ASN A 1 325 ? 19.661 -20.911 -14.672 1.00 97.62 325 ASN A N 1
ATOM 2433 C CA . ASN A 1 325 ? 20.002 -20.422 -13.339 1.00 97.62 325 ASN A CA 1
ATOM 2434 C C . ASN A 1 325 ? 18.794 -20.349 -12.393 1.00 97.62 325 ASN A C 1
ATOM 2436 O O . ASN A 1 325 ? 18.952 -19.853 -11.278 1.00 97.62 325 ASN A O 1
ATOM 2440 N N . ALA A 1 326 ? 17.605 -20.806 -12.806 1.00 97.75 326 ALA A N 1
ATOM 2441 C CA . ALA A 1 326 ? 16.377 -20.639 -12.031 1.00 97.75 326 ALA A CA 1
ATOM 2442 C C . ALA A 1 326 ? 16.482 -21.219 -10.621 1.00 97.75 326 ALA A C 1
ATOM 2444 O O . ALA A 1 326 ? 16.158 -20.538 -9.657 1.00 97.75 326 ALA A O 1
ATOM 2445 N N . ALA A 1 327 ? 17.015 -22.437 -10.490 1.00 97.88 327 ALA A N 1
ATOM 2446 C CA . ALA A 1 327 ? 17.133 -23.103 -9.196 1.00 97.88 327 ALA A CA 1
ATOM 2447 C C . ALA A 1 327 ? 18.013 -22.320 -8.205 1.00 97.88 327 ALA A C 1
ATOM 2449 O O . ALA A 1 327 ? 17.608 -22.090 -7.072 1.00 97.88 327 ALA A O 1
ATOM 2450 N N . VAL A 1 328 ? 19.202 -21.875 -8.633 1.00 98.31 328 VAL A N 1
ATOM 2451 C CA . VAL A 1 328 ? 20.129 -21.117 -7.770 1.00 98.31 328 VAL A CA 1
ATOM 2452 C C . VAL A 1 328 ? 19.567 -19.734 -7.446 1.00 98.31 328 VAL A C 1
ATOM 2454 O O . VAL A 1 328 ? 19.694 -19.262 -6.321 1.00 98.31 328 VAL A O 1
ATOM 2457 N N . TRP A 1 329 ? 18.944 -19.086 -8.430 1.00 98.12 329 TRP A N 1
ATOM 2458 C CA . TRP A 1 329 ? 18.353 -17.765 -8.265 1.00 98.12 329 TRP A CA 1
ATOM 2459 C C . TRP A 1 329 ? 17.164 -17.777 -7.305 1.00 98.12 329 TRP A C 1
ATOM 2461 O O . TRP A 1 329 ? 17.147 -16.985 -6.367 1.00 98.12 329 TRP A O 1
ATOM 2471 N N . ASN A 1 330 ? 16.200 -18.674 -7.525 1.00 98.25 330 ASN A N 1
ATOM 2472 C CA . ASN A 1 330 ? 14.991 -18.765 -6.710 1.00 98.25 330 ASN A CA 1
ATOM 2473 C C . ASN A 1 330 ? 15.352 -19.186 -5.278 1.00 98.25 330 ASN A C 1
ATOM 2475 O O . ASN A 1 330 ? 14.945 -18.505 -4.353 1.00 98.25 330 ASN A O 1
ATOM 2479 N N . ALA A 1 331 ? 16.257 -20.154 -5.086 1.00 98.25 331 ALA A N 1
ATOM 2480 C CA . ALA A 1 331 ? 16.716 -20.522 -3.743 1.00 98.25 331 ALA A CA 1
ATOM 2481 C C . ALA A 1 331 ? 17.400 -19.362 -2.988 1.00 98.25 331 ALA A C 1
ATOM 2483 O O . ALA A 1 331 ? 17.281 -19.253 -1.768 1.00 98.25 331 ALA A O 1
ATOM 2484 N N . ALA A 1 332 ? 18.135 -18.490 -3.689 1.00 98.31 332 ALA A N 1
ATOM 2485 C CA . ALA A 1 332 ? 18.748 -17.314 -3.073 1.00 98.31 332 ALA A CA 1
ATOM 2486 C C . ALA A 1 332 ? 17.719 -16.217 -2.745 1.00 98.31 332 ALA A C 1
ATOM 2488 O O . ALA A 1 332 ? 17.862 -15.526 -1.736 1.00 98.31 332 ALA A O 1
ATOM 2489 N N . LEU A 1 333 ? 16.686 -16.071 -3.581 1.00 97.94 333 LEU A N 1
ATOM 2490 C CA . LEU A 1 333 ? 15.530 -15.211 -3.322 1.00 97.94 333 LEU A CA 1
ATOM 2491 C C . LEU A 1 333 ? 14.795 -15.691 -2.063 1.00 97.94 333 LEU A C 1
ATOM 2493 O O . LEU A 1 333 ? 14.606 -14.899 -1.141 1.00 97.94 333 LEU A O 1
ATOM 2497 N N . ASP A 1 334 ? 14.498 -16.989 -1.979 1.00 98.12 334 ASP A N 1
ATOM 2498 C CA . ASP A 1 334 ? 13.814 -17.598 -0.836 1.00 98.12 334 ASP A CA 1
ATOM 2499 C C . ASP A 1 334 ? 14.618 -17.395 0.447 1.00 98.12 334 ASP A C 1
ATOM 2501 O O . ASP A 1 334 ? 14.095 -16.891 1.435 1.00 98.12 334 ASP A O 1
ATOM 2505 N N . ALA A 1 335 ? 15.927 -17.673 0.418 1.00 98.25 335 ALA A N 1
ATOM 2506 C CA . ALA A 1 335 ? 16.802 -17.491 1.576 1.00 98.25 335 ALA A CA 1
ATOM 2507 C C . ALA A 1 335 ? 16.828 -16.040 2.094 1.00 98.25 335 ALA A C 1
ATOM 2509 O O . ALA A 1 335 ? 16.939 -15.812 3.302 1.00 98.25 335 ALA A O 1
ATOM 2510 N N . LYS A 1 336 ? 16.724 -15.046 1.203 1.00 97.81 336 LYS A N 1
ATOM 2511 C CA . LYS A 1 336 ? 16.659 -13.629 1.585 1.00 97.81 336 LYS A CA 1
ATOM 2512 C C . LYS A 1 336 ? 15.338 -13.280 2.261 1.00 97.81 336 LYS A C 1
ATOM 2514 O O . LYS A 1 336 ? 15.341 -12.578 3.273 1.00 97.81 336 LYS A O 1
ATOM 2519 N N . TYR A 1 337 ? 14.218 -13.752 1.727 1.00 98.06 337 TYR A N 1
ATOM 2520 C CA . TYR A 1 337 ? 12.913 -13.530 2.346 1.00 98.06 337 TYR A CA 1
ATOM 2521 C C . TYR A 1 337 ? 12.780 -14.295 3.668 1.00 98.06 337 TYR A C 1
ATOM 2523 O O . TYR A 1 337 ? 12.405 -13.702 4.681 1.00 98.06 337 TYR A O 1
ATOM 2531 N N . ASP A 1 338 ? 13.240 -15.543 3.722 1.00 98.56 338 ASP A N 1
ATOM 2532 C CA . ASP A 1 338 ? 13.291 -16.354 4.938 1.00 98.56 338 ASP A CA 1
ATOM 2533 C C . ASP A 1 338 ? 14.084 -15.684 6.061 1.00 98.56 338 ASP A C 1
ATOM 2535 O O . ASP A 1 338 ? 13.650 -15.713 7.211 1.00 98.56 338 ASP A O 1
ATOM 2539 N N . ALA A 1 339 ? 15.209 -15.031 5.749 1.00 98.31 339 ALA A N 1
ATOM 2540 C CA . ALA A 1 339 ? 15.992 -14.310 6.750 1.00 98.31 339 ALA A CA 1
ATOM 2541 C C . ALA A 1 339 ? 15.182 -13.185 7.421 1.00 98.31 339 ALA A C 1
ATOM 2543 O O . ALA A 1 339 ? 15.239 -13.023 8.641 1.00 98.31 339 ALA A O 1
ATOM 2544 N N . MET A 1 340 ? 14.397 -12.429 6.648 1.00 98.12 340 MET A N 1
ATOM 2545 C CA . MET A 1 340 ? 13.549 -11.352 7.174 1.00 98.12 340 MET A CA 1
ATOM 2546 C C . MET A 1 340 ? 12.377 -11.904 7.988 1.00 98.12 340 MET A C 1
ATOM 2548 O O . MET A 1 340 ? 12.085 -11.395 9.073 1.00 98.12 340 MET A O 1
ATOM 2552 N N . TYR A 1 341 ? 11.748 -12.979 7.505 1.00 98.50 341 TYR A N 1
ATOM 2553 C CA . TYR A 1 341 ? 10.707 -13.703 8.233 1.00 98.50 341 TYR A CA 1
ATOM 2554 C C . TYR A 1 341 ? 11.226 -14.220 9.584 1.00 98.50 341 TYR A C 1
ATOM 2556 O O . TYR A 1 341 ? 10.621 -13.962 10.627 1.00 98.50 341 TYR A O 1
ATOM 2564 N N . ASP A 1 342 ? 12.376 -14.897 9.588 1.00 98.62 342 ASP A N 1
ATOM 2565 C CA . ASP A 1 342 ? 12.962 -15.489 10.792 1.00 98.62 342 ASP A CA 1
ATOM 2566 C C . ASP A 1 342 ? 13.330 -14.407 11.820 1.00 98.62 342 ASP A C 1
ATOM 2568 O O . ASP A 1 342 ? 13.088 -14.585 13.015 1.00 98.62 342 ASP A O 1
ATOM 2572 N N . ILE A 1 343 ? 13.843 -13.254 11.374 1.00 98.44 343 ILE A N 1
ATOM 2573 C CA . ILE A 1 343 ? 14.120 -12.105 12.250 1.00 98.44 343 ILE A CA 1
ATOM 2574 C C . ILE A 1 343 ? 12.823 -11.533 12.834 1.00 98.44 343 ILE A C 1
ATOM 2576 O O . ILE A 1 343 ? 12.763 -11.283 14.039 1.00 98.44 343 ILE A O 1
ATOM 2580 N N . ALA A 1 344 ? 11.765 -11.365 12.035 1.00 98.12 344 ALA A N 1
ATOM 2581 C CA . ALA A 1 344 ? 10.472 -10.903 12.542 1.00 98.12 344 ALA A CA 1
ATOM 2582 C C . ALA A 1 344 ? 9.921 -11.845 13.623 1.00 98.12 344 ALA A C 1
ATOM 2584 O O . ALA A 1 344 ? 9.596 -11.400 14.729 1.00 98.12 344 ALA A O 1
ATOM 2585 N N . LYS A 1 345 ? 9.922 -13.157 13.356 1.00 98.38 345 LYS A N 1
ATOM 2586 C CA . LYS A 1 345 ? 9.477 -14.185 14.308 1.00 98.38 345 LYS A CA 1
ATOM 2587 C C . LYS A 1 345 ? 10.375 -14.293 15.541 1.00 98.38 345 LYS A C 1
ATOM 2589 O O . LYS A 1 345 ? 9.877 -14.602 16.620 1.00 98.38 345 LYS A O 1
ATOM 2594 N N . GLN A 1 346 ? 11.672 -14.008 15.427 1.00 98.38 346 GLN A N 1
ATOM 2595 C CA . GLN A 1 346 ? 12.582 -13.986 16.574 1.00 98.38 346 GLN A CA 1
ATOM 2596 C C . GLN A 1 346 ? 12.158 -12.936 17.613 1.00 98.38 346 GLN A C 1
ATOM 2598 O O . GLN A 1 346 ? 12.189 -13.216 18.813 1.00 98.38 346 GLN A O 1
ATOM 2603 N N . TYR A 1 347 ? 11.782 -11.729 17.177 1.00 98.00 347 TYR A N 1
ATOM 2604 C CA . TYR A 1 347 ? 11.380 -10.655 18.093 1.00 98.00 347 TYR A CA 1
ATOM 2605 C C . TYR A 1 347 ? 9.896 -10.723 18.468 1.00 98.00 347 TYR A C 1
ATOM 2607 O O . TYR A 1 347 ? 9.542 -10.414 19.609 1.00 98.00 347 TYR A O 1
ATOM 2615 N N . PHE A 1 348 ? 9.040 -11.152 17.540 1.00 98.00 348 PHE A N 1
ATOM 2616 C CA . PHE A 1 348 ? 7.586 -11.167 17.686 1.00 98.00 348 PHE A CA 1
ATOM 2617 C C . PHE A 1 348 ? 7.018 -12.504 17.178 1.00 98.00 348 PHE A C 1
ATOM 2619 O O . PHE A 1 348 ? 6.427 -12.567 16.102 1.00 98.00 348 PHE A O 1
ATOM 2626 N N . PRO A 1 349 ? 7.176 -13.601 17.943 1.00 98.19 349 PRO A N 1
ATOM 2627 C CA . PRO A 1 349 ? 6.867 -14.958 17.473 1.00 98.19 349 PRO A CA 1
ATOM 2628 C C . PRO A 1 349 ? 5.387 -15.199 17.156 1.00 98.19 349 PRO A C 1
ATOM 2630 O O . PRO A 1 349 ? 5.068 -16.112 16.399 1.00 98.19 349 PRO A O 1
ATOM 2633 N N . ASN A 1 350 ? 4.496 -14.387 17.728 1.00 98.00 350 ASN A N 1
ATOM 2634 C CA . ASN A 1 350 ? 3.052 -14.481 17.514 1.00 98.00 350 ASN A CA 1
ATOM 2635 C C . ASN A 1 350 ? 2.541 -13.548 16.409 1.00 98.00 350 ASN A C 1
ATOM 2637 O O . ASN A 1 350 ? 1.357 -13.612 16.102 1.00 98.00 350 ASN A O 1
ATOM 2641 N N . ALA A 1 351 ? 3.386 -12.665 15.864 1.00 98.06 351 ALA A N 1
ATOM 2642 C CA . ALA A 1 351 ? 2.973 -11.771 14.791 1.00 98.06 351 ALA A CA 1
ATOM 2643 C C . ALA A 1 351 ? 2.869 -12.554 13.484 1.00 98.06 351 ALA A C 1
ATOM 2645 O O . ALA A 1 351 ? 3.784 -13.316 13.165 1.00 98.06 351 ALA A O 1
ATOM 2646 N N . ASP A 1 352 ? 1.809 -12.342 12.714 1.00 98.25 352 ASP A N 1
ATOM 2647 C CA . ASP A 1 352 ? 1.728 -12.832 11.341 1.00 98.25 352 ASP A CA 1
ATOM 2648 C C . ASP A 1 352 ? 2.764 -12.107 10.469 1.00 98.25 352 ASP A C 1
ATOM 2650 O O . ASP A 1 352 ? 3.042 -10.927 10.663 1.00 98.25 352 ASP A O 1
ATOM 2654 N N . VAL A 1 353 ? 3.349 -12.795 9.498 1.00 98.38 353 VAL A N 1
ATOM 2655 C CA . VAL A 1 353 ? 4.256 -12.218 8.508 1.00 98.38 353 VAL A CA 1
ATOM 2656 C C . VAL A 1 353 ? 3.673 -12.463 7.130 1.00 98.38 353 VAL A C 1
ATOM 2658 O O . VAL A 1 353 ? 3.513 -13.601 6.678 1.00 98.38 353 VAL A O 1
ATOM 2661 N N . GLU A 1 354 ? 3.360 -11.367 6.461 1.00 97.75 354 GLU A N 1
ATOM 2662 C CA . GLU A 1 354 ? 2.749 -11.340 5.150 1.00 97.75 354 GLU A CA 1
ATOM 2663 C C . GLU A 1 354 ? 3.663 -10.634 4.159 1.00 97.75 354 GLU A C 1
ATOM 2665 O O . GLU A 1 354 ? 4.171 -9.548 4.423 1.00 97.75 354 GLU A O 1
ATOM 2670 N N . TRP A 1 355 ? 3.808 -11.236 2.987 1.00 98.06 355 TRP A N 1
ATOM 2671 C CA . TRP A 1 355 ? 4.478 -10.637 1.844 1.00 98.06 355 TRP A CA 1
ATOM 2672 C C . TRP A 1 355 ? 3.433 -10.096 0.875 1.00 98.06 355 TRP A C 1
ATOM 2674 O O . TRP A 1 355 ? 2.499 -10.818 0.513 1.00 98.06 355 TRP A O 1
ATOM 2684 N N . TYR A 1 356 ? 3.589 -8.846 0.450 1.00 97.44 356 TYR A N 1
ATOM 2685 C CA . TYR A 1 356 ? 2.725 -8.202 -0.528 1.00 97.44 356 TYR A CA 1
ATOM 2686 C C . TYR A 1 356 ? 2.664 -9.024 -1.817 1.00 97.44 356 TYR A C 1
ATOM 2688 O O . TYR A 1 356 ? 3.688 -9.349 -2.406 1.00 97.44 356 TYR A O 1
ATOM 2696 N N . ASN A 1 357 ? 1.450 -9.366 -2.243 1.00 97.06 357 ASN A N 1
ATOM 2697 C CA . ASN A 1 357 ? 1.114 -10.227 -3.374 1.00 97.06 357 ASN A CA 1
ATOM 2698 C C . ASN A 1 357 ? 1.694 -11.651 -3.374 1.00 97.06 357 ASN A C 1
ATOM 2700 O O . ASN A 1 357 ? 1.573 -12.329 -4.392 1.00 97.06 357 ASN A O 1
ATOM 2704 N N . ARG A 1 358 ? 2.276 -12.171 -2.287 1.00 97.69 358 ARG A N 1
ATOM 2705 C CA . ARG A 1 358 ? 2.724 -13.576 -2.258 1.00 97.69 358 ARG A CA 1
ATOM 2706 C C . ARG A 1 358 ? 1.565 -14.533 -2.535 1.00 97.69 358 ARG A C 1
ATOM 2708 O O . ARG A 1 358 ? 0.538 -14.490 -1.857 1.00 97.69 358 ARG A O 1
ATOM 2715 N N . GLY A 1 359 ? 1.746 -15.381 -3.550 1.00 97.75 359 GLY A N 1
ATOM 2716 C CA . GLY A 1 359 ? 0.723 -16.299 -4.060 1.00 97.75 359 GLY A CA 1
ATOM 2717 C C . GLY A 1 359 ? -0.463 -15.619 -4.761 1.00 97.75 359 GLY A C 1
ATOM 2718 O O . GLY A 1 359 ? -1.416 -16.300 -5.148 1.00 97.75 359 GLY A O 1
ATOM 2719 N N . GLY A 1 360 ? -0.419 -14.294 -4.923 1.00 98.06 360 GLY A N 1
ATOM 2720 C CA . GLY A 1 360 ? -1.461 -13.484 -5.537 1.00 98.06 360 GLY A CA 1
ATOM 2721 C C . GLY A 1 360 ? -1.616 -13.787 -7.022 1.00 98.06 360 GLY A C 1
ATOM 2722 O O . GLY A 1 360 ? -0.641 -13.780 -7.777 1.00 98.06 360 GLY A O 1
ATOM 2723 N N . ILE A 1 361 ? -2.856 -14.018 -7.453 1.00 98.12 361 ILE A N 1
ATOM 2724 C CA . ILE A 1 361 ? -3.216 -14.230 -8.857 1.00 98.12 361 ILE A CA 1
ATOM 2725 C C . ILE A 1 361 ? -3.941 -12.993 -9.380 1.00 98.12 361 ILE A C 1
ATOM 2727 O O . ILE A 1 361 ? -4.927 -12.545 -8.798 1.00 98.12 361 ILE A O 1
ATOM 2731 N N . HIS A 1 362 ? -3.462 -12.456 -10.499 1.00 96.19 362 HIS A N 1
ATOM 2732 C CA . HIS A 1 362 ? -3.991 -11.248 -11.123 1.00 96.19 362 HIS A CA 1
ATOM 2733 C C . HIS A 1 362 ? -4.090 -11.410 -12.641 1.00 96.19 362 HIS A C 1
ATOM 2735 O O . HIS A 1 362 ? -3.576 -12.366 -13.230 1.00 96.19 362 HIS A O 1
ATOM 2741 N N . ARG A 1 363 ? -4.790 -10.475 -13.286 1.00 94.62 363 ARG A N 1
ATOM 2742 C CA . ARG A 1 363 ? -4.899 -10.455 -14.745 1.00 94.62 363 ARG A CA 1
ATOM 2743 C C . ARG A 1 363 ? -3.563 -10.109 -15.370 1.00 94.62 363 ARG A C 1
ATOM 2745 O O . ARG A 1 363 ? -2.929 -9.137 -14.970 1.00 94.62 363 ARG A O 1
ATOM 2752 N N . CYS A 1 364 ? -3.181 -10.852 -16.394 1.00 91.94 364 CYS A N 1
ATOM 2753 C CA . CYS A 1 364 ? -1.963 -10.588 -17.136 1.00 91.94 364 CYS A CA 1
ATOM 2754 C C . CYS A 1 364 ? -2.031 -11.187 -18.542 1.00 91.94 364 CYS A C 1
ATOM 2756 O O . CYS A 1 364 ? -2.806 -12.101 -18.821 1.00 91.94 364 CYS A O 1
ATOM 2758 N N . ASN A 1 365 ? -1.160 -10.710 -19.429 1.00 85.62 365 ASN A N 1
ATOM 2759 C CA . ASN A 1 365 ? -1.124 -11.153 -20.826 1.00 85.62 365 ASN A CA 1
ATOM 2760 C C . ASN A 1 365 ? -0.405 -12.503 -21.034 1.00 85.62 365 ASN A C 1
ATOM 2762 O O . ASN A 1 365 ? -0.402 -13.019 -22.148 1.00 85.62 365 ASN A O 1
ATOM 2766 N N . GLY A 1 366 ? 0.231 -13.062 -19.996 1.00 79.38 366 GLY A N 1
ATOM 2767 C CA . GLY A 1 366 ? 1.040 -14.286 -20.094 1.00 79.38 366 GLY A CA 1
ATOM 2768 C C . GLY A 1 366 ? 0.310 -15.585 -19.739 1.00 79.38 366 GLY A C 1
ATOM 2769 O O . GLY A 1 366 ? 0.795 -16.665 -20.070 1.00 79.38 366 GLY A O 1
ATOM 2770 N N . GLY A 1 367 ? -0.840 -15.502 -19.067 1.00 82.19 367 GLY A N 1
ATOM 2771 C CA . GLY A 1 367 ? -1.614 -16.669 -18.645 1.00 82.19 367 GLY A CA 1
ATOM 2772 C C . GLY A 1 367 ? -2.426 -17.282 -19.784 1.00 82.19 367 GLY A C 1
ATOM 2773 O O . GLY A 1 367 ? -3.009 -16.560 -20.589 1.00 82.19 367 GLY A O 1
ATOM 2774 N N . GLY A 1 368 ? -2.535 -18.615 -19.825 1.00 90.06 368 GLY A N 1
ATOM 2775 C CA . GLY A 1 368 ? -3.346 -19.317 -20.833 1.00 90.06 368 GLY A CA 1
ATOM 2776 C C . GLY A 1 368 ? -4.838 -18.950 -20.810 1.00 90.06 368 GLY A C 1
ATOM 2777 O O . GLY A 1 368 ? -5.518 -19.102 -21.822 1.00 90.06 368 GLY A O 1
ATOM 2778 N N . ASP A 1 369 ? -5.333 -18.436 -19.683 1.00 95.25 369 ASP A N 1
ATOM 2779 C CA . ASP A 1 369 ? -6.698 -17.937 -19.487 1.00 95.25 369 ASP A CA 1
ATOM 2780 C C . ASP A 1 369 ? -6.752 -16.438 -19.117 1.00 95.25 369 ASP A C 1
ATOM 2782 O O . ASP A 1 369 ? -7.792 -15.951 -18.675 1.00 95.25 369 ASP A O 1
ATOM 2786 N N . GLY A 1 370 ? -5.647 -15.702 -19.299 1.00 95.25 370 GLY A N 1
ATOM 2787 C CA . GLY A 1 370 ? -5.534 -14.282 -18.943 1.00 95.25 370 GLY A CA 1
ATOM 2788 C C . GLY A 1 370 ? -5.198 -14.002 -17.473 1.00 95.25 370 GLY A C 1
ATOM 2789 O O . GLY A 1 370 ? -5.257 -12.845 -17.052 1.00 95.25 370 GLY A O 1
ATOM 2790 N N . TRP A 1 371 ? -4.839 -15.029 -16.695 1.00 97.06 371 TRP A N 1
ATOM 2791 C CA . TRP A 1 371 ? -4.448 -14.911 -15.288 1.00 97.06 371 TRP A CA 1
ATOM 2792 C C . TRP A 1 371 ? -3.069 -15.512 -15.034 1.00 97.06 371 TRP A C 1
ATOM 2794 O O . TRP A 1 371 ? -2.734 -16.572 -15.561 1.00 97.06 371 TRP A O 1
ATOM 2804 N N . CYS A 1 372 ? -2.277 -14.873 -14.181 1.00 96.19 372 CYS A N 1
ATOM 2805 C CA . CYS A 1 372 ? -1.040 -15.457 -13.680 1.00 96.19 372 CYS A CA 1
ATOM 2806 C C . CYS A 1 372 ? -0.823 -15.130 -12.210 1.00 96.19 372 CYS A C 1
ATOM 2808 O O . CYS A 1 372 ? -1.316 -14.136 -11.675 1.00 96.19 372 CYS A O 1
ATOM 2810 N N . GLU A 1 373 ? -0.083 -16.019 -11.561 1.00 96.69 373 GLU A N 1
ATOM 2811 C CA . GLU A 1 373 ? 0.509 -15.758 -10.260 1.00 96.69 373 GLU A CA 1
ATOM 2812 C C . GLU A 1 373 ? 1.593 -14.682 -10.386 1.00 96.69 373 GLU A C 1
ATOM 2814 O O . GLU A 1 373 ? 2.262 -14.578 -11.420 1.00 96.69 373 GLU A O 1
ATOM 2819 N N . THR A 1 374 ? 1.781 -13.884 -9.335 1.00 95.44 374 THR A N 1
ATOM 2820 C CA . THR A 1 374 ? 2.888 -12.931 -9.287 1.00 95.44 374 THR A CA 1
ATOM 2821 C C . THR A 1 374 ? 4.245 -13.604 -9.465 1.00 95.44 374 THR A C 1
ATOM 2823 O O . THR A 1 374 ? 4.501 -14.710 -8.992 1.00 95.44 374 THR A O 1
ATOM 2826 N N . SER A 1 375 ? 5.150 -12.897 -10.136 1.00 95.81 375 SER A N 1
ATOM 2827 C CA . SER A 1 375 ? 6.518 -13.352 -10.347 1.00 95.81 375 SER A CA 1
ATOM 2828 C C . SER A 1 375 ? 7.472 -12.936 -9.229 1.00 95.81 375 SER A C 1
ATOM 2830 O O . SER A 1 375 ? 8.657 -13.195 -9.362 1.00 95.81 375 SER A O 1
ATOM 2832 N N . TRP A 1 376 ? 7.045 -12.231 -8.180 1.00 95.31 376 TRP A N 1
ATOM 2833 C CA . TRP A 1 376 ? 7.978 -11.749 -7.142 1.00 95.31 376 TRP A CA 1
ATOM 2834 C C . TRP A 1 376 ? 8.453 -12.844 -6.182 1.00 95.31 376 TRP A C 1
ATOM 2836 O O . TRP A 1 376 ? 9.501 -12.705 -5.560 1.00 95.31 376 TRP A O 1
ATOM 2846 N N . PHE A 1 377 ? 7.726 -13.960 -6.123 1.00 96.44 377 PHE A N 1
ATOM 2847 C CA . PHE A 1 377 ? 7.929 -15.032 -5.153 1.00 96.44 377 PHE A CA 1
ATOM 2848 C C . PHE A 1 377 ? 8.008 -16.388 -5.846 1.00 96.44 377 PHE A C 1
ATOM 2850 O O . PHE A 1 377 ? 7.356 -16.602 -6.875 1.00 96.44 377 PHE A O 1
ATOM 2857 N N . SER A 1 378 ? 8.805 -17.305 -5.301 1.00 94.94 378 SER A N 1
ATOM 2858 C CA . SER A 1 378 ? 8.849 -18.686 -5.790 1.00 94.94 378 SER A CA 1
ATOM 2859 C C . SER A 1 378 ? 7.641 -19.484 -5.288 1.00 94.94 378 SER A C 1
ATOM 2861 O O . SER A 1 378 ? 7.183 -20.381 -5.993 1.00 94.94 378 SER A O 1
ATOM 2863 N N . GLY A 1 379 ? 7.107 -19.101 -4.121 1.00 94.12 379 GLY A N 1
ATOM 2864 C CA . GLY A 1 379 ? 6.095 -19.830 -3.361 1.00 94.12 379 GLY A CA 1
ATOM 2865 C C . GLY A 1 379 ? 6.694 -20.689 -2.242 1.00 94.12 379 GLY A C 1
ATOM 2866 O O . GLY A 1 379 ? 5.963 -21.085 -1.332 1.00 94.12 379 GLY A O 1
ATOM 2867 N N . ASP A 1 380 ? 8.009 -20.930 -2.275 1.00 96.81 380 ASP A N 1
ATOM 2868 C CA . ASP A 1 380 ? 8.737 -21.736 -1.290 1.00 96.81 380 ASP A CA 1
ATOM 2869 C C . ASP A 1 380 ? 9.243 -20.899 -0.102 1.00 96.81 380 ASP A C 1
ATOM 2871 O O . ASP A 1 380 ? 9.523 -21.451 0.965 1.00 96.81 380 ASP A O 1
ATOM 2875 N N . GLU A 1 381 ? 9.328 -19.571 -0.248 1.00 97.31 381 GLU A N 1
ATOM 2876 C CA . GLU A 1 381 ? 9.687 -18.679 0.855 1.00 97.31 381 GLU A CA 1
ATOM 2877 C C . GLU A 1 381 ? 8.664 -18.725 2.004 1.00 97.31 381 GLU A C 1
ATOM 2879 O O . GLU A 1 381 ? 7.458 -18.906 1.803 1.00 97.31 381 GLU A O 1
ATOM 2884 N N . LYS A 1 382 ? 9.131 -18.523 3.237 1.00 98.31 382 LYS A N 1
ATOM 2885 C CA . LYS A 1 382 ? 8.298 -18.520 4.443 1.00 98.31 382 LYS A CA 1
ATOM 2886 C C . LYS A 1 382 ? 7.363 -17.314 4.477 1.00 98.31 382 LYS A C 1
ATOM 2888 O O . LYS A 1 382 ? 7.773 -16.170 4.302 1.00 98.31 382 LYS A O 1
ATOM 2893 N N . GLY A 1 383 ? 6.109 -17.565 4.833 1.00 97.56 383 GLY A N 1
ATOM 2894 C CA . GLY A 1 383 ? 5.107 -16.547 5.134 1.00 97.56 383 GLY A CA 1
ATOM 2895 C C . GLY A 1 383 ? 3.856 -17.198 5.713 1.00 97.56 383 GLY A C 1
ATOM 2896 O O . GLY A 1 383 ? 3.518 -18.320 5.332 1.00 97.56 383 GLY A O 1
ATOM 2897 N N . ASP A 1 384 ? 3.169 -16.507 6.620 1.00 98.25 384 ASP A N 1
ATOM 2898 C CA . ASP A 1 384 ? 1.978 -17.053 7.289 1.00 98.25 384 ASP A CA 1
ATOM 2899 C C . ASP A 1 384 ? 0.719 -16.946 6.419 1.00 98.25 384 ASP A C 1
ATOM 2901 O O . ASP A 1 384 ? -0.221 -17.731 6.558 1.00 98.25 384 ASP A O 1
ATOM 2905 N N . ASN A 1 385 ? 0.713 -15.972 5.505 1.00 97.56 385 ASN A N 1
ATOM 2906 C CA . ASN A 1 385 ? -0.436 -15.601 4.691 1.00 97.56 385 ASN A CA 1
ATOM 2907 C C . ASN A 1 385 ? -0.050 -15.437 3.216 1.00 97.56 385 ASN A C 1
ATOM 2909 O O . ASN A 1 385 ? 1.110 -15.179 2.873 1.00 97.56 385 ASN A O 1
ATOM 2913 N N . PHE A 1 386 ? -1.046 -15.582 2.345 1.00 98.38 386 PHE A N 1
ATOM 2914 C CA . PHE A 1 386 ? -0.997 -15.071 0.978 1.00 98.38 386 PHE A CA 1
ATOM 2915 C C . PHE A 1 386 ? -1.621 -13.678 0.960 1.00 98.38 386 PHE A C 1
ATOM 2917 O O . PHE A 1 386 ? -2.329 -13.283 1.890 1.00 98.38 386 PHE A O 1
ATOM 2924 N N . SER A 1 387 ? -1.389 -12.924 -0.103 1.00 98.44 387 SER A N 1
ATOM 2925 C CA . SER A 1 387 ? -2.039 -11.631 -0.277 1.00 98.44 387 SER A CA 1
ATOM 2926 C C . SER A 1 387 ? -2.255 -11.321 -1.751 1.00 98.44 387 SER A C 1
ATOM 2928 O O . SER A 1 387 ? -1.695 -11.977 -2.631 1.00 98.44 387 SER A O 1
ATOM 2930 N N . VAL A 1 388 ? -3.137 -10.364 -2.029 1.00 98.31 388 VAL A N 1
ATOM 2931 C CA . VAL A 1 388 ? -3.498 -9.994 -3.400 1.00 98.31 388 VAL A CA 1
ATOM 2932 C C . VAL A 1 388 ? -3.842 -8.517 -3.504 1.00 98.31 388 VAL A C 1
ATOM 2934 O O . VAL A 1 388 ? -4.605 -7.987 -2.695 1.00 98.31 388 VAL A O 1
ATOM 2937 N N . GLN A 1 389 ? -3.320 -7.863 -4.536 1.00 97.44 389 GLN A N 1
ATOM 2938 C CA . GLN A 1 389 ? -3.682 -6.498 -4.892 1.00 97.44 389 GLN A CA 1
ATOM 2939 C C . GLN A 1 389 ? -5.065 -6.427 -5.543 1.00 97.44 389 GLN A C 1
ATOM 2941 O O . GLN A 1 389 ? -5.360 -7.097 -6.534 1.00 97.44 389 GLN A O 1
ATOM 2946 N N . LEU A 1 390 ? -5.905 -5.551 -5.009 1.00 97.88 390 LEU A N 1
ATOM 2947 C CA . LEU A 1 390 ? -7.234 -5.197 -5.495 1.00 97.88 390 LEU A CA 1
ATOM 2948 C C . LEU A 1 390 ? -7.244 -3.700 -5.827 1.00 97.88 390 LEU A C 1
ATOM 2950 O O . LEU A 1 390 ? -7.931 -2.892 -5.205 1.00 97.88 390 LEU A O 1
ATOM 2954 N N . TYR A 1 391 ? -6.403 -3.331 -6.792 1.00 97.62 391 TYR A N 1
ATOM 2955 C CA . TYR A 1 391 ? -6.121 -1.937 -7.147 1.00 97.62 391 TYR A CA 1
ATOM 2956 C C . TYR A 1 391 ? -6.911 -1.440 -8.360 1.00 97.62 391 TYR A C 1
ATOM 2958 O O . TYR A 1 391 ? -6.678 -0.339 -8.825 1.00 97.62 391 TYR A O 1
ATOM 2966 N N . SER A 1 392 ? -7.858 -2.212 -8.889 1.00 96.62 392 SER A N 1
ATOM 2967 C CA . SER A 1 392 ? -8.711 -1.785 -10.008 1.00 96.62 392 SER A CA 1
ATOM 2968 C C . SER A 1 392 ? -10.171 -1.809 -9.577 1.00 96.62 392 SER A C 1
ATOM 2970 O O . SER A 1 392 ? -10.953 -2.601 -10.097 1.00 96.62 392 SER A O 1
ATOM 2972 N N . LEU A 1 393 ? -10.543 -0.978 -8.595 1.00 95.62 393 LEU A N 1
ATOM 2973 C CA . LEU A 1 393 ? -11.885 -1.000 -7.991 1.00 95.62 393 LEU A CA 1
ATOM 2974 C C . LEU A 1 393 ? -13.048 -0.855 -8.974 1.00 95.62 393 LEU A C 1
ATOM 2976 O O . LEU A 1 393 ? -14.012 -1.620 -8.868 1.00 95.62 393 LEU A O 1
ATOM 2980 N N . PRO A 1 394 ? -12.949 0.022 -9.983 1.00 97.00 394 PRO A N 1
ATOM 2981 C CA . PRO A 1 394 ? -13.950 0.091 -11.045 1.00 97.00 394 PRO A CA 1
ATOM 2982 C C . PRO A 1 394 ? -14.053 -1.178 -11.897 1.00 97.00 394 PRO A C 1
ATOM 2984 O O . PRO A 1 394 ? -15.077 -1.424 -12.527 1.00 97.00 394 PRO A O 1
ATOM 2987 N N . GLU A 1 395 ? -13.026 -2.026 -11.874 1.00 96.12 395 GLU A N 1
ATOM 2988 C CA . GLU A 1 395 ? -13.015 -3.355 -12.484 1.00 96.12 395 GLU A CA 1
ATOM 2989 C C . GLU A 1 395 ? -13.337 -4.466 -11.483 1.00 96.12 395 GLU A C 1
ATOM 2991 O O . GLU A 1 395 ? -12.887 -5.602 -11.615 1.00 96.12 395 GLU A O 1
ATOM 2996 N N . TYR A 1 396 ? -14.220 -4.177 -10.535 1.00 94.00 396 TYR A N 1
ATOM 2997 C CA . TYR A 1 396 ? -15.402 -5.009 -10.456 1.00 94.00 396 TYR A CA 1
ATOM 2998 C C . TYR A 1 396 ? -15.171 -6.507 -10.167 1.00 94.00 396 TYR A C 1
ATOM 3000 O O . TYR A 1 396 ? -14.530 -6.963 -9.216 1.00 94.00 396 TYR A O 1
ATOM 3008 N N . GLU A 1 397 ? -15.693 -7.266 -11.123 1.00 96.06 397 GLU A N 1
ATOM 3009 C CA . GLU A 1 397 ? -15.601 -8.711 -11.273 1.00 96.06 397 GLU A CA 1
ATOM 3010 C C . GLU A 1 397 ? -14.154 -9.218 -11.346 1.00 96.06 397 GLU A C 1
ATOM 3012 O O . GLU A 1 397 ? -13.860 -10.307 -10.852 1.00 96.06 397 GLU A O 1
ATOM 3017 N N . ALA A 1 398 ? -13.228 -8.438 -11.916 1.00 95.94 398 ALA A N 1
ATOM 3018 C CA . ALA A 1 398 ? -11.834 -8.848 -12.020 1.00 95.94 398 ALA A CA 1
ATOM 3019 C C . ALA A 1 398 ? -11.165 -8.912 -10.645 1.00 95.94 398 ALA A C 1
ATOM 3021 O O . ALA A 1 398 ? -10.423 -9.849 -10.380 1.00 95.94 398 ALA A O 1
ATOM 3022 N N . MET A 1 399 ? -11.453 -7.982 -9.736 1.00 96.44 399 MET A N 1
ATOM 3023 C CA . MET A 1 399 ? -10.915 -8.063 -8.373 1.00 96.44 399 MET A CA 1
ATOM 3024 C C . MET A 1 399 ? -11.478 -9.246 -7.589 1.00 96.44 399 MET A C 1
ATOM 3026 O O . MET A 1 399 ? -10.734 -9.921 -6.879 1.00 96.44 399 MET A O 1
ATOM 3030 N N . GLN A 1 400 ? -12.784 -9.511 -7.714 1.00 97.81 400 GLN A N 1
ATOM 3031 C CA . GLN A 1 400 ? -13.396 -10.678 -7.075 1.00 97.81 400 GLN A CA 1
ATOM 3032 C C . GLN A 1 400 ? -12.745 -11.969 -7.573 1.00 97.81 400 GLN A C 1
ATOM 3034 O O . GLN A 1 400 ? -12.456 -12.864 -6.779 1.00 97.81 400 GLN A O 1
ATOM 3039 N N . GLU A 1 401 ? -12.481 -12.052 -8.878 1.00 98.12 401 GLU A N 1
ATOM 3040 C CA . GLU A 1 401 ? -11.815 -13.201 -9.479 1.00 98.12 401 GLU A CA 1
ATOM 3041 C C . GLU A 1 401 ? -10.334 -13.304 -9.076 1.00 98.12 401 GLU A C 1
ATOM 3043 O O . GLU A 1 401 ? -9.897 -14.404 -8.734 1.00 98.12 401 GLU A O 1
ATOM 3048 N N . SER A 1 402 ? -9.587 -12.193 -8.991 1.00 98.19 402 SER A N 1
ATOM 3049 C CA . SER A 1 402 ? -8.225 -12.175 -8.422 1.00 98.19 402 SER A CA 1
ATOM 3050 C C . SER A 1 402 ? -8.210 -12.771 -7.012 1.00 98.19 402 SER A C 1
ATOM 3052 O O . SER A 1 402 ? -7.407 -13.656 -6.703 1.00 98.19 402 SER A O 1
ATOM 3054 N N . PHE A 1 403 ? -9.131 -12.329 -6.148 1.00 98.62 403 PHE A N 1
ATOM 3055 C CA . PHE A 1 403 ? -9.212 -12.814 -4.773 1.00 98.62 403 PHE A CA 1
ATOM 3056 C C . PHE A 1 403 ? -9.607 -14.295 -4.714 1.00 98.62 403 PHE A C 1
ATOM 3058 O O . PHE A 1 403 ? -8.955 -15.078 -4.026 1.00 98.62 403 PHE A O 1
ATOM 3065 N N . ARG A 1 404 ? -10.618 -14.715 -5.488 1.00 98.50 404 ARG A N 1
ATOM 3066 C CA . ARG A 1 404 ? -11.063 -16.117 -5.571 1.00 98.50 404 ARG A CA 1
ATOM 3067 C C . ARG A 1 404 ? -9.933 -17.049 -6.001 1.00 98.50 404 ARG A C 1
ATOM 3069 O O . ARG A 1 404 ? -9.717 -18.082 -5.367 1.00 98.50 404 ARG A O 1
ATOM 3076 N N . ARG A 1 405 ? -9.191 -16.676 -7.045 1.00 98.38 405 ARG A N 1
ATOM 3077 C CA . ARG A 1 405 ? -8.049 -17.452 -7.543 1.00 98.38 405 ARG A CA 1
ATOM 3078 C C . ARG A 1 405 ? -6.916 -17.503 -6.528 1.00 98.38 405 ARG A C 1
ATOM 3080 O O . ARG A 1 405 ? -6.365 -18.574 -6.301 1.00 98.38 405 ARG A O 1
ATOM 3087 N N . THR A 1 406 ? -6.628 -16.388 -5.863 1.00 98.69 406 THR A N 1
ATOM 3088 C CA . THR A 1 406 ? -5.616 -16.348 -4.798 1.00 98.69 406 THR A CA 1
ATOM 3089 C C . THR A 1 406 ? -6.004 -17.242 -3.619 1.00 98.69 406 THR A C 1
ATOM 3091 O O . THR A 1 406 ? -5.157 -17.958 -3.099 1.00 98.69 406 THR A O 1
ATOM 3094 N N . VAL A 1 407 ? -7.283 -17.286 -3.231 1.00 98.69 407 VAL A N 1
ATOM 3095 C CA . VAL A 1 407 ? -7.769 -18.212 -2.194 1.00 98.69 407 VAL A CA 1
ATOM 3096 C C . VAL A 1 407 ? -7.638 -19.669 -2.629 1.00 98.69 407 VAL A C 1
ATOM 3098 O O . VAL A 1 407 ? -7.175 -20.491 -1.841 1.00 98.69 407 VAL A O 1
ATOM 3101 N N . ALA A 1 408 ? -7.967 -19.998 -3.880 1.00 98.44 408 ALA A N 1
ATOM 3102 C CA . ALA A 1 408 ? -7.744 -21.344 -4.406 1.00 98.44 408 ALA A CA 1
ATOM 3103 C C . ALA A 1 408 ? -6.249 -21.725 -4.388 1.00 98.44 408 ALA A C 1
ATOM 3105 O O . ALA A 1 408 ? -5.905 -22.848 -4.015 1.00 98.44 408 ALA A O 1
ATOM 3106 N N . ASN A 1 409 ? -5.358 -20.783 -4.718 1.00 98.31 409 ASN A N 1
ATOM 3107 C CA . ASN A 1 409 ? -3.910 -20.982 -4.633 1.00 98.31 409 ASN A CA 1
ATOM 3108 C C . ASN A 1 409 ? -3.446 -21.176 -3.179 1.00 98.31 409 ASN A C 1
ATOM 3110 O O . ASN A 1 409 ? -2.685 -22.095 -2.886 1.00 98.31 409 ASN A O 1
ATOM 3114 N N . ALA A 1 410 ? -3.952 -20.365 -2.247 1.00 98.31 410 ALA A N 1
ATOM 3115 C CA . ALA A 1 410 ? -3.659 -20.488 -0.821 1.00 98.31 410 ALA A CA 1
ATOM 3116 C C . ALA A 1 410 ? -4.075 -21.866 -0.285 1.00 98.31 410 ALA A C 1
ATOM 3118 O O . ALA A 1 410 ? -3.277 -22.551 0.350 1.00 98.31 410 ALA A O 1
ATOM 3119 N N . GLN A 1 411 ? -5.285 -22.325 -0.618 1.00 98.19 411 GLN A N 1
ATOM 3120 C CA . GLN A 1 411 ? -5.780 -23.654 -0.251 1.00 98.19 411 GLN A CA 1
ATOM 3121 C C . GLN A 1 411 ? -4.894 -24.779 -0.798 1.00 98.19 411 GLN A C 1
ATOM 3123 O O . GLN A 1 411 ? -4.577 -25.715 -0.062 1.00 98.19 411 GLN A O 1
ATOM 3128 N N . ALA A 1 412 ? -4.467 -24.682 -2.061 1.00 98.12 412 ALA A N 1
ATOM 3129 C CA . ALA A 1 412 ? -3.580 -25.665 -2.683 1.00 98.12 412 ALA A CA 1
ATOM 3130 C C . ALA A 1 412 ? -2.207 -25.753 -1.989 1.00 98.12 412 ALA A C 1
ATOM 3132 O O . ALA A 1 412 ? -1.605 -26.825 -1.968 1.00 98.12 412 ALA A O 1
ATOM 3133 N N . ASN A 1 413 ? -1.757 -24.656 -1.375 1.00 97.38 413 ASN A N 1
ATOM 3134 C CA . ASN A 1 413 ? -0.488 -24.556 -0.653 1.00 97.38 413 ASN A CA 1
ATOM 3135 C C . ASN A 1 413 ? -0.639 -24.656 0.878 1.00 97.38 413 ASN A C 1
ATOM 3137 O O . ASN A 1 413 ? 0.313 -24.410 1.614 1.00 97.38 413 ASN A O 1
ATOM 3141 N N . GLY A 1 414 ? -1.824 -25.013 1.388 1.00 97.44 414 GLY A N 1
ATOM 3142 C CA . GLY A 1 414 ? -2.064 -25.158 2.829 1.00 97.44 414 GLY A CA 1
ATOM 3143 C C . GLY A 1 414 ? -2.035 -23.844 3.623 1.00 97.44 414 GLY A C 1
ATOM 3144 O O . GLY A 1 414 ? -1.888 -23.874 4.844 1.00 97.44 414 GLY A O 1
ATOM 3145 N N . VAL A 1 415 ? -2.193 -22.699 2.955 1.00 97.88 415 VAL A N 1
ATOM 3146 C CA . VAL A 1 415 ? -2.238 -21.366 3.566 1.00 97.88 415 VAL A CA 1
ATOM 3147 C C . VAL A 1 415 ? -3.679 -21.010 3.944 1.00 97.88 415 VAL A C 1
ATOM 3149 O O . VAL A 1 415 ? -4.612 -21.144 3.152 1.00 97.88 415 VAL A O 1
ATOM 3152 N N . ALA A 1 416 ? -3.873 -20.569 5.189 1.00 97.75 416 ALA A N 1
ATOM 3153 C CA . ALA A 1 416 ? -5.197 -20.448 5.804 1.00 97.75 416 ALA A CA 1
ATOM 3154 C C . ALA A 1 416 ? -5.894 -19.093 5.582 1.00 97.75 416 ALA A C 1
ATOM 3156 O O . ALA A 1 416 ? -7.054 -18.944 5.968 1.00 97.75 416 ALA A O 1
ATOM 3157 N N . SER A 1 417 ? -5.201 -18.098 5.027 1.00 98.25 417 SER A N 1
ATOM 3158 C CA . SER A 1 417 ? -5.734 -16.742 4.854 1.00 98.25 417 SER A CA 1
ATOM 3159 C C . SER A 1 417 ? -5.119 -16.021 3.660 1.00 98.25 417 SER A C 1
ATOM 3161 O O . SER A 1 417 ? -3.988 -16.300 3.259 1.00 98.25 417 SER A O 1
ATOM 3163 N N . VAL A 1 418 ? -5.890 -15.075 3.119 1.00 98.62 418 VAL A N 1
ATOM 3164 C CA . VAL A 1 418 ? -5.476 -14.167 2.045 1.00 98.62 418 VAL A CA 1
ATOM 3165 C C . VAL A 1 418 ? -5.811 -12.738 2.448 1.00 98.62 418 VAL A C 1
ATOM 3167 O O . VAL A 1 418 ? -6.981 -12.425 2.656 1.00 98.62 418 VAL A O 1
ATOM 3170 N N . THR A 1 419 ? -4.817 -11.860 2.514 1.00 98.69 419 THR A N 1
ATOM 3171 C CA . THR A 1 419 ? -5.040 -10.437 2.797 1.00 98.69 419 THR A CA 1
ATOM 3172 C C . THR A 1 419 ? -5.280 -9.669 1.495 1.00 98.69 419 THR A C 1
ATOM 3174 O O . THR A 1 419 ? -4.409 -9.649 0.620 1.00 98.69 419 THR A O 1
ATOM 3177 N N . PRO A 1 420 ? -6.446 -9.023 1.322 1.00 98.56 420 PRO A N 1
ATOM 3178 C CA . PRO A 1 420 ? -6.663 -8.109 0.216 1.00 98.56 420 PRO A CA 1
ATOM 3179 C C . PRO A 1 420 ? -5.981 -6.765 0.494 1.00 98.56 420 PRO A C 1
ATOM 3181 O O . PRO A 1 420 ? -6.180 -6.161 1.552 1.00 98.56 420 PRO A O 1
ATOM 3184 N N . TRP A 1 421 ? -5.228 -6.286 -0.491 1.00 98.44 421 TRP A N 1
ATOM 3185 C CA . TRP A 1 421 ? -4.674 -4.936 -0.538 1.00 98.44 421 TRP A CA 1
ATOM 3186 C C . TRP A 1 421 ? -5.582 -4.070 -1.406 1.00 98.44 421 TRP A C 1
ATOM 3188 O O . TRP A 1 421 ? -5.669 -4.283 -2.610 1.00 98.44 421 TRP A O 1
ATOM 3198 N N . ILE A 1 422 ? -6.308 -3.130 -0.810 1.00 98.50 422 ILE A N 1
ATOM 3199 C CA . ILE A 1 422 ? -7.384 -2.372 -1.463 1.00 98.50 422 ILE A CA 1
ATOM 3200 C C . ILE A 1 422 ? -6.941 -0.924 -1.662 1.00 98.50 422 ILE A C 1
ATOM 3202 O O . ILE A 1 422 ? -6.604 -0.255 -0.687 1.00 98.50 422 ILE A O 1
ATOM 3206 N N . ALA A 1 423 ? -6.992 -0.431 -2.903 1.00 97.88 423 ALA A N 1
ATOM 3207 C CA . ALA A 1 423 ? -6.631 0.952 -3.219 1.00 97.88 423 ALA A CA 1
ATOM 3208 C C . ALA A 1 423 ? -7.830 1.912 -3.070 1.00 97.88 423 ALA A C 1
ATOM 3210 O O . ALA A 1 423 ? -8.746 1.886 -3.880 1.00 97.88 423 ALA A O 1
ATOM 3211 N N . LEU A 1 424 ? -7.875 2.772 -2.055 1.00 97.81 424 LEU A N 1
ATOM 3212 C CA . LEU A 1 424 ? -8.950 3.751 -1.854 1.00 97.81 424 LEU A CA 1
ATOM 3213 C C . LEU A 1 424 ? -8.558 5.115 -2.422 1.00 97.81 424 LEU A C 1
ATOM 3215 O O . LEU A 1 424 ? -7.523 5.650 -2.048 1.00 97.81 424 LEU A O 1
ATOM 3219 N N . GLY A 1 425 ? -9.382 5.677 -3.315 1.00 95.75 425 GLY A N 1
ATOM 3220 C CA . GLY A 1 425 ? -9.050 6.933 -4.003 1.00 95.75 425 GLY A CA 1
ATOM 3221 C C . GLY A 1 425 ? -7.789 6.847 -4.864 1.00 95.75 425 GLY A C 1
ATOM 3222 O O . GLY A 1 425 ? -7.149 7.854 -5.111 1.00 95.75 425 GLY A O 1
ATOM 3223 N N . ALA A 1 426 ? -7.402 5.640 -5.273 1.00 96.56 426 ALA A N 1
ATOM 3224 C CA . ALA A 1 426 ? -6.242 5.353 -6.104 1.00 96.56 426 ALA A CA 1
ATOM 3225 C C . ALA A 1 426 ? -6.457 4.022 -6.832 1.00 96.56 426 ALA A C 1
ATOM 3227 O O . ALA A 1 426 ? -7.347 3.244 -6.468 1.00 96.56 426 ALA A O 1
ATOM 3228 N N . GLY A 1 427 ? -5.622 3.715 -7.819 1.00 96.56 427 GLY A N 1
ATOM 3229 C CA . GLY A 1 427 ? -5.621 2.403 -8.453 1.00 96.56 427 GLY A CA 1
ATOM 3230 C C . GLY A 1 427 ? -5.103 2.379 -9.884 1.00 96.56 427 GLY A C 1
ATOM 3231 O O . GLY A 1 427 ? -4.719 3.398 -10.444 1.00 96.56 427 GLY A O 1
ATOM 3232 N N . TYR A 1 428 ? -5.120 1.193 -10.491 1.00 95.38 428 TYR A N 1
ATOM 3233 C CA . TYR A 1 428 ? -4.850 1.005 -11.911 1.00 95.38 428 TYR A CA 1
ATOM 3234 C C . TYR A 1 428 ? -6.084 1.341 -12.746 1.00 95.38 428 TYR A C 1
ATOM 3236 O O . TYR A 1 428 ? -7.062 0.583 -12.747 1.00 95.38 428 TYR A O 1
ATOM 3244 N N . GLU A 1 429 ? -5.994 2.437 -13.493 1.00 92.88 429 GLU A N 1
ATOM 3245 C CA . GLU A 1 429 ? -6.930 2.810 -14.548 1.00 92.88 429 GLU A CA 1
ATOM 3246 C C . GLU A 1 429 ? -6.464 2.263 -15.901 1.00 92.88 429 GLU A C 1
ATOM 3248 O O . GLU A 1 429 ? -5.271 2.039 -16.125 1.00 92.88 429 GLU A O 1
ATOM 3253 N N . ARG A 1 430 ? -7.404 2.023 -16.821 1.00 88.88 430 ARG A N 1
ATOM 3254 C CA . ARG A 1 430 ? -7.048 1.603 -18.180 1.00 88.88 430 ARG A CA 1
ATOM 3255 C C . ARG A 1 430 ? -6.482 2.782 -18.956 1.00 88.88 430 ARG A C 1
ATOM 3257 O O . ARG A 1 430 ? -7.138 3.811 -19.073 1.00 88.88 430 ARG A O 1
ATOM 3264 N N . SER A 1 431 ? -5.317 2.568 -19.552 1.00 84.69 431 SER A N 1
ATOM 3265 C CA . SER A 1 431 ? -4.693 3.487 -20.502 1.00 84.69 431 SER A CA 1
ATOM 3266 C C . SER A 1 431 ? -4.656 2.834 -21.880 1.00 84.69 431 SER A C 1
ATOM 3268 O O . SER A 1 431 ? -4.422 1.630 -21.993 1.00 84.69 431 SER A O 1
ATOM 3270 N N . PHE A 1 432 ? -4.899 3.612 -22.936 1.00 78.31 432 PHE A N 1
ATOM 3271 C CA . PHE A 1 432 ? -4.793 3.111 -24.309 1.00 78.31 432 PHE A CA 1
ATOM 3272 C C . PHE A 1 432 ? -3.349 2.770 -24.691 1.00 78.31 432 PHE A C 1
ATOM 3274 O O . PHE A 1 432 ? -3.140 1.818 -25.442 1.00 78.31 432 PHE A O 1
ATOM 3281 N N . ASP A 1 433 ? -2.381 3.511 -24.152 1.00 78.62 433 ASP A N 1
ATOM 3282 C CA . ASP A 1 433 ? -0.973 3.395 -24.530 1.00 78.62 433 ASP A CA 1
ATOM 3283 C C . ASP A 1 433 ? -0.232 2.376 -23.655 1.00 78.62 433 ASP A C 1
ATOM 3285 O O . ASP A 1 433 ? 0.478 1.508 -24.161 1.00 78.62 433 ASP A O 1
ATOM 3289 N N . ASP A 1 434 ? -0.480 2.415 -22.345 1.00 74.50 434 ASP A N 1
ATOM 3290 C CA . ASP A 1 434 ? 0.255 1.607 -21.361 1.00 74.50 434 ASP A CA 1
ATOM 3291 C C . ASP A 1 434 ? -0.531 0.370 -20.889 1.00 74.50 434 ASP A C 1
ATOM 3293 O O . ASP A 1 434 ? -0.062 -0.416 -20.064 1.00 74.50 434 ASP A O 1
ATOM 3297 N N . GLY A 1 435 ? -1.763 0.192 -21.380 1.00 86.19 435 GLY A N 1
ATOM 3298 C CA . GLY A 1 435 ? -2.722 -0.811 -20.913 1.00 86.19 435 GLY A CA 1
ATOM 3299 C C . GLY A 1 435 ? -3.309 -0.463 -19.543 1.00 86.19 435 GLY A C 1
ATOM 3300 O O . GLY A 1 435 ? -4.528 -0.348 -19.405 1.00 86.19 435 GLY A O 1
ATOM 3301 N N . PHE A 1 436 ? -2.448 -0.248 -18.546 1.00 88.19 436 PHE A N 1
ATOM 3302 C CA . PHE A 1 436 ? -2.813 0.162 -17.192 1.00 88.19 436 PHE A CA 1
ATOM 3303 C C . PHE A 1 436 ? -1.826 1.192 -16.640 1.00 88.19 436 PHE A C 1
ATOM 3305 O O . PHE A 1 436 ? -0.616 0.988 -16.705 1.00 88.19 436 PHE A O 1
ATOM 3312 N N . VAL A 1 437 ? -2.341 2.260 -16.033 1.00 88.75 437 VAL A N 1
ATOM 3313 C CA . VAL A 1 437 ? -1.548 3.278 -15.327 1.00 88.75 437 VAL A CA 1
ATOM 3314 C C . VAL A 1 437 ? -2.018 3.334 -13.884 1.00 88.75 437 VAL A C 1
ATOM 3316 O O . VAL A 1 437 ? -3.218 3.322 -13.626 1.00 88.75 437 VAL A O 1
ATOM 3319 N N . PHE A 1 438 ? -1.083 3.359 -12.933 1.00 92.31 438 PHE A N 1
ATOM 3320 C CA . PHE A 1 438 ? -1.438 3.580 -11.536 1.00 92.31 438 PHE A CA 1
ATOM 3321 C C . PHE A 1 438 ? -1.645 5.074 -11.291 1.00 92.31 438 PHE A C 1
ATOM 3323 O O . PHE A 1 438 ? -0.727 5.869 -11.492 1.00 92.31 438 PHE A O 1
ATOM 3330 N N . ASN A 1 439 ? -2.837 5.441 -10.843 1.00 90.44 439 ASN A N 1
ATOM 3331 C CA . ASN A 1 439 ? -3.197 6.788 -10.443 1.00 90.44 439 ASN A CA 1
ATOM 3332 C C . ASN A 1 439 ? -3.319 6.830 -8.909 1.00 90.44 439 ASN A C 1
ATOM 3334 O O . ASN A 1 439 ? -4.140 6.113 -8.336 1.00 90.44 439 ASN A O 1
ATOM 3338 N N . ASN A 1 440 ? -2.473 7.629 -8.248 1.00 88.31 440 ASN A N 1
ATOM 3339 C CA . ASN A 1 440 ? -2.461 7.776 -6.785 1.00 88.31 440 ASN A CA 1
ATOM 3340 C C . ASN A 1 440 ? -3.639 8.604 -6.246 1.00 88.31 440 ASN A C 1
ATOM 3342 O O . ASN A 1 440 ? -3.888 8.544 -5.046 1.00 88.31 440 ASN A O 1
ATOM 3346 N N . ASP A 1 441 ? -4.354 9.329 -7.109 1.00 88.31 441 ASP A N 1
ATOM 3347 C CA . ASP A 1 441 ? -5.486 10.183 -6.739 1.00 88.31 441 ASP A CA 1
ATOM 3348 C C . ASP A 1 441 ? -6.671 9.975 -7.696 1.00 88.31 441 ASP A C 1
ATOM 3350 O O . ASP A 1 441 ? -7.181 10.865 -8.375 1.00 88.31 441 ASP A O 1
ATOM 3354 N N . TRP A 1 442 ? -7.098 8.721 -7.810 1.00 91.31 442 TRP A N 1
ATOM 3355 C CA . TRP A 1 442 ? -8.205 8.350 -8.677 1.00 91.31 442 TRP A CA 1
ATOM 3356 C C . TRP A 1 442 ? -9.548 8.476 -7.955 1.00 91.31 442 TRP A C 1
ATOM 3358 O O . TRP A 1 442 ? -9.971 7.554 -7.252 1.00 91.31 442 TRP A O 1
ATOM 3368 N N . ASP A 1 443 ? -10.259 9.578 -8.202 1.00 91.94 443 ASP A N 1
ATOM 3369 C CA . ASP A 1 443 ? -11.644 9.793 -7.755 1.00 91.94 443 ASP A CA 1
ATOM 3370 C C . ASP A 1 443 ? -12.668 8.993 -8.579 1.00 91.94 443 ASP A C 1
ATOM 3372 O O . ASP A 1 443 ? -13.525 9.529 -9.287 1.00 91.94 443 ASP A O 1
ATOM 3376 N N . TYR A 1 444 ? -12.553 7.667 -8.566 1.00 94.56 444 TYR A N 1
ATOM 3377 C CA . TYR A 1 444 ? -13.551 6.820 -9.208 1.00 94.56 444 TYR A CA 1
ATOM 3378 C C . TYR A 1 444 ? -14.895 6.877 -8.463 1.00 94.56 444 TYR A C 1
ATOM 3380 O O . TYR A 1 444 ? -15.012 7.336 -7.332 1.00 94.56 444 TYR A O 1
ATOM 3388 N N . ASN A 1 445 ? -15.959 6.349 -9.070 1.00 95.31 445 ASN A N 1
ATOM 3389 C CA . ASN A 1 445 ? -17.278 6.373 -8.438 1.00 95.31 445 ASN A CA 1
ATOM 3390 C C . ASN A 1 445 ? -17.265 5.707 -7.040 1.00 95.31 445 ASN A C 1
ATOM 3392 O O . ASN A 1 445 ? -16.957 4.517 -6.915 1.00 95.31 445 ASN A O 1
ATOM 3396 N N . LEU A 1 446 ? -17.665 6.457 -6.005 1.00 96.44 446 LEU A N 1
ATOM 3397 C CA . LEU A 1 446 ? -17.697 6.029 -4.597 1.00 96.44 446 LEU A CA 1
ATOM 3398 C C . LEU A 1 446 ? -18.485 4.734 -4.350 1.00 96.44 446 LEU A C 1
ATOM 3400 O O . LEU A 1 446 ? -18.218 4.027 -3.374 1.00 96.44 446 LEU A O 1
ATOM 3404 N N . TRP A 1 447 ? -19.421 4.384 -5.241 1.00 97.62 447 TRP A N 1
ATOM 3405 C CA . TRP A 1 447 ? -20.100 3.089 -5.233 1.00 97.62 447 TRP A CA 1
ATOM 3406 C C . TRP A 1 447 ? -19.118 1.914 -5.200 1.00 97.62 447 TRP A C 1
ATOM 3408 O O . TRP A 1 447 ? -19.379 0.936 -4.507 1.00 97.62 447 TRP A O 1
ATOM 3418 N N . TYR A 1 448 ? -17.983 1.991 -5.901 1.00 98.12 448 TYR A N 1
ATOM 3419 C CA . TYR A 1 448 ? -17.017 0.892 -5.920 1.00 98.12 448 TYR A CA 1
ATOM 3420 C C . TYR A 1 448 ? -16.353 0.692 -4.554 1.00 98.12 448 TYR A C 1
ATOM 3422 O O . TYR A 1 448 ? -16.256 -0.447 -4.093 1.00 98.12 448 TYR A O 1
ATOM 3430 N N . SER A 1 449 ? -15.979 1.778 -3.864 1.00 98.31 449 SER A N 1
ATOM 3431 C CA . SER A 1 449 ? -15.471 1.708 -2.485 1.00 98.31 449 SER A CA 1
ATOM 3432 C C . SER A 1 449 ? -16.538 1.184 -1.528 1.00 98.31 449 SER A C 1
ATOM 3434 O O . SER A 1 449 ? -16.260 0.300 -0.721 1.00 98.31 449 SER A O 1
ATOM 3436 N N . TRP A 1 450 ? -17.775 1.669 -1.656 1.00 98.44 450 TRP A N 1
ATOM 3437 C CA . TRP A 1 450 ? -18.907 1.173 -0.876 1.00 98.44 450 TRP A CA 1
ATOM 3438 C C . TRP A 1 450 ? -19.133 -0.327 -1.080 1.00 98.44 450 TRP A C 1
ATOM 3440 O O . TRP A 1 450 ? -19.240 -1.090 -0.120 1.00 98.44 450 TRP A O 1
ATOM 3450 N N . GLN A 1 451 ? -19.162 -0.779 -2.331 1.00 98.31 451 GLN A N 1
ATOM 3451 C CA . GLN A 1 451 ? -19.452 -2.163 -2.670 1.00 98.31 451 GLN A CA 1
ATOM 3452 C C . GLN A 1 451 ? -18.357 -3.094 -2.144 1.00 98.31 451 GLN A C 1
ATOM 3454 O O . GLN A 1 451 ? -18.689 -4.088 -1.499 1.00 98.31 451 GLN A O 1
ATOM 3459 N N . ILE A 1 452 ? -17.070 -2.782 -2.348 1.00 98.44 452 ILE A N 1
ATOM 3460 C CA . ILE A 1 452 ? -15.990 -3.625 -1.810 1.00 98.44 452 ILE A CA 1
ATOM 3461 C C . ILE A 1 452 ? -15.996 -3.633 -0.275 1.00 98.44 452 ILE A C 1
ATOM 3463 O O . ILE A 1 452 ? -15.806 -4.686 0.334 1.00 98.44 452 ILE A O 1
ATOM 3467 N N . GLY A 1 453 ? -16.296 -2.493 0.357 1.00 98.44 453 GLY A N 1
ATOM 3468 C CA . GLY A 1 453 ? -16.423 -2.392 1.807 1.00 98.44 453 GLY A CA 1
ATOM 3469 C C . GLY A 1 453 ? -17.524 -3.295 2.345 1.00 98.44 453 GLY A C 1
ATOM 3470 O O . GLY A 1 453 ? -17.303 -4.005 3.328 1.00 98.44 453 GLY A O 1
ATOM 3471 N N . ALA A 1 454 ? -18.671 -3.339 1.660 1.00 98.38 454 ALA A N 1
ATOM 3472 C CA . ALA A 1 454 ? -19.760 -4.254 1.973 1.00 98.38 454 ALA A CA 1
ATOM 3473 C C . ALA A 1 454 ? -19.322 -5.716 1.843 1.00 98.38 454 ALA A C 1
ATOM 3475 O O . ALA A 1 454 ? -19.566 -6.509 2.749 1.00 98.38 454 ALA A O 1
ATOM 3476 N N . GLU A 1 455 ? -18.657 -6.078 0.750 1.00 98.25 455 GLU A N 1
ATOM 3477 C CA . GLU A 1 455 ? -18.316 -7.472 0.485 1.00 98.25 455 GLU A CA 1
ATOM 3478 C C . GLU A 1 455 ? -17.284 -8.057 1.437 1.00 98.25 455 GLU A C 1
ATOM 3480 O O . GLU A 1 455 ? -17.476 -9.145 1.982 1.00 98.25 455 GLU A O 1
ATOM 3485 N N . VAL A 1 456 ? -16.198 -7.317 1.649 1.00 98.44 456 VAL A N 1
ATOM 3486 C CA . VAL A 1 456 ? -15.068 -7.769 2.460 1.00 98.44 456 VAL A CA 1
ATOM 3487 C C . VAL A 1 456 ? -15.486 -7.942 3.919 1.00 98.44 456 VAL A C 1
ATOM 3489 O O . VAL A 1 456 ? -14.947 -8.803 4.619 1.00 98.44 456 VAL A O 1
ATOM 3492 N N . ASN A 1 457 ? -16.446 -7.143 4.392 1.00 98.44 457 ASN A N 1
ATOM 3493 C CA . ASN A 1 457 ? -16.770 -7.043 5.812 1.00 98.44 457 ASN A CA 1
ATOM 3494 C C . ASN A 1 457 ? -18.094 -7.680 6.224 1.00 98.44 457 ASN A C 1
ATOM 3496 O O . ASN A 1 457 ? -18.213 -8.129 7.365 1.00 98.44 457 ASN A O 1
ATOM 3500 N N . HIS A 1 458 ? -19.103 -7.695 5.355 1.00 97.25 458 HIS A N 1
ATOM 3501 C CA . HIS A 1 458 ? -20.435 -8.124 5.756 1.00 97.25 458 HIS A CA 1
ATOM 3502 C C . HIS A 1 458 ? -20.592 -9.652 5.597 1.00 97.25 458 HIS A C 1
ATOM 3504 O O . HIS A 1 458 ? -20.469 -10.163 4.480 1.00 97.25 458 HIS A O 1
ATOM 3510 N N . PRO A 1 459 ? -20.956 -10.402 6.662 1.00 96.25 459 PRO A N 1
ATOM 3511 C CA . PRO A 1 459 ? -20.959 -11.873 6.653 1.00 96.25 459 PRO A CA 1
ATOM 3512 C C . PRO A 1 459 ? -21.785 -12.517 5.536 1.00 96.25 459 PRO A C 1
ATOM 3514 O O . PRO A 1 459 ? -21.443 -13.594 5.057 1.00 96.25 459 PRO A O 1
ATOM 3517 N N . TRP A 1 460 ? -22.865 -11.858 5.102 1.00 97.75 460 TRP A N 1
ATOM 3518 C CA . TRP A 1 460 ? -23.700 -12.347 4.002 1.00 97.75 460 TRP A CA 1
ATOM 3519 C C . TRP A 1 460 ? -22.901 -12.586 2.712 1.00 97.75 460 TRP A C 1
ATOM 3521 O O . TRP A 1 460 ? -23.145 -13.587 2.055 1.00 97.75 460 TRP A O 1
ATOM 3531 N N . TYR A 1 461 ? -21.927 -11.744 2.355 1.00 97.88 461 TYR A N 1
ATOM 3532 C CA . TYR A 1 461 ? -21.174 -11.930 1.107 1.00 97.88 461 TYR A CA 1
ATOM 3533 C C . TYR A 1 461 ? -20.264 -13.158 1.161 1.00 97.88 461 TYR A C 1
ATOM 3535 O O . TYR A 1 461 ? -20.284 -13.975 0.243 1.00 97.88 461 TYR A O 1
ATOM 3543 N N . ALA A 1 462 ? -19.555 -13.347 2.277 1.00 95.88 462 ALA A N 1
ATOM 3544 C CA . ALA A 1 462 ? -18.707 -14.517 2.498 1.00 95.88 462 ALA A CA 1
ATOM 3545 C C . ALA A 1 462 ? -19.493 -15.846 2.491 1.00 95.88 462 ALA A C 1
ATOM 3547 O O . ALA A 1 462 ? -18.947 -16.886 2.146 1.00 95.88 462 ALA A O 1
ATOM 3548 N N . GLN A 1 463 ? -20.790 -15.822 2.819 1.00 97.62 463 GLN A N 1
ATOM 3549 C CA . GLN A 1 463 ? -21.672 -16.998 2.754 1.00 97.62 463 GLN A CA 1
ATOM 3550 C C . GLN A 1 463 ? -22.119 -17.364 1.326 1.00 97.62 463 GLN A C 1
ATOM 3552 O O . GLN A 1 463 ? -22.760 -18.398 1.145 1.00 97.62 463 GLN A O 1
ATOM 3557 N N . HIS A 1 464 ? -21.804 -16.543 0.318 1.00 98.06 464 HIS A N 1
ATOM 3558 C CA . HIS A 1 464 ? -22.183 -16.773 -1.082 1.00 98.06 464 HIS A CA 1
ATOM 3559 C C . HIS A 1 464 ? -20.962 -16.693 -2.030 1.00 98.06 464 HIS A C 1
ATOM 3561 O O . HIS A 1 464 ? -20.975 -15.900 -2.979 1.00 98.06 464 HIS A O 1
ATOM 3567 N N . PRO A 1 465 ? -19.915 -17.517 -1.818 1.00 96.94 465 PRO A N 1
ATOM 3568 C CA . PRO A 1 465 ? -18.649 -17.450 -2.563 1.00 96.94 465 PRO A CA 1
ATOM 3569 C C . PRO A 1 465 ? -18.755 -17.873 -4.043 1.00 96.94 465 PRO A C 1
ATOM 3571 O O . PRO A 1 465 ? -17.826 -17.658 -4.819 1.00 96.94 465 PRO A O 1
ATOM 3574 N N . ASP A 1 466 ? -19.883 -18.454 -4.462 1.00 94.69 466 ASP A N 1
ATOM 3575 C CA . ASP A 1 466 ? -20.157 -18.722 -5.882 1.00 94.69 466 ASP A CA 1
ATOM 3576 C C . ASP A 1 466 ? -20.526 -17.439 -6.642 1.00 94.69 466 ASP A C 1
ATOM 3578 O O . ASP A 1 466 ? -20.291 -17.325 -7.843 1.00 94.69 466 ASP A O 1
ATOM 3582 N N . ARG A 1 467 ? -21.124 -16.464 -5.943 1.00 96.25 467 ARG A N 1
ATOM 3583 C CA . ARG A 1 467 ? -21.529 -15.170 -6.511 1.00 96.25 467 ARG A CA 1
ATOM 3584 C C . ARG A 1 467 ? -20.502 -14.076 -6.236 1.00 96.25 467 ARG A C 1
ATOM 3586 O O . ARG A 1 467 ? -20.307 -13.207 -7.078 1.00 96.25 467 ARG A O 1
ATOM 3593 N N . PHE A 1 468 ? -19.883 -14.109 -5.064 1.00 97.50 468 PHE A N 1
ATOM 3594 C CA . PHE A 1 468 ? -18.895 -13.131 -4.605 1.00 97.50 468 PHE A CA 1
ATOM 3595 C C . PHE A 1 468 ? -17.545 -13.813 -4.393 1.00 97.50 468 PHE A C 1
ATOM 3597 O O . PHE A 1 468 ? -17.404 -14.992 -4.698 1.00 97.50 468 PHE A O 1
ATOM 3604 N N . ALA A 1 469 ? -16.528 -13.106 -3.909 1.00 97.56 469 ALA A N 1
ATOM 3605 C CA . ALA A 1 469 ? -15.285 -13.772 -3.525 1.00 97.56 469 ALA A CA 1
ATOM 3606 C C . ALA A 1 469 ? -15.431 -14.450 -2.138 1.00 97.56 469 ALA A C 1
ATOM 3608 O O . ALA A 1 469 ? -16.301 -14.059 -1.353 1.00 97.56 469 ALA A O 1
ATOM 3609 N N . PRO A 1 470 ? -14.605 -15.462 -1.810 1.00 98.06 470 PRO A N 1
ATOM 3610 C CA . PRO A 1 470 ? -14.591 -16.121 -0.496 1.00 98.06 470 PRO A CA 1
ATOM 3611 C C . PRO A 1 470 ? -13.981 -15.218 0.593 1.00 98.06 470 PRO A C 1
ATOM 3613 O O . PRO A 1 470 ? -12.894 -15.458 1.113 1.00 98.06 470 PRO A O 1
ATOM 3616 N N . TRP A 1 471 ? -14.666 -14.119 0.915 1.00 98.19 471 TRP A N 1
ATOM 3617 C CA . TRP A 1 471 ? -14.164 -13.053 1.788 1.00 98.19 471 TRP A CA 1
ATOM 3618 C C . TRP A 1 471 ? -13.943 -13.475 3.250 1.00 98.19 471 TRP A C 1
ATOM 3620 O O . TRP A 1 471 ? -13.353 -12.718 4.019 1.00 98.19 471 TRP A O 1
ATOM 3630 N N . ASP A 1 472 ? -14.368 -14.666 3.667 1.00 97.62 472 ASP A N 1
ATOM 3631 C CA . ASP A 1 472 ? -14.014 -15.263 4.960 1.00 97.62 472 ASP A CA 1
ATOM 3632 C C . ASP A 1 472 ? -12.516 -15.592 5.083 1.00 97.62 472 ASP A C 1
ATOM 3634 O O . ASP A 1 472 ? -11.994 -15.602 6.196 1.00 97.62 472 ASP A O 1
ATOM 3638 N N . TYR A 1 473 ? -11.799 -15.746 3.962 1.00 98.31 473 TYR A N 1
ATOM 3639 C CA . TYR A 1 473 ? -10.336 -15.891 3.947 1.00 98.31 473 TYR A CA 1
ATOM 3640 C C . TYR A 1 473 ? -9.575 -14.598 4.286 1.00 98.31 473 TYR A C 1
ATOM 3642 O O . TYR A 1 473 ? -8.399 -14.660 4.655 1.00 98.31 473 TYR A O 1
ATOM 3650 N N . ALA A 1 474 ? -10.227 -13.433 4.195 1.00 98.19 474 ALA A N 1
ATOM 3651 C CA . ALA A 1 474 ? -9.636 -12.150 4.566 1.00 98.19 474 ALA A CA 1
ATOM 3652 C C . ALA A 1 474 ? -9.738 -11.923 6.080 1.00 98.19 474 ALA A C 1
ATOM 3654 O O . ALA A 1 474 ? -10.743 -11.390 6.557 1.00 98.19 474 ALA A O 1
ATOM 3655 N N . LYS A 1 475 ? -8.709 -12.326 6.836 1.00 96.38 475 LYS A N 1
ATOM 3656 C CA . LYS A 1 475 ? -8.610 -12.077 8.291 1.00 96.38 475 LYS A CA 1
ATOM 3657 C C . LYS A 1 475 ? -8.280 -10.619 8.608 1.00 96.38 475 LYS A C 1
ATOM 3659 O O . LYS A 1 475 ? -8.881 -10.025 9.502 1.00 96.38 475 LYS A O 1
ATOM 3664 N N . HIS A 1 476 ? -7.362 -10.060 7.831 1.00 96.50 476 HIS A N 1
ATOM 3665 C CA . HIS A 1 476 ? -6.963 -8.661 7.858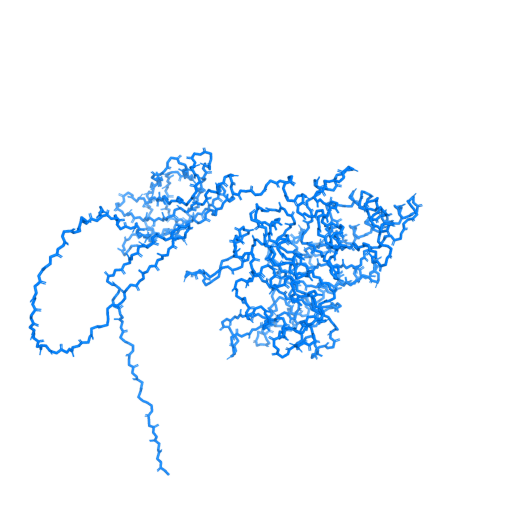 1.00 96.50 476 HIS A CA 1
ATOM 3666 C C . HIS A 1 476 ? -7.179 -8.055 6.476 1.00 96.50 476 HIS A C 1
ATOM 3668 O O . HIS A 1 476 ? -7.356 -8.777 5.495 1.00 96.50 476 HIS A O 1
ATOM 3674 N N . VAL A 1 477 ? -7.189 -6.729 6.412 1.00 98.44 477 VAL A N 1
ATOM 3675 C CA . VAL A 1 477 ? -7.284 -5.965 5.167 1.00 98.44 477 VAL A CA 1
ATOM 3676 C C . VAL A 1 477 ? -6.213 -4.891 5.200 1.00 98.44 477 VAL A C 1
ATOM 3678 O O . VAL A 1 477 ? -6.050 -4.223 6.223 1.00 98.44 477 VAL A O 1
ATOM 3681 N N . MET A 1 478 ? -5.511 -4.713 4.087 1.00 98.19 478 MET A N 1
ATOM 3682 C CA . MET A 1 478 ? -4.552 -3.633 3.913 1.00 98.19 478 MET A CA 1
ATOM 3683 C C . MET A 1 478 ? -5.146 -2.564 2.996 1.00 98.19 478 MET A C 1
ATOM 3685 O O . MET A 1 478 ? -5.567 -2.863 1.883 1.00 98.19 478 MET A O 1
ATOM 3689 N N . LEU A 1 479 ? -5.201 -1.320 3.461 1.00 98.31 479 LEU A N 1
ATOM 3690 C CA . LEU A 1 479 ? -5.634 -0.166 2.677 1.00 98.31 479 LEU A CA 1
ATOM 3691 C C . LEU A 1 479 ? -4.418 0.554 2.081 1.00 98.31 479 LEU A C 1
ATOM 3693 O O . LEU A 1 479 ? -3.405 0.753 2.748 1.00 98.31 479 LEU A O 1
ATOM 3697 N N . TYR A 1 480 ? -4.528 0.959 0.827 1.00 96.56 480 TYR A N 1
ATOM 3698 C CA . TYR A 1 480 ? -3.507 1.695 0.085 1.00 96.56 480 TYR A CA 1
ATOM 3699 C C . TYR A 1 480 ? -4.173 2.864 -0.661 1.00 96.56 480 TYR A C 1
ATOM 3701 O O . TYR A 1 480 ? -5.359 2.747 -0.960 1.00 96.56 480 TYR A O 1
ATOM 3709 N N . PRO A 1 481 ? -3.492 3.978 -0.984 1.00 95.56 481 PRO A N 1
ATOM 3710 C CA . PRO A 1 481 ? -2.219 4.467 -0.437 1.00 95.56 481 PRO A CA 1
ATOM 3711 C C . PRO A 1 481 ? -2.350 4.781 1.069 1.00 95.56 481 PRO A C 1
ATOM 3713 O O . PRO A 1 481 ? -3.363 4.408 1.682 1.00 95.56 481 PRO A O 1
ATOM 3716 N N . PRO A 1 482 ? -1.334 5.387 1.717 1.00 94.94 482 PRO A N 1
ATOM 3717 C CA . PRO A 1 482 ? -1.467 5.843 3.091 1.00 94.94 482 PRO A CA 1
ATOM 3718 C C . PRO A 1 482 ? -2.734 6.668 3.362 1.00 94.94 482 PRO A C 1
ATOM 3720 O O . PRO A 1 482 ? -3.221 7.372 2.476 1.00 94.94 482 PRO A O 1
ATOM 3723 N N . PRO A 1 483 ? -3.289 6.609 4.586 1.00 95.12 483 PRO A N 1
ATOM 3724 C CA . PRO A 1 483 ? -4.477 7.370 4.929 1.00 95.12 483 PRO A CA 1
ATOM 3725 C C . PRO A 1 483 ? -4.238 8.861 4.760 1.00 95.12 483 PRO A C 1
ATOM 3727 O O . PRO A 1 483 ? -3.267 9.394 5.296 1.00 95.12 483 PRO A O 1
ATOM 3730 N N . PHE A 1 484 ? -5.166 9.512 4.060 1.00 93.62 484 PHE A N 1
ATOM 3731 C CA . PHE A 1 484 ? -5.169 10.958 3.820 1.00 93.62 484 PHE A CA 1
ATOM 3732 C C . PHE A 1 484 ? -3.999 11.476 2.958 1.00 93.62 484 PHE A C 1
ATOM 3734 O O . PHE A 1 484 ? -3.740 12.674 2.955 1.00 93.62 484 PHE A O 1
ATOM 3741 N N . ASP A 1 485 ? -3.325 10.600 2.202 1.00 86.62 485 ASP A N 1
ATOM 3742 C CA . ASP A 1 485 ? -2.219 10.966 1.291 1.00 86.62 485 ASP A CA 1
ATOM 3743 C C . ASP A 1 485 ? -2.694 11.639 -0.012 1.00 86.62 485 ASP A C 1
ATOM 3745 O O . ASP A 1 485 ? -1.898 12.162 -0.782 1.00 86.62 485 ASP A O 1
ATOM 3749 N N . GLY A 1 486 ? -4.008 11.655 -0.251 1.00 87.25 486 GLY A N 1
ATOM 3750 C CA . GLY A 1 486 ? -4.635 12.321 -1.389 1.00 87.25 486 GLY A CA 1
ATOM 3751 C C . GLY A 1 486 ? -6.003 12.901 -1.018 1.00 87.25 486 GLY A C 1
ATOM 3752 O O . GLY A 1 486 ? -6.656 12.403 -0.087 1.00 87.25 486 GLY A O 1
ATOM 3753 N N . PRO A 1 487 ? -6.468 13.938 -1.734 1.00 88.12 487 PRO A N 1
ATOM 3754 C CA . PRO A 1 487 ? -7.727 14.627 -1.450 1.00 88.12 487 PRO A CA 1
ATOM 3755 C C . PRO A 1 487 ? -8.949 13.706 -1.521 1.00 88.12 487 PRO A C 1
ATOM 3757 O O . PRO A 1 487 ? -9.942 13.938 -0.827 1.00 88.12 487 PRO A O 1
ATOM 3760 N N . ASN A 1 488 ? -8.893 12.641 -2.326 1.00 92.75 488 ASN A N 1
ATOM 3761 C CA . ASN A 1 488 ? -10.026 11.740 -2.507 1.00 92.75 488 ASN A CA 1
ATOM 3762 C C . ASN A 1 488 ? -10.023 10.559 -1.522 1.00 92.75 488 ASN A C 1
ATOM 3764 O O . ASN A 1 488 ? -11.077 9.976 -1.248 1.00 92.75 488 ASN A O 1
ATOM 3768 N N . TRP A 1 489 ? -8.885 10.231 -0.907 1.00 95.56 489 TRP A N 1
ATOM 3769 C CA . TRP A 1 489 ? -8.757 9.048 -0.048 1.00 95.56 489 TRP A CA 1
ATOM 3770 C C . TRP A 1 489 ? -9.802 9.020 1.080 1.00 95.56 489 TRP A C 1
ATOM 3772 O O . TRP A 1 489 ? -10.477 8.010 1.294 1.00 95.56 489 TRP A O 1
ATOM 3782 N N . GLY A 1 490 ? -10.000 10.152 1.769 1.00 96.50 490 GLY A N 1
ATOM 3783 C CA . GLY A 1 490 ? -10.909 10.262 2.915 1.00 96.50 490 GLY A CA 1
ATOM 3784 C C . GLY A 1 490 ? -12.366 9.929 2.581 1.00 96.50 490 GLY A C 1
ATOM 3785 O O . GLY A 1 490 ? -12.999 9.132 3.278 1.00 96.50 490 GLY A O 1
ATOM 3786 N N . LYS A 1 491 ? -12.903 10.477 1.485 1.00 96.44 491 LYS A N 1
ATOM 3787 C CA . LYS A 1 491 ? -14.283 10.187 1.056 1.00 96.44 491 LYS A CA 1
ATOM 3788 C C . LYS A 1 491 ? -14.447 8.746 0.568 1.00 96.44 491 LYS A C 1
ATOM 3790 O O . LYS A 1 491 ? -15.459 8.117 0.881 1.00 96.44 491 LYS A O 1
ATOM 3795 N N . HIS A 1 492 ? -13.439 8.178 -0.099 1.00 98.06 492 HIS A N 1
ATOM 3796 C CA . HIS A 1 492 ? -13.438 6.760 -0.469 1.00 98.06 492 HIS A CA 1
ATOM 3797 C C . HIS A 1 492 ? -13.413 5.845 0.762 1.00 98.06 492 HIS A C 1
ATOM 3799 O O . HIS A 1 492 ? -14.139 4.849 0.799 1.00 98.06 492 HIS A O 1
ATOM 3805 N N . PHE A 1 493 ? -12.657 6.203 1.803 1.00 98.44 493 PHE A N 1
ATOM 3806 C CA . PHE A 1 493 ? -12.672 5.500 3.085 1.00 98.44 493 PHE A CA 1
ATOM 3807 C C . PHE A 1 493 ? -14.038 5.577 3.776 1.00 98.44 493 PHE A C 1
ATOM 3809 O O . PHE A 1 493 ? -14.571 4.551 4.200 1.00 98.44 493 PHE A O 1
ATOM 3816 N N . VAL A 1 494 ? -14.664 6.757 3.828 1.00 98.50 494 VAL A N 1
ATOM 3817 C CA . VAL A 1 494 ? -16.029 6.904 4.364 1.00 98.50 494 VAL A CA 1
ATOM 3818 C C . VAL A 1 494 ? -17.018 6.033 3.585 1.00 98.50 494 VAL A C 1
ATOM 3820 O O . VAL A 1 494 ? -17.782 5.286 4.200 1.00 98.50 494 VAL A O 1
ATOM 3823 N N . ALA A 1 495 ? -16.981 6.057 2.249 1.00 98.56 495 ALA A N 1
ATOM 3824 C CA . ALA A 1 495 ? -17.828 5.209 1.411 1.00 98.56 495 ALA A CA 1
ATOM 3825 C C . ALA A 1 495 ? -17.601 3.713 1.692 1.00 98.56 495 ALA A C 1
ATOM 3827 O O . ALA A 1 495 ? -18.570 2.977 1.880 1.00 98.56 495 ALA A O 1
ATOM 3828 N N . TYR A 1 496 ? -16.341 3.279 1.806 1.00 98.69 496 TYR A N 1
ATOM 3829 C CA . TYR A 1 496 ? -15.962 1.908 2.161 1.00 98.69 496 TYR A CA 1
ATOM 3830 C C . TYR A 1 496 ? -16.575 1.457 3.491 1.00 98.69 496 TYR A C 1
ATOM 3832 O O . TYR A 1 496 ? -17.225 0.411 3.573 1.00 98.69 496 TYR A O 1
ATOM 3840 N N . VAL A 1 497 ? -16.434 2.269 4.538 1.00 98.62 497 VAL A N 1
ATOM 3841 C CA . VAL A 1 497 ? -16.958 1.945 5.870 1.00 98.62 497 VAL A CA 1
ATOM 3842 C C . VAL A 1 497 ? -18.489 1.959 5.884 1.00 98.62 497 VAL A C 1
ATOM 3844 O O . VAL A 1 497 ? -19.106 1.072 6.475 1.00 98.62 497 VAL A O 1
ATOM 3847 N N . ARG A 1 498 ? -19.130 2.906 5.187 1.00 98.38 498 ARG A N 1
ATOM 3848 C CA . ARG A 1 498 ? -20.591 2.905 4.999 1.00 98.38 498 ARG A CA 1
ATOM 3849 C C . ARG A 1 498 ? -21.063 1.631 4.298 1.00 98.38 498 ARG A C 1
ATOM 3851 O O . ARG A 1 498 ? -22.054 1.040 4.723 1.00 98.38 498 ARG A O 1
ATOM 3858 N N . GLY A 1 499 ? -20.307 1.158 3.310 1.00 98.38 499 GLY A N 1
ATOM 3859 C CA . GLY A 1 499 ? -20.490 -0.135 2.657 1.00 98.38 499 GLY A CA 1
ATOM 3860 C C . GLY A 1 499 ? -20.484 -1.308 3.626 1.00 98.38 499 GLY A C 1
ATOM 3861 O O . GLY A 1 499 ? -21.448 -2.080 3.676 1.00 98.38 499 GLY A O 1
ATOM 3862 N N . ALA A 1 500 ? -19.440 -1.397 4.453 1.00 98.25 500 ALA A N 1
ATOM 3863 C CA . ALA A 1 500 ? -19.285 -2.440 5.469 1.00 98.25 500 ALA A CA 1
ATOM 3864 C C . ALA A 1 500 ? -20.490 -2.535 6.423 1.00 98.25 500 ALA A C 1
ATOM 3866 O O . ALA A 1 500 ? -20.843 -3.629 6.867 1.00 98.25 500 ALA A O 1
ATOM 3867 N N . HIS A 1 501 ? -21.156 -1.404 6.678 1.00 97.94 501 HIS A N 1
ATOM 3868 C CA . HIS A 1 501 ? -22.339 -1.294 7.539 1.00 97.94 501 HIS A CA 1
ATOM 3869 C C . HIS A 1 501 ? -23.664 -1.138 6.781 1.00 97.94 501 HIS A C 1
ATOM 3871 O O . HIS A 1 501 ? -24.697 -0.889 7.399 1.00 97.94 501 HIS A O 1
ATOM 3877 N N . ARG A 1 502 ? -23.666 -1.309 5.451 1.00 97.56 502 ARG A N 1
ATOM 3878 C CA . ARG A 1 502 ? -24.857 -1.221 4.582 1.00 97.56 502 ARG A CA 1
ATOM 3879 C C . ARG A 1 502 ? -25.588 0.132 4.633 1.00 97.56 502 ARG A C 1
ATOM 3881 O O . ARG A 1 502 ? -26.773 0.200 4.305 1.00 97.56 502 ARG A O 1
ATOM 3888 N N . ILE A 1 503 ? -24.893 1.207 4.995 1.00 97.50 503 ILE A N 1
ATOM 3889 C CA . ILE A 1 503 ? -25.408 2.582 4.966 1.00 97.50 503 ILE A CA 1
ATOM 3890 C C . ILE A 1 503 ? -25.416 3.047 3.507 1.00 97.50 503 ILE A C 1
ATOM 3892 O O . ILE A 1 503 ? -24.359 3.144 2.899 1.00 97.50 503 ILE A O 1
ATOM 3896 N N . GLN A 1 504 ? -26.591 3.298 2.925 1.00 96.12 504 GLN A N 1
ATOM 3897 C CA . GLN A 1 504 ? -26.736 3.573 1.483 1.00 96.12 504 GLN A CA 1
ATOM 3898 C C . GLN A 1 504 ? -26.337 4.992 1.064 1.00 96.12 504 GLN A C 1
ATOM 3900 O O . GLN A 1 504 ? -26.082 5.235 -0.112 1.00 96.12 504 GLN A O 1
ATOM 3905 N N . GLU A 1 505 ? -26.314 5.932 2.004 1.00 96.25 505 GLU A N 1
ATOM 3906 C CA . GLU A 1 505 ? -25.916 7.308 1.732 1.00 96.25 505 GLU A CA 1
ATOM 3907 C C . GLU A 1 505 ? -24.414 7.357 1.438 1.00 96.25 505 GLU A C 1
ATOM 3909 O O . GLU A 1 505 ? -23.606 6.941 2.263 1.00 96.25 505 GLU A O 1
ATOM 3914 N N . LEU A 1 506 ? -24.013 7.863 0.275 1.00 94.94 506 LEU A N 1
ATOM 3915 C CA . LEU A 1 506 ? -22.602 8.086 -0.052 1.00 94.94 506 LEU A CA 1
ATOM 3916 C C . LEU A 1 506 ? -22.171 9.485 0.415 1.00 94.94 506 LEU A C 1
ATOM 3918 O O . LEU A 1 506 ? -23.034 10.354 0.550 1.00 94.94 506 LEU A O 1
ATOM 3922 N N . PRO A 1 507 ? -20.882 9.705 0.734 1.00 89.94 507 PRO A N 1
ATOM 3923 C CA . PRO A 1 507 ? -20.397 11.054 1.006 1.00 89.94 507 PRO A CA 1
ATOM 3924 C C . PRO A 1 507 ? -20.629 11.917 -0.243 1.00 89.94 507 PRO A C 1
ATOM 3926 O O . PRO A 1 507 ? -20.272 11.493 -1.343 1.00 89.94 507 PRO A O 1
ATOM 3929 N N . GLN A 1 508 ? -21.303 13.056 -0.064 1.00 83.44 508 GLN A N 1
ATOM 3930 C CA . GLN A 1 508 ? -21.607 14.029 -1.119 1.00 83.44 508 GLN A CA 1
ATOM 3931 C C . GLN A 1 508 ? -20.681 15.230 -1.036 1.00 83.44 508 GLN A C 1
ATOM 3933 O O . GLN A 1 508 ? -20.339 15.619 0.110 1.00 83.44 508 GLN A O 1
#